Protein AF-A0A7R8CTH3-F1 (afdb_monomer_lite)

Structure (mmCIF, N/CA/C/O backbone):
data_AF-A0A7R8CTH3-F1
#
_entry.id   AF-A0A7R8CTH3-F1
#
loop_
_atom_site.group_PDB
_atom_site.id
_atom_site.type_symbol
_atom_site.label_atom_id
_atom_site.label_alt_id
_atom_site.label_comp_id
_atom_site.label_asym_id
_atom_site.label_entity_id
_atom_site.label_seq_id
_atom_site.pdbx_PDB_ins_code
_atom_site.Cartn_x
_atom_site.Cartn_y
_atom_site.Cartn_z
_atom_site.occupancy
_atom_site.B_iso_or_equiv
_atom_site.auth_seq_id
_atom_site.auth_comp_id
_atom_site.auth_asym_id
_atom_site.auth_atom_id
_atom_site.pdbx_PDB_model_num
ATOM 1 N N . MET A 1 1 ? -8.780 11.797 7.979 1.00 33.44 1 MET A N 1
ATOM 2 C CA . MET A 1 1 ? -7.566 11.585 7.160 1.00 33.44 1 MET A CA 1
ATOM 3 C C . MET A 1 1 ? -6.900 10.292 7.606 1.00 33.44 1 MET A C 1
ATOM 5 O O . MET A 1 1 ? -6.561 10.191 8.782 1.00 33.44 1 MET A O 1
ATOM 9 N N . ILE A 1 2 ? -6.772 9.295 6.721 1.00 40.47 2 ILE A N 1
ATOM 10 C CA . ILE A 1 2 ? -5.983 8.095 7.027 1.00 40.47 2 ILE A CA 1
ATOM 11 C C . ILE A 1 2 ? -4.504 8.417 6.754 1.00 40.47 2 ILE A C 1
ATOM 13 O O . ILE A 1 2 ? -4.088 8.536 5.611 1.00 40.47 2 ILE A O 1
ATOM 17 N N . ILE A 1 3 ? -3.710 8.584 7.806 1.00 38.56 3 ILE A N 1
ATOM 18 C CA . ILE A 1 3 ? -2.249 8.656 7.771 1.00 38.56 3 ILE A CA 1
ATOM 19 C C . ILE A 1 3 ? -1.689 7.230 7.812 1.00 38.56 3 ILE A C 1
ATOM 21 O O . ILE A 1 3 ? -1.872 6.485 8.787 1.00 38.56 3 ILE A O 1
ATOM 25 N N . PHE A 1 4 ? -0.986 6.868 6.747 1.00 39.41 4 PHE A N 1
ATOM 26 C CA . PHE A 1 4 ? -0.066 5.739 6.696 1.00 39.41 4 PHE A CA 1
ATOM 27 C C . PHE A 1 4 ? 1.316 6.254 7.077 1.00 39.41 4 PHE A C 1
ATOM 29 O O . PHE A 1 4 ? 1.796 7.208 6.470 1.00 39.41 4 PHE A O 1
ATOM 36 N N . LYS A 1 5 ? 1.973 5.640 8.063 1.00 37.25 5 LYS A N 1
ATOM 37 C CA . LYS A 1 5 ? 3.403 5.862 8.244 1.00 37.25 5 LYS A CA 1
ATOM 38 C C . LYS A 1 5 ? 4.164 4.811 7.474 1.00 37.25 5 LYS A C 1
ATOM 40 O O . LYS A 1 5 ? 4.100 3.623 7.769 1.00 37.25 5 LYS A O 1
ATOM 45 N N . VAL A 1 6 ? 4.933 5.314 6.534 1.00 35.25 6 VAL A N 1
ATOM 46 C CA . VAL A 1 6 ? 6.002 4.596 5.872 1.00 35.25 6 VAL A CA 1
ATOM 47 C C . VAL A 1 6 ? 7.206 4.564 6.816 1.00 35.25 6 VAL A C 1
ATOM 49 O O . VAL A 1 6 ? 7.726 5.619 7.186 1.00 35.25 6 VAL A O 1
ATOM 52 N N . THR A 1 7 ? 7.643 3.382 7.240 1.00 33.91 7 THR A N 1
ATOM 53 C CA . THR A 1 7 ? 8.934 3.192 7.908 1.00 33.91 7 THR A CA 1
ATOM 54 C C . THR A 1 7 ? 9.922 2.602 6.907 1.00 33.91 7 THR A C 1
ATOM 56 O O . THR A 1 7 ? 9.741 1.507 6.399 1.00 33.91 7 THR A O 1
ATOM 59 N N . TRP A 1 8 ? 10.982 3.345 6.592 1.00 32.84 8 TRP A N 1
ATOM 60 C CA . TRP A 1 8 ? 12.069 2.854 5.746 1.00 32.84 8 TRP A CA 1
ATOM 61 C C . TRP A 1 8 ? 12.957 1.930 6.581 1.00 32.84 8 TRP A C 1
ATOM 63 O O . TRP A 1 8 ? 13.533 2.378 7.571 1.00 32.84 8 TRP A O 1
ATOM 73 N N . GLY A 1 9 ? 13.062 0.656 6.210 1.00 32.94 9 GLY A N 1
ATOM 74 C CA . GLY A 1 9 ? 13.934 -0.296 6.893 1.00 32.94 9 GLY A CA 1
ATOM 75 C C . GLY A 1 9 ? 14.683 -1.166 5.894 1.00 32.94 9 GLY A C 1
ATOM 76 O O . GLY A 1 9 ? 14.063 -1.974 5.214 1.00 32.94 9 GLY A O 1
ATOM 77 N N . GLN A 1 10 ? 16.014 -1.048 5.856 1.00 32.31 10 GLN A N 1
ATOM 78 C CA . GLN A 1 10 ? 16.904 -1.968 5.124 1.00 32.31 10 GLN A CA 1
ATOM 79 C C . GLN A 1 10 ? 16.834 -3.419 5.657 1.00 32.31 10 GLN A C 1
ATOM 81 O O . GLN A 1 10 ? 17.336 -4.345 5.030 1.00 32.31 10 GLN A O 1
ATOM 86 N N . GLU A 1 11 ? 16.215 -3.642 6.822 1.00 34.06 11 GLU A N 1
ATOM 87 C CA . GLU A 1 11 ? 16.033 -4.971 7.423 1.00 34.06 11 GLU A CA 1
ATOM 88 C C . GLU A 1 11 ? 14.872 -5.779 6.818 1.00 34.06 11 GLU A C 1
ATOM 90 O O . GLU A 1 11 ? 14.868 -7.006 6.945 1.00 34.06 11 GLU A O 1
ATOM 95 N N . ALA A 1 12 ? 13.922 -5.140 6.120 1.00 37.22 12 ALA A N 1
ATOM 96 C CA . ALA A 1 12 ? 12.812 -5.840 5.462 1.00 37.22 12 ALA A CA 1
ATOM 97 C C . ALA A 1 12 ? 13.301 -6.793 4.351 1.00 37.22 12 ALA A C 1
ATOM 99 O O . ALA A 1 12 ? 12.744 -7.883 4.176 1.00 37.22 12 ALA A O 1
ATOM 100 N N . ASP A 1 13 ? 14.399 -6.426 3.684 1.00 38.66 13 ASP A N 1
ATOM 101 C CA . ASP A 1 13 ? 15.044 -7.233 2.646 1.00 38.66 13 ASP A CA 1
ATOM 102 C C . ASP A 1 13 ? 15.649 -8.531 3.217 1.00 38.66 13 ASP A C 1
ATOM 104 O O . ASP A 1 13 ? 15.603 -9.575 2.579 1.00 38.66 13 ASP A O 1
ATOM 108 N N . LYS A 1 14 ? 16.153 -8.531 4.462 1.00 36.22 14 LYS A N 1
ATOM 109 C CA . LYS A 1 14 ? 16.841 -9.702 5.055 1.00 36.22 14 LYS A CA 1
ATOM 110 C C . LYS A 1 14 ? 15.937 -10.666 5.828 1.00 36.22 14 LYS A C 1
ATOM 112 O O . LYS A 1 14 ? 16.345 -11.805 6.082 1.00 36.22 14 LYS A O 1
ATOM 117 N N . ILE A 1 15 ? 14.764 -10.210 6.271 1.00 39.03 15 ILE A N 1
ATOM 118 C CA . ILE A 1 15 ? 13.810 -11.021 7.050 1.00 39.03 15 ILE A CA 1
ATOM 119 C C . ILE A 1 15 ? 12.785 -11.701 6.127 1.00 39.03 15 ILE A C 1
ATOM 121 O O . ILE A 1 15 ? 12.439 -12.856 6.370 1.00 39.03 15 ILE A O 1
ATOM 125 N N . SER A 1 16 ? 12.354 -11.047 5.039 1.00 45.66 16 SER A N 1
ATOM 126 C CA . SER A 1 16 ? 11.432 -11.658 4.064 1.00 45.66 16 SER A CA 1
ATOM 127 C C . SER A 1 16 ? 12.089 -12.786 3.255 1.00 45.66 16 SER A C 1
ATOM 129 O O . SER A 1 16 ? 11.473 -13.825 3.035 1.00 45.66 16 SER A O 1
ATOM 131 N N . GLU A 1 17 ? 13.371 -12.656 2.899 1.00 42.88 17 GLU A N 1
ATOM 132 C CA . GLU A 1 17 ? 14.075 -13.661 2.092 1.00 42.88 17 GLU A CA 1
ATOM 133 C C . GLU A 1 17 ? 14.388 -14.976 2.825 1.00 42.88 17 GLU A C 1
ATOM 135 O O . GLU A 1 17 ? 14.575 -16.001 2.169 1.00 42.88 17 GLU A O 1
ATOM 140 N N . ARG A 1 18 ? 14.474 -14.977 4.165 1.00 42.72 18 ARG A N 1
ATOM 141 C CA . ARG A 1 18 ? 14.851 -16.179 4.935 1.00 42.72 18 ARG A CA 1
ATOM 142 C C . ARG A 1 18 ? 13.693 -17.143 5.189 1.00 42.72 18 ARG A C 1
ATOM 144 O O . ARG A 1 18 ? 13.921 -18.342 5.138 1.00 42.72 18 ARG A O 1
ATOM 151 N N . ASN A 1 19 ? 12.473 -16.646 5.397 1.00 45.53 19 ASN A N 1
ATOM 152 C CA . ASN A 1 19 ? 11.320 -17.500 5.720 1.00 45.53 19 ASN A CA 1
ATOM 153 C C . ASN A 1 19 ? 10.515 -17.953 4.490 1.00 45.53 19 ASN A C 1
ATOM 155 O O . ASN A 1 19 ? 9.742 -18.898 4.592 1.00 45.53 19 ASN A O 1
ATOM 159 N N . VAL A 1 20 ? 10.676 -17.302 3.330 1.00 53.34 20 VAL A N 1
ATOM 160 C CA . VAL A 1 20 ? 9.872 -17.612 2.129 1.00 53.34 20 VAL A CA 1
ATOM 161 C C . VAL A 1 20 ? 10.556 -18.615 1.187 1.00 53.34 20 VAL A C 1
ATOM 163 O O . VAL A 1 20 ? 9.908 -19.206 0.327 1.00 53.34 20 VAL A O 1
ATOM 166 N N . LYS A 1 21 ? 11.856 -18.883 1.368 1.00 53.38 21 LYS A N 1
ATOM 167 C CA . LYS A 1 21 ? 12.618 -19.816 0.516 1.00 53.38 21 LYS A CA 1
ATOM 168 C C . LYS A 1 21 ? 12.182 -21.288 0.611 1.00 53.38 21 LYS A C 1
ATOM 170 O O . LYS A 1 21 ? 12.616 -22.069 -0.229 1.00 53.38 21 LYS A O 1
ATOM 175 N N . GLU A 1 22 ? 11.326 -21.661 1.564 1.00 62.22 22 GLU A N 1
ATOM 176 C CA . GLU A 1 22 ? 10.936 -23.062 1.809 1.00 62.22 22 GLU A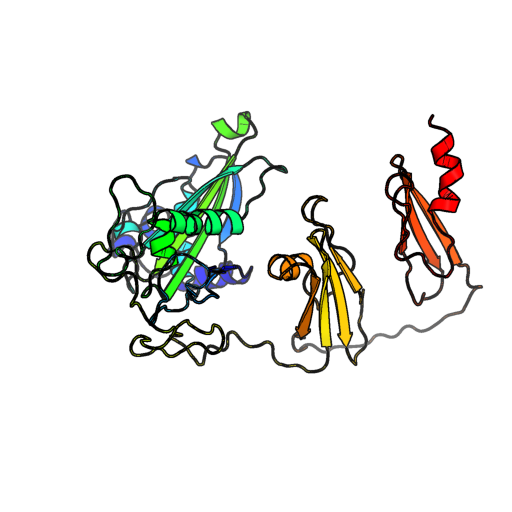 CA 1
ATOM 177 C C . GLU A 1 22 ? 9.469 -23.400 1.480 1.00 62.22 22 GLU A C 1
ATOM 179 O O . GLU A 1 22 ? 9.114 -24.577 1.458 1.00 62.22 22 GLU A O 1
ATOM 184 N N . PHE A 1 23 ? 8.602 -22.420 1.192 1.00 77.25 23 PHE A N 1
ATOM 185 C CA . PHE A 1 23 ? 7.182 -22.694 0.931 1.00 77.25 23 PHE A CA 1
ATOM 186 C C . PHE A 1 23 ? 6.892 -22.897 -0.565 1.00 77.25 23 PHE A C 1
ATOM 188 O O . PHE A 1 23 ? 7.174 -22.027 -1.392 1.00 77.25 23 PHE A O 1
ATOM 195 N N . ASP A 1 24 ? 6.272 -24.026 -0.925 1.00 87.75 24 ASP A N 1
ATOM 196 C CA . ASP A 1 24 ? 5.850 -24.293 -2.304 1.00 87.75 24 ASP A CA 1
ATOM 197 C C . ASP A 1 24 ? 4.531 -23.576 -2.637 1.00 87.75 24 ASP A C 1
ATOM 199 O O . ASP A 1 24 ? 3.438 -24.094 -2.407 1.00 87.75 24 ASP A O 1
ATOM 203 N N . TYR A 1 25 ? 4.613 -22.377 -3.215 1.00 87.81 25 TYR A N 1
ATOM 204 C CA . TYR A 1 25 ? 3.432 -21.629 -3.666 1.00 87.81 25 TYR A CA 1
ATOM 205 C C . TYR A 1 25 ? 2.753 -22.228 -4.905 1.00 87.81 25 TYR A C 1
ATOM 207 O O . TYR A 1 25 ? 1.614 -21.863 -5.214 1.00 87.81 25 TYR A O 1
ATOM 215 N N . CYS A 1 26 ? 3.401 -23.159 -5.613 1.00 92.06 26 CYS A N 1
ATOM 216 C CA . CYS A 1 26 ? 2.800 -23.814 -6.772 1.00 92.06 26 CYS A CA 1
ATOM 217 C C . CYS A 1 26 ? 1.600 -24.688 -6.380 1.00 92.06 26 CYS A C 1
ATOM 219 O O . CYS A 1 26 ? 0.735 -24.942 -7.223 1.00 92.06 26 CYS A O 1
ATOM 221 N N . GLN A 1 27 ? 1.496 -25.077 -5.102 1.00 90.81 27 GLN A N 1
ATOM 222 C CA . GLN A 1 27 ? 0.360 -25.827 -4.565 1.00 90.81 27 GLN A CA 1
ATOM 223 C C . GLN A 1 27 ? -0.971 -25.054 -4.627 1.00 90.81 27 GLN A C 1
ATOM 225 O O . GLN A 1 27 ? -2.031 -25.669 -4.716 1.00 90.81 27 GLN A O 1
ATOM 230 N N . PHE A 1 28 ? -0.945 -23.714 -4.590 1.00 88.50 28 PHE A N 1
ATOM 231 C CA . PHE A 1 28 ? -2.164 -22.905 -4.729 1.00 88.50 28 PHE A CA 1
ATOM 232 C C . PHE A 1 28 ? -2.584 -22.762 -6.187 1.00 88.50 28 PHE A C 1
ATOM 234 O O . PHE A 1 28 ? -3.770 -22.813 -6.511 1.00 88.50 28 PHE A O 1
ATOM 241 N N . SER A 1 29 ? -1.608 -22.529 -7.062 1.00 92.06 29 SER A N 1
ATOM 242 C CA . SER A 1 29 ? -1.791 -22.385 -8.499 1.00 92.06 29 SER A CA 1
ATOM 243 C C . SER A 1 29 ? -0.435 -22.458 -9.190 1.00 92.06 29 SER A C 1
ATOM 245 O O . SER A 1 29 ? 0.523 -21.817 -8.764 1.00 92.06 29 SER A O 1
ATOM 247 N N . LYS A 1 30 ? -0.369 -23.125 -10.346 1.00 94.31 30 LYS A N 1
ATOM 248 C CA . LYS A 1 30 ? 0.817 -23.067 -11.220 1.00 94.31 30 LYS A CA 1
ATOM 249 C C . LYS A 1 30 ? 1.101 -21.653 -11.748 1.00 94.31 30 LYS A C 1
ATOM 251 O O . LYS A 1 30 ? 2.219 -21.371 -12.157 1.00 94.31 30 LYS A O 1
ATOM 256 N N . LYS A 1 31 ? 0.087 -20.779 -11.744 1.00 95.69 31 LYS A N 1
ATOM 257 C CA . LYS A 1 31 ? 0.186 -19.355 -12.106 1.00 95.69 31 LYS A CA 1
ATOM 258 C C . LYS A 1 31 ? 0.409 -18.450 -10.890 1.00 95.69 31 LYS A C 1
ATOM 260 O O . LYS A 1 31 ? 0.261 -17.241 -11.002 1.00 95.69 31 LYS A O 1
ATOM 265 N N . HIS A 1 32 ? 0.674 -19.013 -9.709 1.00 95.88 32 HIS A N 1
ATOM 266 C CA . HIS A 1 32 ? 0.946 -18.205 -8.526 1.00 95.88 32 HIS A CA 1
ATOM 267 C C . HIS A 1 32 ? 2.183 -17.336 -8.746 1.00 95.88 32 HIS A C 1
ATOM 269 O O . HIS A 1 32 ? 3.199 -17.839 -9.216 1.00 95.88 32 HIS A O 1
ATOM 275 N N . THR A 1 33 ? 2.129 -16.061 -8.367 1.00 95.81 33 THR A N 1
ATOM 276 C CA . THR A 1 33 ? 3.175 -15.064 -8.633 1.00 95.81 33 THR A CA 1
ATOM 277 C C . THR A 1 33 ? 4.543 -15.534 -8.125 1.00 95.81 33 THR A C 1
ATOM 279 O O . THR A 1 33 ? 5.513 -15.608 -8.883 1.00 95.81 33 THR A O 1
ATOM 282 N N . LEU A 1 34 ? 4.609 -15.981 -6.866 1.00 91.81 34 LEU A N 1
ATOM 283 C CA . LEU A 1 34 ? 5.831 -16.553 -6.283 1.00 91.81 34 LEU A CA 1
ATOM 284 C C . LEU A 1 34 ? 6.263 -17.904 -6.894 1.00 91.81 34 LEU A C 1
ATOM 286 O O . LEU A 1 34 ? 7.457 -18.194 -6.919 1.00 91.81 34 LEU A O 1
ATOM 290 N N . CYS A 1 35 ? 5.336 -18.706 -7.432 1.00 93.50 35 CYS A N 1
ATOM 291 C CA . CYS A 1 35 ? 5.656 -19.966 -8.120 1.00 93.50 35 CYS A CA 1
ATOM 292 C C . CYS A 1 35 ? 6.257 -19.710 -9.510 1.00 93.50 35 CYS A C 1
ATOM 294 O O . CYS A 1 35 ? 7.297 -20.268 -9.868 1.00 93.50 35 CYS A O 1
ATOM 296 N N . GLN A 1 36 ? 5.589 -18.855 -10.286 1.00 95.00 36 GLN A N 1
ATOM 297 C CA . GLN A 1 36 ? 5.886 -18.601 -11.688 1.00 95.00 36 GLN A CA 1
ATOM 298 C C . GLN A 1 36 ? 7.169 -17.786 -11.850 1.00 95.00 36 GLN A C 1
ATOM 300 O O . GLN A 1 36 ? 8.030 -18.150 -12.649 1.00 95.00 36 GLN A O 1
ATOM 305 N N . PHE A 1 37 ? 7.316 -16.704 -11.082 1.00 93.12 37 PHE A N 1
ATOM 306 C CA . PHE A 1 37 ? 8.386 -15.729 -11.307 1.00 93.12 37 PHE A CA 1
ATOM 307 C C . PHE A 1 37 ? 9.543 -15.853 -10.320 1.00 93.12 37 PHE A C 1
ATOM 309 O O . PHE A 1 37 ? 10.646 -15.404 -10.624 1.00 93.12 37 PHE A O 1
ATOM 316 N N . LYS A 1 38 ? 9.333 -16.490 -9.159 1.00 87.88 38 LYS A N 1
ATOM 317 C CA . LYS A 1 38 ? 10.385 -16.776 -8.165 1.00 87.88 38 LYS A CA 1
ATOM 318 C C . LYS A 1 38 ? 11.235 -15.541 -7.818 1.00 87.88 38 LYS A C 1
ATOM 320 O O . LYS A 1 38 ? 12.460 -15.635 -7.747 1.00 87.88 38 LYS A O 1
ATOM 325 N N . ASN A 1 39 ? 10.579 -14.389 -7.635 1.00 85.31 39 ASN A N 1
ATOM 326 C CA . ASN A 1 39 ? 11.208 -13.101 -7.310 1.00 85.31 39 ASN A CA 1
ATOM 327 C C . ASN A 1 39 ? 12.233 -12.608 -8.356 1.00 85.31 39 ASN A C 1
ATOM 329 O O . ASN A 1 39 ? 13.206 -11.936 -8.011 1.00 85.31 39 ASN A O 1
ATOM 333 N N . LYS A 1 40 ? 12.056 -12.982 -9.631 1.00 88.81 40 LYS A N 1
ATOM 334 C CA . LYS A 1 40 ? 12.890 -12.517 -10.746 1.00 88.81 40 LYS A CA 1
ATOM 335 C C . LYS A 1 40 ? 12.232 -11.348 -11.470 1.00 88.81 40 LYS A C 1
ATOM 337 O O . LYS A 1 40 ? 11.029 -11.365 -11.723 1.00 88.81 40 LYS A O 1
ATOM 342 N N . ILE A 1 41 ? 13.062 -10.386 -11.860 1.00 92.50 41 ILE A N 1
ATOM 343 C CA . ILE A 1 41 ? 12.676 -9.272 -12.726 1.00 92.50 41 ILE A CA 1
ATOM 344 C C . ILE A 1 41 ? 12.471 -9.793 -14.149 1.00 92.50 41 ILE A C 1
ATOM 346 O O . ILE A 1 41 ? 13.326 -10.510 -14.674 1.00 92.50 41 ILE A O 1
ATOM 350 N N . SER A 1 42 ? 11.347 -9.432 -14.764 1.00 94.44 42 SER A N 1
ATOM 351 C CA . SER A 1 42 ? 11.064 -9.762 -16.158 1.00 94.44 42 SER A CA 1
ATOM 352 C C . SER A 1 42 ? 12.013 -9.023 -17.099 1.00 94.44 42 SER A C 1
ATOM 354 O O . SER A 1 42 ? 12.264 -7.828 -16.945 1.00 94.44 42 SER A O 1
ATOM 356 N N . SER A 1 43 ? 12.476 -9.700 -18.149 1.00 91.31 43 SER A N 1
ATOM 357 C CA . SER A 1 43 ? 13.245 -9.062 -19.223 1.00 91.31 43 SER A CA 1
ATOM 358 C C . SER A 1 43 ? 12.441 -7.996 -19.977 1.00 91.31 43 SER A C 1
ATOM 360 O O . SER A 1 43 ? 13.030 -7.098 -20.570 1.00 91.31 43 SER A O 1
ATOM 362 N N . SER A 1 44 ? 11.103 -8.053 -19.932 1.00 89.25 44 SER A N 1
ATOM 363 C CA . SER A 1 44 ? 10.225 -7.039 -20.539 1.00 89.25 44 SER A CA 1
ATOM 364 C C . SER A 1 44 ? 10.293 -5.676 -19.846 1.00 89.25 44 SER A C 1
ATOM 366 O O . SER A 1 44 ? 9.855 -4.680 -20.414 1.00 89.25 44 SER A O 1
ATOM 368 N N . CYS A 1 45 ? 10.851 -5.609 -18.636 1.00 89.88 45 CYS A N 1
ATOM 369 C CA . CYS A 1 45 ? 11.013 -4.365 -17.896 1.00 89.88 45 CYS A CA 1
ATOM 370 C C . CYS A 1 45 ? 12.050 -3.409 -18.502 1.00 89.88 45 CYS A C 1
ATOM 372 O O . CYS A 1 45 ? 12.090 -2.243 -18.112 1.00 89.88 45 CYS A O 1
ATOM 374 N N . GLY A 1 46 ? 12.902 -3.875 -19.423 1.00 91.19 46 GLY A N 1
ATOM 375 C CA . GLY A 1 46 ? 14.012 -3.078 -19.945 1.00 91.19 46 GLY A CA 1
ATOM 376 C C . GLY A 1 46 ? 14.987 -2.695 -18.828 1.00 91.19 46 GLY A C 1
ATOM 377 O O . GLY A 1 46 ? 15.514 -3.554 -18.117 1.00 91.19 46 GLY A O 1
ATOM 378 N N . ASN A 1 47 ? 15.228 -1.398 -18.643 1.00 90.81 47 ASN A N 1
ATOM 379 C CA . ASN A 1 47 ? 16.148 -0.896 -17.628 1.00 90.81 47 ASN A CA 1
ATOM 380 C C . ASN A 1 47 ? 15.435 -0.563 -16.309 1.00 90.81 47 ASN A C 1
ATOM 382 O O . ASN A 1 47 ? 14.687 0.405 -16.224 1.00 90.81 47 ASN A O 1
ATOM 386 N N . VAL A 1 48 ? 15.720 -1.322 -15.251 1.00 89.81 48 VAL A N 1
ATOM 387 C CA . VAL A 1 48 ? 15.231 -1.035 -13.894 1.00 89.81 48 VAL A CA 1
ATOM 388 C C . VAL A 1 48 ? 16.189 -0.084 -13.178 1.00 89.81 48 VAL A C 1
ATOM 390 O O . VAL A 1 48 ? 17.364 -0.400 -13.006 1.00 89.81 48 VAL A O 1
ATOM 393 N N . THR A 1 49 ? 15.680 1.056 -12.707 1.00 86.06 49 THR A N 1
ATOM 394 C CA . THR A 1 49 ? 16.461 2.054 -11.950 1.00 86.06 49 THR A CA 1
ATOM 395 C C . THR A 1 49 ? 16.138 2.069 -10.461 1.00 86.06 49 THR A C 1
ATOM 397 O O . THR A 1 49 ? 16.918 2.587 -9.663 1.00 86.06 49 THR A O 1
ATOM 400 N N . TYR A 1 50 ? 15.005 1.487 -10.061 1.00 84.62 50 TYR A N 1
ATOM 401 C CA . TYR A 1 50 ? 14.656 1.302 -8.658 1.00 84.62 50 TYR A CA 1
ATOM 402 C C . TYR A 1 50 ? 13.853 0.021 -8.464 1.00 84.62 50 TYR A C 1
ATOM 404 O O . TYR A 1 50 ? 12.917 -0.250 -9.211 1.00 84.62 50 TYR A O 1
ATOM 412 N N . ARG A 1 51 ? 14.170 -0.709 -7.399 1.00 82.62 51 ARG A N 1
ATOM 413 C CA . ARG A 1 51 ? 13.435 -1.875 -6.913 1.00 82.62 51 ARG A CA 1
ATOM 414 C C . ARG A 1 51 ? 13.479 -1.849 -5.392 1.00 82.62 51 ARG A C 1
ATOM 416 O O . ARG A 1 51 ? 14.560 -1.652 -4.840 1.00 82.62 51 ARG A O 1
ATOM 423 N N . GLY A 1 52 ? 12.351 -2.026 -4.711 1.00 75.81 52 GLY A N 1
ATOM 424 C CA . GLY A 1 52 ? 12.387 -2.024 -3.252 1.00 75.81 52 GLY A CA 1
ATOM 425 C C . GLY A 1 52 ? 11.056 -2.255 -2.558 1.00 75.81 52 GLY A C 1
ATOM 426 O O . GLY A 1 52 ? 10.017 -1.717 -2.946 1.00 75.81 52 GLY A O 1
ATOM 427 N N . ILE A 1 53 ? 11.146 -3.003 -1.462 1.00 64.81 53 ILE A N 1
ATOM 428 C CA . ILE A 1 53 ? 10.070 -3.257 -0.514 1.00 64.81 53 ILE A CA 1
ATOM 429 C C . ILE A 1 53 ? 10.013 -2.114 0.508 1.00 64.81 53 ILE A C 1
ATOM 431 O O . ILE A 1 53 ? 11.042 -1.614 0.964 1.00 64.81 53 ILE A O 1
ATOM 435 N N . LEU A 1 54 ? 8.807 -1.688 0.887 1.00 60.22 54 LEU A N 1
ATOM 436 C CA . LEU A 1 54 ? 8.624 -0.572 1.815 1.00 60.22 54 LEU A CA 1
ATOM 437 C C . LEU A 1 54 ? 7.705 -0.927 2.980 1.00 60.22 54 LEU A C 1
ATOM 439 O O . LEU A 1 54 ? 6.503 -0.984 2.755 1.00 60.22 54 LEU A O 1
ATOM 443 N N . ASP A 1 55 ? 8.222 -1.009 4.214 1.00 52.00 55 ASP A N 1
ATOM 444 C CA . ASP A 1 55 ? 7.384 -1.184 5.414 1.00 52.00 55 ASP A CA 1
ATOM 445 C C . ASP A 1 55 ? 6.377 -0.022 5.562 1.00 52.00 55 ASP A C 1
ATOM 447 O O . ASP A 1 55 ? 6.727 1.135 5.817 1.00 52.00 55 ASP A O 1
ATOM 451 N N . GLN A 1 56 ? 5.098 -0.339 5.356 1.00 49.50 56 GLN A N 1
ATOM 452 C CA . GLN A 1 56 ? 3.966 0.561 5.546 1.00 49.50 56 GLN A CA 1
ATOM 453 C C . GLN A 1 56 ? 3.130 0.123 6.742 1.00 49.50 56 GLN A C 1
ATOM 455 O O . GLN A 1 56 ? 2.624 -0.996 6.793 1.00 49.50 56 GLN A O 1
ATOM 460 N N . ARG A 1 57 ? 2.890 1.050 7.673 1.00 48.34 57 ARG A N 1
ATOM 461 C CA . ARG A 1 57 ? 1.995 0.851 8.819 1.00 48.34 57 ARG A CA 1
ATOM 462 C C . ARG A 1 57 ? 0.861 1.865 8.782 1.00 48.34 57 ARG A C 1
ATOM 464 O O . ARG A 1 57 ? 1.095 3.065 8.630 1.00 48.34 57 ARG A O 1
ATOM 471 N N . ARG A 1 58 ? -0.383 1.422 8.970 1.00 44.09 58 ARG A N 1
ATOM 472 C CA . ARG A 1 58 ? -1.540 2.330 9.086 1.00 44.09 58 ARG A CA 1
ATOM 473 C C . ARG A 1 58 ? -1.589 2.901 10.502 1.00 44.09 58 ARG A C 1
ATOM 475 O O . ARG A 1 58 ? -1.594 2.138 11.457 1.00 44.09 58 ARG A O 1
ATOM 482 N N . ARG A 1 59 ? -1.627 4.230 10.647 1.00 49.34 59 ARG A N 1
ATOM 483 C CA . ARG A 1 59 ? -1.528 4.914 11.955 1.00 49.34 59 ARG A CA 1
ATOM 484 C C . ARG A 1 59 ? -2.775 5.674 12.386 1.00 49.34 59 ARG A C 1
ATOM 486 O O . ARG A 1 59 ? -2.726 6.467 13.320 1.00 49.34 59 ARG A O 1
ATOM 493 N N . THR A 1 60 ? -3.887 5.505 11.687 1.00 41.69 60 THR A N 1
ATOM 494 C CA . THR A 1 60 ? -5.024 6.417 11.843 1.00 41.69 60 THR A CA 1
ATOM 495 C C . THR A 1 60 ? -6.360 5.734 11.873 1.00 41.69 60 THR A C 1
ATOM 497 O O . THR A 1 60 ? -6.724 4.939 11.003 1.00 41.69 60 THR A O 1
ATOM 500 N N . SER A 1 61 ? -7.110 6.162 12.879 1.00 44.16 61 SER A N 1
ATOM 501 C CA . SER A 1 61 ? -8.533 5.950 12.991 1.00 44.16 61 SER A CA 1
ATOM 502 C C . SER A 1 61 ? -9.268 6.668 11.867 1.00 44.16 61 SER A C 1
ATOM 504 O O . SER A 1 61 ? -8.930 7.794 11.486 1.00 44.16 61 SER A O 1
ATOM 506 N N . PHE A 1 62 ? -10.301 6.002 11.357 1.00 46.91 62 PHE A N 1
ATOM 507 C CA . PHE A 1 62 ? -11.305 6.590 10.485 1.00 46.91 62 PHE A CA 1
ATOM 508 C C . PHE A 1 62 ? -12.141 7.577 11.320 1.00 46.91 62 PHE A C 1
ATOM 510 O O . PHE A 1 62 ? -13.273 7.296 11.708 1.00 46.91 62 PHE A O 1
ATOM 517 N N . ARG A 1 63 ? -11.545 8.716 11.693 1.00 42.31 63 ARG A N 1
ATOM 518 C CA . ARG A 1 63 ? -12.265 9.809 12.344 1.00 42.31 63 ARG A CA 1
ATOM 519 C C . ARG A 1 63 ? -13.087 10.483 11.255 1.00 42.31 63 ARG A C 1
ATOM 521 O O . ARG A 1 63 ? -12.563 11.305 10.507 1.00 42.31 63 ARG A O 1
ATOM 528 N N . GLY A 1 64 ? -14.352 10.081 11.153 1.00 41.66 64 GLY A N 1
ATOM 529 C CA . GLY A 1 64 ? -15.366 10.647 10.261 1.00 41.66 64 GLY A CA 1
ATOM 530 C C . GLY A 1 64 ? -15.770 12.081 10.615 1.00 41.66 64 GLY A C 1
ATOM 531 O O . GLY A 1 64 ? -16.906 12.473 10.376 1.00 41.66 64 GLY A O 1
ATOM 532 N N . SER A 1 65 ? -14.886 12.864 11.245 1.00 38.72 65 SER A N 1
ATOM 533 C CA . SER A 1 65 ? -15.153 14.271 11.519 1.00 38.72 65 SER A CA 1
ATOM 534 C C . SER A 1 65 ? -13.873 15.121 11.565 1.00 38.72 65 SER A C 1
ATOM 536 O O . SER A 1 65 ? -12.970 14.792 12.344 1.00 38.72 65 SER A O 1
ATOM 538 N N . PRO A 1 66 ? -13.788 16.202 10.761 1.00 46.44 66 PRO A N 1
ATOM 539 C CA . PRO A 1 66 ? -14.701 16.545 9.667 1.00 46.44 66 PRO A CA 1
ATOM 540 C C . PRO A 1 66 ? -14.243 15.840 8.371 1.00 46.44 66 PRO A C 1
ATOM 542 O O . PRO A 1 66 ? -13.172 16.136 7.848 1.00 46.44 66 PRO A O 1
ATOM 545 N N . GLY A 1 67 ? -15.001 14.864 7.855 1.00 52.59 67 GLY A N 1
ATOM 546 C CA . GLY A 1 67 ? -14.710 14.215 6.559 1.00 52.59 67 GLY A CA 1
ATOM 547 C C . GLY A 1 67 ? -15.579 12.978 6.288 1.00 52.59 67 GLY A C 1
ATOM 548 O O . GLY A 1 67 ? -15.923 12.278 7.233 1.00 52.59 67 GLY A O 1
ATOM 549 N N . PRO A 1 68 ? -15.953 12.683 5.027 1.00 65.75 68 PRO A N 1
ATOM 550 C CA . PRO A 1 68 ? -17.355 12.482 4.632 1.00 65.75 68 PRO A CA 1
ATOM 551 C C . PRO A 1 68 ? -18.026 11.188 5.109 1.00 65.75 68 PRO A C 1
ATOM 553 O O . PRO A 1 68 ? -19.254 11.135 5.124 1.00 65.75 68 PRO A O 1
ATOM 556 N N . GLN A 1 69 ? -17.265 10.158 5.487 1.00 76.81 69 GLN A N 1
ATOM 557 C CA . GLN A 1 69 ? -17.823 8.843 5.819 1.00 76.81 69 GLN A CA 1
ATOM 558 C C . GLN A 1 69 ? -18.107 8.694 7.323 1.00 76.81 69 GLN A C 1
ATOM 560 O O . GLN A 1 69 ? -17.392 9.283 8.137 1.00 76.81 69 GLN A O 1
ATOM 565 N N . PRO A 1 70 ? -19.091 7.863 7.716 1.00 83.25 70 PRO A N 1
ATOM 566 C CA . PRO A 1 70 ? -19.355 7.557 9.117 1.00 83.25 70 PRO A CA 1
ATOM 567 C C . PRO A 1 70 ? -18.126 7.006 9.857 1.00 83.25 70 PRO A C 1
ATOM 569 O O . PRO A 1 70 ? -17.262 6.345 9.286 1.00 83.25 70 PRO A O 1
ATOM 572 N N . SER A 1 71 ? -18.064 7.232 11.168 1.00 82.50 71 SER A N 1
ATOM 573 C CA . SER A 1 71 ? -17.008 6.658 12.009 1.00 82.50 71 SER A CA 1
ATOM 574 C C . SER A 1 71 ? -17.101 5.129 12.077 1.00 82.50 71 SER A C 1
ATOM 576 O O . SER A 1 71 ? -18.194 4.555 12.117 1.00 82.50 71 SER A O 1
ATOM 578 N N . ALA A 1 72 ? -15.941 4.469 12.133 1.00 86.69 72 ALA A N 1
ATOM 579 C CA . ALA A 1 72 ? -15.829 3.015 12.199 1.00 86.69 72 ALA A CA 1
ATOM 580 C C . ALA A 1 72 ? -15.557 2.521 13.627 1.00 86.69 72 ALA A C 1
ATOM 582 O O . ALA A 1 72 ? -14.570 2.905 14.247 1.00 86.69 72 ALA A O 1
ATOM 583 N N . ALA A 1 73 ? -16.378 1.595 14.119 1.00 88.62 73 ALA A N 1
ATOM 584 C CA . ALA A 1 73 ? -16.301 1.051 15.473 1.00 88.62 73 ALA A CA 1
ATOM 585 C C . ALA A 1 73 ? -15.333 -0.134 15.642 1.00 88.62 73 ALA A C 1
ATOM 587 O O . ALA A 1 73 ? -15.018 -0.499 16.773 1.00 88.62 73 ALA A O 1
ATOM 588 N N . ASN A 1 74 ? -14.898 -0.766 14.547 1.00 93.12 74 ASN A N 1
ATOM 589 C CA . ASN A 1 74 ? -14.184 -2.051 14.563 1.00 93.12 74 ASN A CA 1
ATOM 590 C C . ASN A 1 74 ? -12.957 -2.106 13.633 1.00 93.12 74 ASN A C 1
ATOM 592 O O . ASN A 1 74 ? -12.590 -3.184 13.172 1.00 93.12 74 ASN A O 1
ATOM 596 N N . MET A 1 75 ? -12.382 -0.954 13.291 1.00 89.44 75 MET A N 1
ATOM 597 C CA . MET A 1 75 ? -11.297 -0.849 12.313 1.00 89.44 75 MET A CA 1
ATOM 598 C C . MET A 1 75 ? -9.986 -1.405 12.877 1.00 89.44 75 MET A C 1
ATOM 600 O O . MET A 1 75 ? -9.455 -0.815 13.811 1.00 89.44 75 MET A O 1
ATOM 604 N N . ILE A 1 76 ? -9.447 -2.489 12.316 1.00 86.75 76 ILE A N 1
ATOM 605 C CA . ILE A 1 76 ? -8.170 -3.065 12.762 1.00 86.75 76 ILE A CA 1
ATOM 606 C C . ILE A 1 76 ? -6.981 -2.232 12.243 1.00 86.75 76 ILE A C 1
ATOM 608 O O . ILE A 1 76 ? -7.012 -1.676 11.143 1.00 86.75 76 ILE A O 1
ATOM 612 N N . GLU A 1 77 ? -5.924 -2.121 13.047 1.00 82.44 77 GLU A N 1
ATOM 613 C CA . GLU A 1 77 ? -4.643 -1.555 12.627 1.00 82.44 77 GLU A CA 1
ATOM 614 C C . GLU A 1 77 ? -3.915 -2.470 11.626 1.00 82.44 77 GLU A C 1
ATOM 616 O O . GLU A 1 77 ? -3.887 -3.692 11.772 1.00 82.44 77 GLU A O 1
ATOM 621 N N . LEU A 1 78 ? -3.297 -1.886 10.595 1.00 80.69 78 LEU A N 1
ATOM 622 C CA . LEU A 1 78 ? -2.499 -2.671 9.652 1.00 80.69 78 LEU A CA 1
ATOM 623 C C . LEU A 1 78 ? -1.088 -2.863 10.193 1.00 80.69 78 LEU A C 1
ATOM 625 O O . LEU A 1 78 ? -0.363 -1.889 10.417 1.00 80.69 78 LEU A O 1
ATOM 629 N N . ALA A 1 79 ? -0.694 -4.123 10.315 1.00 79.12 79 ALA A N 1
ATOM 630 C CA . ALA A 1 79 ? 0.675 -4.531 10.561 1.00 79.12 79 ALA A CA 1
ATOM 631 C C . ALA A 1 79 ? 1.355 -4.944 9.252 1.00 79.12 79 ALA A C 1
ATOM 633 O O . ALA A 1 79 ? 0.738 -5.525 8.360 1.00 79.12 79 ALA A O 1
ATOM 634 N N . TRP A 1 80 ? 2.648 -4.672 9.155 1.00 76.31 80 TRP A N 1
ATOM 635 C CA . TRP A 1 80 ? 3.443 -5.103 8.017 1.00 76.31 80 TRP A CA 1
ATOM 636 C C . TRP A 1 80 ? 3.571 -6.626 7.947 1.00 76.31 80 TRP A C 1
ATOM 638 O O . TRP A 1 80 ? 3.658 -7.299 8.979 1.00 76.31 80 TRP A O 1
ATOM 648 N N . ASP A 1 81 ? 3.602 -7.161 6.731 1.00 80.12 81 ASP A N 1
ATOM 649 C CA . ASP A 1 81 ? 3.758 -8.581 6.455 1.00 80.12 81 ASP A CA 1
ATOM 650 C C . ASP A 1 81 ? 4.760 -8.799 5.314 1.00 80.12 81 ASP A C 1
ATOM 652 O O . ASP A 1 81 ? 4.553 -8.368 4.178 1.00 80.12 81 ASP A O 1
ATOM 656 N N . GLY A 1 82 ? 5.878 -9.456 5.634 1.00 78.62 82 GLY A N 1
ATOM 657 C CA . GLY A 1 82 ? 6.968 -9.674 4.682 1.00 78.62 82 GLY A CA 1
ATOM 658 C C . GLY A 1 82 ? 6.622 -10.640 3.547 1.00 78.62 82 GLY A C 1
ATOM 659 O O . GLY A 1 82 ? 7.173 -10.495 2.461 1.00 78.62 82 GLY A O 1
ATOM 660 N N . GLU A 1 83 ? 5.700 -11.582 3.769 1.00 83.69 83 GLU A N 1
ATOM 661 C CA . GLU A 1 83 ? 5.250 -12.527 2.739 1.00 83.69 83 GLU A CA 1
ATOM 662 C C . GLU A 1 83 ? 4.424 -11.791 1.675 1.00 83.69 83 GLU A C 1
ATOM 664 O O . GLU A 1 83 ? 4.720 -11.886 0.484 1.00 83.69 83 GLU A O 1
ATOM 669 N N . LEU A 1 84 ? 3.472 -10.952 2.113 1.00 90.44 84 LEU A N 1
ATOM 670 C CA . LEU A 1 84 ? 2.706 -10.074 1.219 1.00 90.44 84 LEU A CA 1
ATOM 671 C C . LEU A 1 84 ? 3.608 -9.111 0.441 1.00 90.44 84 LEU A C 1
ATOM 673 O O . LEU A 1 84 ? 3.346 -8.814 -0.721 1.00 90.44 84 LEU A O 1
ATOM 677 N N . ALA A 1 85 ? 4.663 -8.604 1.078 1.00 85.81 85 ALA A N 1
ATOM 678 C CA . ALA A 1 85 ? 5.562 -7.642 0.459 1.00 85.81 85 ALA A CA 1
ATOM 679 C C . ALA A 1 85 ? 6.445 -8.268 -0.619 1.00 85.81 85 ALA A C 1
ATOM 681 O O . ALA A 1 85 ? 6.622 -7.679 -1.684 1.00 85.81 85 ALA A O 1
ATOM 682 N N . LEU A 1 86 ? 6.962 -9.469 -0.358 1.00 85.31 86 LEU A N 1
ATOM 683 C CA . LEU A 1 86 ? 7.732 -10.227 -1.335 1.00 85.31 86 LEU A CA 1
ATOM 684 C C . LEU A 1 86 ? 6.883 -10.579 -2.559 1.00 85.31 86 LEU A C 1
ATOM 686 O O . LEU A 1 86 ? 7.340 -10.438 -3.691 1.00 85.31 86 LEU A O 1
ATOM 690 N N . GLU A 1 87 ? 5.641 -11.003 -2.343 1.00 91.75 87 GLU A N 1
ATOM 691 C CA . GLU A 1 87 ? 4.694 -11.273 -3.421 1.00 91.75 87 GLU A CA 1
ATOM 692 C C . GLU A 1 87 ? 4.368 -10.012 -4.231 1.00 91.75 87 GLU A C 1
ATOM 694 O O . GLU A 1 87 ? 4.479 -10.031 -5.457 1.00 91.75 87 GLU A O 1
ATOM 699 N N . ALA A 1 88 ? 4.053 -8.899 -3.560 1.00 95.25 88 ALA A N 1
ATOM 700 C CA . ALA A 1 88 ? 3.785 -7.619 -4.213 1.00 95.25 88 ALA A CA 1
ATOM 701 C C . ALA A 1 88 ? 4.991 -7.120 -5.026 1.00 95.25 88 ALA A C 1
ATOM 703 O O . ALA A 1 88 ? 4.821 -6.642 -6.147 1.00 95.25 88 ALA A O 1
ATOM 704 N N . GLN A 1 89 ? 6.212 -7.261 -4.498 1.00 93.31 89 GLN A N 1
ATOM 705 C CA . GLN A 1 89 ? 7.432 -6.924 -5.232 1.00 93.31 89 GLN A CA 1
ATOM 706 C C . GLN A 1 89 ? 7.660 -7.866 -6.414 1.00 93.31 89 GLN A C 1
ATOM 708 O O . GLN A 1 89 ? 7.989 -7.393 -7.495 1.00 93.31 89 GLN A O 1
ATOM 713 N N . THR A 1 90 ? 7.427 -9.170 -6.245 1.00 93.81 90 THR A N 1
ATOM 714 C CA . THR A 1 90 ? 7.552 -10.146 -7.337 1.00 93.81 90 THR A CA 1
ATOM 715 C C . THR A 1 90 ? 6.576 -9.837 -8.470 1.00 93.81 90 THR A C 1
ATOM 717 O O . THR A 1 90 ? 6.933 -10.004 -9.632 1.00 93.81 90 THR A O 1
ATOM 720 N N . TRP A 1 91 ? 5.367 -9.358 -8.168 1.00 97.19 91 TRP A N 1
ATOM 721 C CA . TRP A 1 91 ? 4.434 -8.905 -9.201 1.00 97.19 91 TRP A CA 1
ATOM 722 C C . TRP A 1 91 ? 4.884 -7.588 -9.850 1.00 97.19 91 TRP A C 1
ATOM 724 O O . TRP A 1 91 ? 4.879 -7.472 -11.075 1.00 97.19 91 TRP A O 1
ATOM 734 N N . ALA A 1 92 ? 5.364 -6.622 -9.056 1.00 95.44 92 ALA A N 1
ATOM 735 C CA . ALA A 1 92 ? 5.888 -5.355 -9.574 1.00 95.44 92 ALA A CA 1
ATOM 736 C C . ALA A 1 92 ? 7.070 -5.569 -10.531 1.00 95.44 92 ALA A C 1
ATOM 738 O O . ALA A 1 92 ? 7.160 -4.900 -11.558 1.00 95.44 92 ALA A O 1
ATOM 739 N N . ASP A 1 93 ? 7.914 -6.556 -10.230 1.00 95.62 93 ASP A N 1
ATOM 740 C CA . ASP A 1 93 ? 9.057 -7.008 -11.024 1.00 95.62 93 ASP A CA 1
ATOM 741 C C . ASP A 1 93 ? 8.677 -7.538 -12.423 1.00 95.62 93 ASP A C 1
ATOM 743 O O . ASP A 1 93 ? 9.567 -7.787 -13.236 1.00 95.62 93 ASP A O 1
ATOM 747 N N . GLN A 1 94 ? 7.382 -7.699 -12.726 1.00 96.00 94 GLN A N 1
ATOM 748 C CA . GLN A 1 94 ? 6.900 -8.115 -14.049 1.00 96.00 94 GLN A CA 1
ATOM 749 C C . GLN A 1 94 ? 6.527 -6.939 -14.957 1.00 96.00 94 GLN A C 1
ATOM 751 O O . GLN A 1 94 ? 6.242 -7.153 -16.134 1.00 96.00 94 GLN A O 1
ATOM 756 N N . CYS A 1 95 ? 6.549 -5.703 -14.442 1.00 93.81 95 CYS A N 1
ATOM 757 C CA . CYS A 1 95 ? 6.223 -4.493 -15.204 1.00 93.81 95 CYS A CA 1
ATOM 758 C C . CYS A 1 95 ? 4.814 -4.502 -15.819 1.00 93.81 95 CYS A C 1
ATOM 760 O O . CYS A 1 95 ? 4.578 -3.909 -16.871 1.00 93.81 95 CYS A O 1
ATOM 762 N N . ILE A 1 96 ? 3.878 -5.175 -15.146 1.00 92.50 96 ILE A N 1
ATOM 763 C CA . ILE A 1 96 ? 2.467 -5.266 -15.523 1.00 92.50 96 ILE A CA 1
ATOM 764 C C . ILE A 1 96 ? 1.672 -4.311 -14.627 1.00 92.50 96 ILE A C 1
ATOM 766 O O . ILE A 1 96 ? 1.754 -4.383 -13.403 1.00 92.50 96 ILE A O 1
ATOM 770 N N . THR A 1 97 ? 0.900 -3.409 -15.232 1.00 92.00 97 THR A N 1
ATOM 771 C CA . THR A 1 97 ? 0.077 -2.410 -14.520 1.00 92.00 97 THR A CA 1
ATOM 772 C C . THR A 1 97 ? -1.327 -2.913 -14.172 1.00 92.00 97 THR A C 1
ATOM 774 O O . THR A 1 97 ? -2.182 -2.121 -13.788 1.00 92.00 97 THR A O 1
ATOM 777 N N . ASP A 1 98 ? -1.553 -4.219 -14.291 1.00 95.00 98 ASP A N 1
ATOM 778 C CA . ASP A 1 98 ? -2.801 -4.906 -13.968 1.00 95.00 98 ASP A CA 1
ATOM 779 C C . ASP A 1 98 ? -2.650 -5.795 -12.731 1.00 95.00 98 ASP A C 1
ATOM 781 O O . ASP A 1 98 ? -1.547 -6.168 -12.329 1.00 95.00 98 ASP A O 1
ATOM 785 N N . HIS A 1 99 ? -3.779 -6.164 -12.130 1.00 96.50 99 HIS A N 1
ATOM 786 C CA . HIS A 1 99 ? -3.805 -7.128 -11.035 1.00 96.50 99 HIS A CA 1
ATOM 787 C C . HIS A 1 99 ? -3.382 -8.527 -11.498 1.00 96.50 99 HIS A C 1
ATOM 789 O O . HIS A 1 99 ? -3.843 -9.015 -12.532 1.00 96.50 99 HIS A O 1
ATOM 795 N N . ASP A 1 100 ? -2.613 -9.235 -10.672 1.00 96.00 100 ASP A N 1
ATOM 796 C CA . ASP A 1 100 ? -2.538 -10.688 -10.766 1.00 96.00 100 ASP A CA 1
ATOM 797 C C . ASP A 1 100 ? -3.831 -11.340 -10.252 1.00 96.00 100 ASP A C 1
ATOM 799 O O . ASP A 1 100 ? -4.654 -10.759 -9.527 1.00 96.00 100 ASP A O 1
ATOM 803 N N . CYS A 1 101 ? -4.052 -12.588 -10.672 1.00 94.75 101 CYS A N 1
ATOM 804 C CA . CYS A 1 101 ? -5.309 -13.264 -10.391 1.00 94.75 101 CYS A CA 1
ATOM 805 C C . CYS A 1 101 ? -5.493 -13.519 -8.877 1.00 94.75 101 CYS A C 1
ATOM 807 O O . CYS A 1 101 ? -4.514 -13.753 -8.168 1.00 94.75 101 CYS A O 1
ATOM 809 N N . PRO A 1 102 ? -6.728 -13.555 -8.338 1.00 93.00 102 PRO A N 1
ATOM 810 C CA . PRO A 1 102 ? -6.941 -13.746 -6.898 1.00 93.00 102 PRO A CA 1
ATOM 811 C C . PRO A 1 102 ? -6.326 -15.032 -6.320 1.00 93.00 102 PRO A C 1
ATOM 813 O O . PRO A 1 102 ? -5.830 -15.027 -5.197 1.00 93.00 102 PRO A O 1
ATOM 816 N N . SER A 1 103 ? -6.323 -16.134 -7.080 1.00 92.19 103 SER A N 1
ATOM 817 C CA . SER A 1 103 ? -5.648 -17.382 -6.688 1.00 92.19 103 SER A CA 1
ATOM 818 C C . SER A 1 103 ? -4.134 -17.352 -6.912 1.00 92.19 103 SER A C 1
ATOM 820 O O . SER A 1 103 ? -3.429 -18.218 -6.403 1.00 92.19 103 SER A O 1
ATOM 822 N N . CYS A 1 104 ? -3.640 -16.393 -7.697 1.00 95.38 104 CYS A N 1
ATOM 823 C CA . CYS A 1 104 ? -2.227 -16.221 -8.010 1.00 95.38 104 CYS A CA 1
ATOM 824 C C . CYS A 1 104 ? -1.466 -15.498 -6.892 1.00 95.38 104 CYS A C 1
ATOM 826 O O . CYS A 1 104 ? -0.243 -15.574 -6.869 1.00 95.38 104 CYS A O 1
ATOM 828 N N . ARG A 1 105 ? -2.197 -14.832 -5.988 1.00 95.31 105 ARG A N 1
ATOM 829 C CA . ARG A 1 105 ? -1.657 -14.086 -4.846 1.00 95.31 105 ARG A CA 1
ATOM 830 C C . ARG A 1 105 ? -2.137 -14.582 -3.485 1.00 95.31 105 ARG A C 1
ATOM 832 O O . ARG A 1 105 ? -2.320 -13.815 -2.549 1.00 95.31 105 ARG A O 1
ATOM 839 N N . LYS A 1 106 ? -2.563 -15.842 -3.414 1.00 90.56 106 LYS A N 1
ATOM 840 C CA . LYS A 1 106 ? -3.214 -16.388 -2.219 1.00 90.56 106 LYS A CA 1
ATOM 841 C C . LYS A 1 106 ? -2.150 -16.913 -1.263 1.00 90.56 106 LYS A C 1
ATOM 843 O O . LYS A 1 106 ? -1.352 -17.757 -1.642 1.00 90.56 106 LYS A O 1
ATOM 848 N N . LEU A 1 107 ? -2.245 -16.537 0.010 1.00 89.00 107 LEU A N 1
ATOM 849 C CA . LEU A 1 107 ? -1.411 -17.113 1.063 1.00 89.00 107 LEU A CA 1
ATOM 850 C C . LEU A 1 107 ? -2.157 -18.229 1.805 1.00 89.00 107 LEU A C 1
ATOM 852 O O . LEU A 1 107 ? -3.391 -18.244 1.868 1.00 89.00 107 LEU A O 1
ATOM 856 N N . SER A 1 108 ? -1.415 -19.142 2.437 1.00 87.25 108 SER A N 1
ATOM 857 C CA . SER A 1 108 ? -1.987 -20.222 3.268 1.00 87.25 108 SER A CA 1
ATOM 858 C C . SER A 1 108 ? -2.892 -19.678 4.376 1.00 87.25 108 SER A C 1
ATOM 860 O O . SER A 1 108 ? -3.914 -20.272 4.716 1.00 87.25 108 SER A O 1
ATOM 862 N N . ARG A 1 109 ? -2.534 -18.503 4.903 1.00 89.38 109 ARG A N 1
ATOM 863 C CA . ARG A 1 109 ? -3.200 -17.843 6.025 1.00 89.38 109 ARG A CA 1
ATOM 864 C C . ARG A 1 109 ? -4.523 -17.173 5.641 1.00 89.38 109 ARG A C 1
ATOM 866 O O . ARG A 1 109 ? -5.397 -17.047 6.501 1.00 89.38 109 ARG A O 1
ATOM 873 N N . PHE A 1 110 ? -4.675 -16.691 4.401 1.00 91.62 110 PHE A N 1
ATOM 874 C CA . PHE A 1 110 ? -5.851 -15.923 3.967 1.00 91.62 110 PHE A CA 1
ATOM 875 C C . PHE A 1 110 ? -5.857 -15.579 2.466 1.00 91.62 110 PHE A C 1
ATOM 877 O O . PHE A 1 110 ? -4.831 -15.593 1.791 1.00 91.62 110 PHE A O 1
ATOM 884 N N . SER A 1 111 ? -7.033 -15.189 1.957 1.00 93.94 111 SER A N 1
ATOM 885 C CA . SER A 1 111 ? -7.147 -14.476 0.681 1.00 93.94 111 SER A CA 1
ATOM 886 C C . SER A 1 111 ? -6.517 -13.086 0.765 1.00 93.94 111 SER A C 1
ATOM 888 O O . SER A 1 111 ? -6.532 -12.451 1.823 1.00 93.94 111 SER A O 1
ATOM 890 N N . VAL A 1 112 ? -6.006 -12.602 -0.365 1.00 97.12 112 VAL A N 1
ATOM 891 C CA . VAL A 1 112 ? -5.239 -11.357 -0.450 1.00 97.12 112 VAL A CA 1
ATOM 892 C C . VAL A 1 112 ? -5.954 -10.354 -1.349 1.00 97.12 112 VAL A C 1
ATOM 894 O O . VAL A 1 112 ? -6.422 -10.695 -2.433 1.00 97.12 112 VAL A O 1
ATOM 897 N N . GLY A 1 113 ? -6.071 -9.108 -0.898 1.00 97.81 113 GLY A N 1
ATOM 898 C CA . GLY A 1 113 ? -6.509 -7.948 -1.683 1.00 97.81 113 GLY A CA 1
ATOM 899 C C . GLY A 1 113 ? -5.307 -7.212 -2.274 1.00 97.81 113 GLY A C 1
ATOM 900 O O . GLY A 1 113 ? -4.186 -7.489 -1.863 1.00 97.81 113 GLY A O 1
ATOM 901 N N . GLN A 1 114 ? -5.500 -6.326 -3.250 1.00 97.88 114 GLN A N 1
ATOM 902 C CA . GLN A 1 114 ? -4.378 -5.634 -3.887 1.00 97.88 114 GLN A CA 1
ATOM 903 C C . GLN A 1 114 ? -4.794 -4.261 -4.389 1.00 97.88 114 GLN A C 1
ATOM 905 O O . GLN A 1 114 ? -5.876 -4.123 -4.952 1.00 97.88 114 GLN A O 1
ATOM 910 N N . ASN A 1 115 ? -3.901 -3.292 -4.221 1.00 97.19 115 ASN A N 1
ATOM 911 C CA . ASN A 1 115 ? -3.972 -1.991 -4.866 1.00 97.19 115 ASN A CA 1
ATOM 912 C C . ASN A 1 115 ? -2.738 -1.790 -5.745 1.00 97.19 115 ASN A C 1
ATOM 914 O O . ASN A 1 115 ? -1.633 -2.168 -5.343 1.00 97.19 115 ASN A O 1
ATOM 918 N N . LEU A 1 116 ? -2.929 -1.154 -6.904 1.00 95.81 116 LEU A N 1
ATOM 919 C CA . LEU A 1 116 ? -1.845 -0.712 -7.776 1.00 95.81 116 LEU A CA 1
ATOM 920 C C . LEU A 1 116 ? -1.892 0.803 -7.937 1.00 95.81 116 LEU A C 1
ATOM 922 O O . LEU A 1 116 ? -2.955 1.421 -7.926 1.00 95.81 116 LEU A O 1
ATOM 926 N N . TYR A 1 117 ? -0.727 1.414 -8.094 1.00 93.31 117 TYR A N 1
ATOM 927 C CA . TYR A 1 117 ? -0.605 2.785 -8.563 1.00 93.31 117 TYR A CA 1
ATOM 928 C C . TYR A 1 117 ? 0.541 2.855 -9.560 1.00 93.31 117 TYR A C 1
ATOM 930 O O . TYR A 1 117 ? 1.638 2.366 -9.284 1.00 93.31 117 TYR A O 1
ATOM 938 N N . SER A 1 118 ? 0.298 3.475 -10.709 1.00 91.00 118 SER A N 1
ATOM 939 C CA . SER A 1 118 ? 1.300 3.627 -11.756 1.00 91.00 118 SER A CA 1
ATOM 940 C C . SER A 1 118 ? 1.305 5.050 -12.291 1.00 91.00 118 SER A C 1
ATOM 942 O O . SER A 1 118 ? 0.249 5.611 -12.576 1.00 91.00 118 SER A O 1
ATOM 944 N N . PHE A 1 119 ? 2.487 5.637 -12.454 1.00 85.94 119 PHE A N 1
ATOM 945 C CA . PHE A 1 119 ? 2.635 6.938 -13.101 1.00 85.94 119 PHE A CA 1
ATOM 946 C C . PHE A 1 119 ? 4.001 7.105 -13.766 1.00 85.94 119 PHE A C 1
ATOM 948 O O . PHE A 1 119 ? 4.960 6.402 -13.445 1.00 85.94 119 PHE A O 1
ATOM 955 N N . GLY A 1 120 ? 4.070 8.069 -14.679 1.00 84.62 120 GLY A N 1
ATOM 956 C CA . GLY A 1 120 ? 5.281 8.397 -15.411 1.00 84.62 120 GLY A CA 1
ATOM 957 C C . GLY A 1 120 ? 6.446 8.843 -14.548 1.00 84.62 120 GLY A C 1
ATOM 958 O O . GLY A 1 120 ? 6.293 9.629 -13.615 1.00 84.62 120 GLY A O 1
ATOM 959 N N . HIS A 1 121 ? 7.632 8.385 -14.910 1.00 83.75 121 HIS A N 1
ATOM 960 C CA . HIS A 1 121 ? 8.888 8.793 -14.315 1.00 83.75 121 HIS A CA 1
ATOM 961 C C . HIS A 1 121 ? 9.677 9.640 -15.304 1.00 83.75 121 HIS A C 1
ATOM 963 O O . HIS A 1 121 ? 9.906 9.227 -16.434 1.00 83.75 121 HIS A O 1
ATOM 969 N N . ILE A 1 122 ? 10.160 10.793 -14.859 1.00 79.56 122 ILE A N 1
ATOM 970 C CA . ILE A 1 122 ? 11.213 11.525 -15.560 1.00 79.56 122 ILE A CA 1
ATOM 971 C C . ILE A 1 122 ? 12.303 11.791 -14.521 1.00 79.56 122 ILE A C 1
ATOM 973 O O . ILE A 1 122 ? 11.992 12.438 -13.511 1.00 79.56 122 ILE A O 1
ATOM 977 N N . PRO A 1 123 ? 13.535 11.285 -14.716 1.00 76.56 123 PRO A N 1
ATOM 978 C CA . PRO A 1 123 ? 14.631 11.483 -13.772 1.00 76.56 123 PRO A CA 1
ATOM 979 C C . PRO A 1 123 ? 14.814 12.956 -13.399 1.00 76.56 123 PRO A C 1
ATOM 981 O O . PRO A 1 123 ? 14.866 13.821 -14.271 1.00 76.56 123 PRO A O 1
ATOM 984 N N . GLY A 1 124 ? 14.888 13.256 -12.101 1.00 67.75 124 GLY A N 1
ATOM 985 C CA . GLY A 1 124 ? 15.094 14.616 -11.599 1.00 67.75 124 GLY A CA 1
ATOM 986 C C . GLY A 1 124 ? 13.872 15.544 -11.657 1.00 67.75 124 GLY A C 1
ATOM 987 O O . GLY A 1 124 ? 13.944 16.639 -11.103 1.00 67.75 124 GLY A O 1
ATOM 988 N N . ILE A 1 125 ? 12.755 15.123 -12.266 1.00 68.44 125 ILE A N 1
ATOM 989 C CA . ILE A 1 125 ? 11.499 15.896 -12.320 1.00 68.44 125 ILE A CA 1
ATOM 990 C C . ILE A 1 125 ? 10.406 15.195 -11.510 1.00 68.44 125 ILE A C 1
ATOM 992 O O . ILE A 1 125 ? 9.846 15.769 -10.576 1.00 68.44 125 ILE A O 1
ATOM 996 N N . PHE A 1 126 ? 10.118 13.935 -11.840 1.00 65.06 126 PHE A N 1
ATOM 997 C CA . PHE A 1 126 ? 9.080 13.136 -11.192 1.00 65.06 126 PHE A CA 1
ATOM 998 C C . PHE A 1 126 ? 9.706 11.957 -10.459 1.00 65.06 126 PHE A C 1
ATOM 1000 O O . PHE A 1 126 ? 9.727 10.823 -10.942 1.00 65.06 126 PHE A O 1
ATOM 1007 N N . GLU A 1 127 ? 10.222 12.245 -9.267 1.00 63.22 127 GLU A N 1
ATOM 1008 C CA . GLU A 1 127 ? 10.748 11.235 -8.355 1.00 63.22 127 GLU A CA 1
ATOM 1009 C C . GLU A 1 127 ? 9.630 10.472 -7.650 1.00 63.22 127 GLU A C 1
ATOM 1011 O O . GLU A 1 127 ? 8.518 10.970 -7.446 1.00 63.22 127 GLU A O 1
ATOM 1016 N N . GLY A 1 128 ? 9.918 9.225 -7.283 1.00 64.25 128 GLY A N 1
ATOM 1017 C CA . GLY A 1 128 ? 8.864 8.373 -6.758 1.00 64.25 128 GLY A CA 1
ATOM 1018 C C . GLY A 1 128 ? 8.424 8.690 -5.344 1.00 64.25 128 GLY A C 1
ATOM 1019 O O . GLY A 1 128 ? 9.228 8.887 -4.437 1.00 64.25 128 GLY A O 1
ATOM 1020 N N . SER A 1 129 ? 7.105 8.675 -5.165 1.00 72.38 129 SER A N 1
ATOM 1021 C CA . SER A 1 129 ? 6.422 9.106 -3.956 1.00 72.38 129 SER A CA 1
ATOM 1022 C C . SER A 1 129 ? 5.340 8.110 -3.555 1.00 72.38 129 SER A C 1
ATOM 1024 O O . SER A 1 129 ? 4.246 8.084 -4.116 1.00 72.38 129 SER A O 1
ATOM 1026 N N . TRP A 1 130 ? 5.619 7.329 -2.511 1.00 75.75 130 TRP A N 1
ATOM 1027 C CA . TRP A 1 130 ? 4.602 6.505 -1.852 1.00 75.75 130 TRP A CA 1
ATOM 1028 C C . TRP A 1 130 ? 3.438 7.341 -1.318 1.00 75.75 130 TRP A C 1
ATOM 1030 O O . TRP A 1 130 ? 2.297 6.892 -1.358 1.00 75.75 130 TRP A O 1
ATOM 1040 N N . LYS A 1 131 ? 3.700 8.587 -0.896 1.00 72.31 131 LYS A N 1
ATOM 1041 C CA . LYS A 1 131 ? 2.646 9.529 -0.502 1.00 72.31 131 LYS A CA 1
ATOM 1042 C C . LYS A 1 131 ? 1.658 9.754 -1.646 1.00 72.31 131 LYS A C 1
ATOM 1044 O O . LYS A 1 131 ? 0.460 9.773 -1.394 1.00 72.31 131 LYS A O 1
ATOM 1049 N N . ARG A 1 132 ? 2.139 9.883 -2.886 1.00 76.88 132 ARG A N 1
ATOM 1050 C CA . ARG A 1 132 ? 1.282 10.063 -4.066 1.00 76.88 132 ARG A CA 1
ATOM 1051 C C . ARG A 1 132 ? 0.429 8.825 -4.341 1.00 76.88 132 ARG A C 1
ATOM 1053 O O . ARG A 1 132 ? -0.768 8.980 -4.537 1.00 76.88 132 ARG A O 1
ATOM 1060 N N . ALA A 1 133 ? 1.016 7.628 -4.285 1.00 82.62 133 ALA A N 1
ATOM 1061 C CA . ALA A 1 133 ? 0.275 6.376 -4.464 1.00 82.62 133 ALA A CA 1
ATOM 1062 C C . ALA A 1 133 ? -0.829 6.202 -3.408 1.00 82.62 133 ALA A C 1
ATOM 1064 O O . ALA A 1 133 ? -1.989 5.984 -3.741 1.00 82.62 133 ALA A O 1
ATOM 1065 N N . ILE A 1 134 ? -0.482 6.393 -2.133 1.00 78.25 134 ILE A N 1
ATOM 1066 C CA . ILE A 1 134 ? -1.417 6.265 -1.009 1.00 78.25 134 ILE A CA 1
ATOM 1067 C C . ILE A 1 134 ? -2.514 7.333 -1.066 1.00 78.25 134 ILE A C 1
ATOM 1069 O O . ILE A 1 134 ? -3.673 7.017 -0.809 1.00 78.25 134 ILE A O 1
ATOM 1073 N N . SER A 1 135 ? -2.162 8.579 -1.405 1.00 77.50 135 SER A N 1
ATOM 1074 C CA . SER A 1 135 ? -3.154 9.653 -1.563 1.00 77.50 135 SER A CA 1
ATOM 1075 C C . SER A 1 135 ? -4.086 9.336 -2.726 1.00 77.50 135 SER A C 1
ATOM 1077 O O . SER A 1 135 ? -5.288 9.335 -2.528 1.00 77.50 135 SER A O 1
ATOM 1079 N N . GLY A 1 136 ? -3.551 8.913 -3.877 1.00 78.88 136 GLY A N 1
ATOM 1080 C CA . GLY A 1 136 ? -4.361 8.504 -5.026 1.00 78.88 136 GLY A CA 1
ATOM 1081 C C . GLY A 1 136 ? -5.360 7.392 -4.697 1.00 78.88 136 GLY A C 1
ATOM 1082 O O . GLY A 1 136 ? -6.507 7.468 -5.116 1.00 78.88 136 GLY A O 1
ATOM 1083 N N . TRP A 1 137 ? -4.965 6.400 -3.891 1.00 86.00 137 TRP A N 1
ATOM 1084 C CA . TRP A 1 137 ? -5.896 5.377 -3.405 1.00 86.00 137 TRP A CA 1
ATOM 1085 C C . TRP A 1 137 ? -6.937 5.925 -2.434 1.00 86.00 137 TRP A C 1
ATOM 1087 O O . TRP A 1 137 ? -8.084 5.500 -2.470 1.00 86.00 137 TRP A O 1
ATOM 1097 N N . TYR A 1 138 ? -6.545 6.816 -1.524 1.00 80.19 138 TYR A N 1
ATOM 1098 C CA . TYR A 1 138 ? -7.448 7.350 -0.509 1.00 80.19 138 TYR A CA 1
ATOM 1099 C C . TYR A 1 138 ? -8.437 8.372 -1.077 1.00 80.19 138 TYR A C 1
ATOM 1101 O O . TYR A 1 138 ? -9.580 8.412 -0.628 1.00 80.19 138 TYR A O 1
ATOM 1109 N N . ASP A 1 139 ? -8.016 9.173 -2.053 1.00 81.25 139 ASP A N 1
ATOM 1110 C CA . ASP A 1 139 ? -8.781 10.291 -2.606 1.00 81.25 139 ASP A CA 1
ATOM 1111 C C . ASP A 1 139 ? -10.067 9.829 -3.306 1.00 81.25 139 ASP A C 1
ATOM 1113 O O . ASP A 1 139 ? -11.026 10.593 -3.357 1.00 81.25 139 ASP A O 1
ATOM 1117 N N . GLU A 1 140 ? -10.172 8.553 -3.699 1.00 84.50 140 GLU A N 1
ATOM 1118 C CA . GLU A 1 140 ? -11.429 7.932 -4.156 1.00 84.50 140 GLU A CA 1
ATOM 1119 C C . GLU A 1 140 ? -12.572 8.027 -3.117 1.00 84.50 140 GLU A C 1
ATOM 1121 O O . GLU A 1 140 ? -13.749 7.871 -3.448 1.00 84.50 140 GLU A O 1
ATOM 1126 N N . VAL A 1 141 ? -12.262 8.321 -1.846 1.00 83.19 141 VAL A N 1
ATOM 1127 C CA . VAL A 1 141 ? -13.249 8.556 -0.777 1.00 83.19 141 VAL A CA 1
ATOM 1128 C C . VAL A 1 141 ? -14.303 9.605 -1.141 1.00 83.19 141 VAL A C 1
ATOM 1130 O O . VAL A 1 141 ? -15.418 9.541 -0.617 1.00 83.19 141 VAL A O 1
ATOM 1133 N N . VAL A 1 142 ? -13.971 10.557 -2.020 1.00 82.25 142 VAL A N 1
ATOM 1134 C CA . VAL A 1 142 ? -14.889 11.617 -2.470 1.00 82.25 142 VAL A CA 1
ATOM 1135 C C . VAL A 1 142 ? -16.086 11.062 -3.246 1.00 82.25 142 VAL A C 1
ATOM 1137 O O . VAL A 1 142 ? -17.183 11.618 -3.168 1.00 82.25 142 VAL A O 1
ATOM 1140 N N . ASP A 1 143 ? -15.907 9.925 -3.921 1.00 85.62 143 ASP A N 1
ATOM 1141 C CA . ASP A 1 143 ? -16.939 9.280 -4.735 1.00 85.62 143 ASP A CA 1
ATOM 1142 C C . ASP A 1 143 ? -17.696 8.174 -3.981 1.00 85.62 143 ASP A C 1
ATOM 1144 O O . ASP A 1 143 ? -18.769 7.725 -4.410 1.00 85.62 143 ASP A O 1
ATOM 1148 N N . PHE A 1 144 ? -17.180 7.749 -2.824 1.00 85.62 144 PHE A N 1
ATOM 1149 C CA . PHE A 1 144 ? -17.792 6.707 -2.008 1.00 85.62 144 PHE A CA 1
ATOM 1150 C C . PHE A 1 144 ? -19.008 7.227 -1.220 1.00 85.62 144 PHE A C 1
ATOM 1152 O O . PHE A 1 144 ? -18.996 8.317 -0.646 1.00 85.62 144 PHE A O 1
ATOM 1159 N N . LYS A 1 145 ? -20.096 6.448 -1.169 1.00 89.69 145 LYS A N 1
ATOM 1160 C CA . LYS A 1 145 ? -21.351 6.855 -0.512 1.00 89.69 145 LYS A CA 1
ATOM 1161 C C . LYS A 1 145 ? -21.490 6.236 0.877 1.00 89.69 145 LYS A C 1
ATOM 1163 O O . LYS A 1 145 ? -21.337 5.032 1.044 1.00 89.69 145 LYS A O 1
ATOM 1168 N N . ASN A 1 146 ? -21.896 7.043 1.855 1.00 88.06 146 ASN A N 1
ATOM 1169 C CA . ASN A 1 146 ? -22.036 6.622 3.256 1.00 88.06 146 ASN A CA 1
ATOM 1170 C C . ASN A 1 146 ? -22.988 5.427 3.440 1.00 88.06 146 ASN A C 1
ATOM 1172 O O . ASN A 1 146 ? -22.734 4.538 4.247 1.00 88.06 146 ASN A O 1
ATOM 1176 N N . ASN A 1 14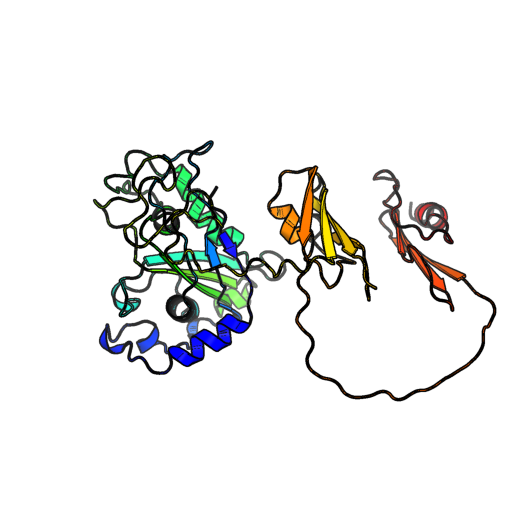7 ? -24.077 5.374 2.669 1.00 91.00 147 ASN A N 1
ATOM 1177 C CA . ASN A 1 147 ? -25.045 4.271 2.697 1.00 91.00 147 ASN A CA 1
ATOM 1178 C C . ASN A 1 147 ? -24.553 2.997 1.980 1.00 91.00 147 ASN A C 1
ATOM 1180 O O . ASN A 1 147 ? -25.294 2.022 1.895 1.00 91.00 147 ASN A O 1
ATOM 1184 N N . HIS A 1 148 ? -23.327 2.995 1.451 1.00 93.25 148 HIS A N 1
ATOM 1185 C CA . HIS A 1 148 ? -22.669 1.830 0.859 1.00 93.25 148 HIS A CA 1
ATOM 1186 C C . HIS A 1 148 ? -21.659 1.186 1.816 1.00 93.25 148 HIS A C 1
ATOM 1188 O O . HIS A 1 148 ? -20.859 0.364 1.389 1.00 93.25 148 HIS A O 1
ATOM 1194 N N . VAL A 1 149 ? -21.640 1.567 3.094 1.00 90.31 149 VAL A N 1
ATOM 1195 C CA . VAL A 1 149 ? -20.779 0.941 4.110 1.00 90.31 149 VAL A CA 1
ATOM 1196 C C . VAL A 1 149 ? -21.324 -0.429 4.530 1.00 90.31 149 VAL A C 1
ATOM 1198 O O . VAL A 1 149 ? -20.562 -1.382 4.707 1.00 90.31 149 VAL A O 1
ATOM 1201 N N . ASP A 1 150 ? -22.642 -0.528 4.696 1.00 92.31 150 ASP A N 1
ATOM 1202 C CA . ASP A 1 150 ? -23.335 -1.721 5.181 1.00 92.31 150 ASP A CA 1
ATOM 1203 C C . ASP A 1 150 ? -24.743 -1.798 4.550 1.00 92.31 150 ASP A C 1
ATOM 1205 O O . ASP A 1 150 ? -25.627 -1.040 4.954 1.00 92.31 150 ASP A O 1
ATOM 1209 N N . PRO A 1 151 ? -24.963 -2.660 3.539 1.00 95.19 151 PRO A N 1
ATOM 1210 C CA . PRO A 1 151 ? -23.973 -3.532 2.910 1.00 95.19 151 PRO A CA 1
ATOM 1211 C C . PRO A 1 151 ? -23.036 -2.770 1.960 1.00 95.19 151 PRO A C 1
ATOM 1213 O O . PRO A 1 151 ? -23.397 -1.740 1.384 1.00 95.19 151 PRO A O 1
ATOM 1216 N N . PHE A 1 152 ? -21.843 -3.327 1.751 1.00 95.75 152 PHE A N 1
ATOM 1217 C CA . PHE A 1 152 ? -20.837 -2.809 0.837 1.00 95.75 152 PHE A CA 1
ATOM 1218 C C . PHE A 1 152 ? -21.325 -2.840 -0.609 1.00 95.75 152 PHE A C 1
ATOM 1220 O O . PHE A 1 152 ? -21.672 -3.904 -1.134 1.00 95.75 152 PHE A O 1
ATOM 1227 N N . LYS A 1 153 ? -21.330 -1.672 -1.259 1.00 94.44 153 LYS A N 1
ATOM 1228 C CA . LYS A 1 153 ? -21.736 -1.511 -2.660 1.00 94.44 153 LYS A CA 1
ATOM 1229 C C . LYS A 1 153 ? -20.787 -0.581 -3.402 1.00 94.44 153 LYS A C 1
ATOM 1231 O O . LYS A 1 153 ? -20.417 0.483 -2.911 1.00 94.44 153 LYS A O 1
ATOM 1236 N N . ILE A 1 154 ? -20.494 -0.931 -4.648 1.00 90.62 154 ILE A N 1
ATOM 1237 C CA . ILE A 1 154 ? -19.775 -0.066 -5.582 1.00 90.62 154 ILE A CA 1
ATOM 1238 C C . ILE A 1 154 ? -20.761 0.378 -6.661 1.00 90.62 154 ILE A C 1
ATOM 1240 O O . ILE A 1 154 ? -21.515 -0.434 -7.200 1.00 90.62 154 ILE A O 1
ATOM 1244 N N . ARG A 1 155 ? -20.794 1.680 -6.956 1.00 90.62 155 ARG A N 1
ATOM 1245 C CA . ARG A 1 155 ? -21.585 2.196 -8.078 1.00 90.62 155 ARG A CA 1
ATOM 1246 C C . ARG A 1 155 ? -20.934 1.764 -9.387 1.00 90.62 155 ARG A C 1
ATOM 1248 O O . ARG A 1 155 ? -19.717 1.840 -9.527 1.00 90.62 155 ARG A O 1
ATOM 1255 N N . LYS A 1 156 ? -21.746 1.375 -10.370 1.00 89.06 156 LYS A N 1
ATOM 1256 C CA . LYS A 1 156 ? -21.250 1.084 -11.719 1.00 89.06 156 LYS A CA 1
ATOM 1257 C C . LYS A 1 156 ? -20.481 2.297 -12.263 1.00 89.06 156 LYS A C 1
ATOM 1259 O O . LYS A 1 156 ? -20.982 3.416 -12.183 1.00 89.06 156 LYS A O 1
ATOM 1264 N N . GLY A 1 157 ? -19.283 2.055 -12.796 1.00 87.12 157 GLY A N 1
ATOM 1265 C CA . GLY A 1 157 ? -18.427 3.089 -13.388 1.00 87.12 157 GLY A CA 1
ATOM 1266 C C . GLY A 1 157 ? -17.698 3.995 -12.390 1.00 87.12 157 GLY A C 1
ATOM 1267 O O . GLY A 1 157 ? -17.116 4.983 -12.817 1.00 87.12 157 GLY A O 1
ATOM 1268 N N . VAL A 1 158 ? -17.727 3.691 -11.087 1.00 88.69 158 VAL A N 1
ATOM 1269 C CA . VAL A 1 158 ? -17.020 4.466 -10.057 1.00 88.69 158 VAL A CA 1
ATOM 1270 C C . VAL A 1 158 ? -15.841 3.661 -9.510 1.00 88.69 158 VAL A C 1
ATOM 1272 O O . VAL A 1 158 ? -16.006 2.509 -9.106 1.00 88.69 158 VAL A O 1
ATOM 1275 N N . LEU A 1 159 ? -14.664 4.286 -9.468 1.00 87.69 159 LEU A N 1
ATOM 1276 C CA . LEU A 1 159 ? -13.438 3.710 -8.920 1.00 87.69 159 LEU A CA 1
ATOM 1277 C C . LEU A 1 159 ? -13.311 4.097 -7.444 1.00 87.69 159 LEU A C 1
ATOM 1279 O O . LEU A 1 159 ? -12.966 5.223 -7.119 1.00 87.69 159 LEU A O 1
ATOM 1283 N N . VAL A 1 160 ? -13.657 3.164 -6.560 1.00 91.31 160 VAL A N 1
ATOM 1284 C CA . VAL A 1 160 ? -13.531 3.305 -5.090 1.00 91.31 160 VAL A CA 1
ATOM 1285 C C . VAL A 1 160 ? -12.830 2.113 -4.445 1.00 91.31 160 VAL A C 1
ATOM 1287 O O . VAL A 1 160 ? -12.706 2.043 -3.223 1.00 91.31 160 VAL A O 1
ATOM 1290 N N . GLY A 1 161 ? -12.421 1.140 -5.264 1.00 91.00 161 GLY A N 1
ATOM 1291 C CA . GLY A 1 161 ? -11.887 -0.136 -4.803 1.00 91.00 161 GLY A CA 1
ATOM 1292 C C . GLY A 1 161 ? -10.581 0.015 -4.030 1.00 91.00 161 GLY A C 1
ATOM 1293 O O . GLY A 1 161 ? -10.351 -0.739 -3.079 1.00 91.00 161 GLY A O 1
ATOM 1294 N N . HIS A 1 162 ? -9.751 0.998 -4.385 1.00 92.69 162 HIS A N 1
ATOM 1295 C CA . HIS A 1 162 ? -8.495 1.223 -3.690 1.00 92.69 162 HIS A CA 1
ATOM 1296 C C . HIS A 1 162 ? -8.747 1.814 -2.307 1.00 92.69 162 HIS A C 1
ATOM 1298 O O . HIS A 1 162 ? -8.226 1.288 -1.316 1.00 92.69 162 HIS A O 1
ATOM 1304 N N . PHE A 1 163 ? -9.595 2.844 -2.219 1.00 88.94 163 PHE A N 1
ATOM 1305 C CA . PHE A 1 163 ? -9.988 3.449 -0.946 1.00 88.94 163 PHE A CA 1
ATOM 1306 C C . PHE A 1 163 ? -10.641 2.417 -0.022 1.00 88.94 163 PHE A C 1
ATOM 1308 O O . PHE A 1 163 ? -10.300 2.318 1.163 1.00 88.94 163 PHE A O 1
ATOM 1315 N N . THR A 1 164 ? -11.557 1.607 -0.553 1.00 92.00 164 THR A N 1
ATOM 1316 C CA . THR A 1 164 ? -12.288 0.638 0.264 1.00 92.00 164 THR A CA 1
ATOM 1317 C C . THR A 1 164 ? -11.387 -0.495 0.739 1.00 92.00 164 THR A C 1
ATOM 1319 O O . THR A 1 164 ? -11.542 -0.947 1.866 1.00 92.00 164 THR A O 1
ATOM 1322 N N . GLN A 1 165 ? -10.369 -0.903 -0.020 1.00 93.69 165 GLN A N 1
ATOM 1323 C CA . GLN A 1 165 ? -9.385 -1.872 0.473 1.00 93.69 165 GLN A CA 1
ATOM 1324 C C . GLN A 1 165 ? -8.505 -1.278 1.586 1.00 93.69 165 GLN A C 1
ATOM 1326 O O . GLN A 1 165 ? -8.279 -1.922 2.617 1.00 93.69 165 GLN A O 1
ATOM 1331 N N . VAL A 1 166 ? -8.040 -0.040 1.399 1.00 88.31 166 VAL A N 1
ATOM 1332 C CA . VAL A 1 166 ? -7.229 0.732 2.360 1.00 88.31 166 VAL A CA 1
ATOM 1333 C C . VAL A 1 166 ? -7.942 0.870 3.706 1.00 88.31 166 VAL A C 1
ATOM 1335 O O . VAL A 1 166 ? -7.315 0.772 4.764 1.00 88.31 166 VAL A O 1
ATOM 1338 N N . ALA A 1 167 ? -9.256 1.079 3.671 1.00 89.06 167 ALA A N 1
ATOM 1339 C CA . ALA A 1 167 ? -10.087 1.313 4.841 1.00 89.06 167 ALA A CA 1
ATOM 1340 C C . ALA A 1 167 ? -10.930 0.098 5.265 1.00 89.06 167 ALA A C 1
ATOM 1342 O O . ALA A 1 167 ? -11.872 0.260 6.036 1.00 89.06 167 ALA A O 1
ATOM 1343 N N . TRP A 1 168 ? -10.625 -1.113 4.795 1.00 92.75 168 TRP A N 1
ATOM 1344 C CA . TRP A 1 168 ? -11.440 -2.292 5.099 1.00 92.75 168 TRP A CA 1
ATOM 1345 C C . TRP A 1 168 ? -11.229 -2.773 6.542 1.00 92.75 168 TRP A C 1
ATOM 1347 O O . TRP A 1 168 ? -10.099 -3.058 6.937 1.00 92.75 168 TRP A O 1
ATOM 1357 N N . ALA A 1 169 ? -12.301 -2.896 7.338 1.00 92.38 169 ALA A N 1
ATOM 1358 C CA . ALA A 1 169 ? -12.176 -3.085 8.791 1.00 92.38 169 ALA A CA 1
ATOM 1359 C C . ALA A 1 169 ? -11.448 -4.359 9.222 1.00 92.38 169 ALA A C 1
ATOM 1361 O O . ALA A 1 169 ? -10.776 -4.350 10.249 1.00 92.38 169 ALA A O 1
ATOM 1362 N N . THR A 1 170 ? -11.612 -5.454 8.479 1.00 91.62 170 THR A N 1
ATOM 1363 C CA . THR A 1 170 ? -11.041 -6.763 8.835 1.00 91.62 170 THR A CA 1
ATOM 1364 C C . THR A 1 170 ? -9.663 -7.011 8.232 1.00 91.62 170 THR A C 1
ATOM 1366 O O . THR A 1 170 ? -9.055 -8.042 8.517 1.00 91.62 170 THR A O 1
ATOM 1369 N N . THR A 1 171 ? -9.179 -6.110 7.378 1.00 92.94 171 THR A N 1
ATOM 1370 C CA . THR A 1 171 ? -7.808 -6.176 6.872 1.00 92.94 171 THR A CA 1
ATOM 1371 C C . THR A 1 171 ? -6.870 -5.801 8.012 1.00 92.94 171 THR A C 1
ATOM 1373 O O . THR A 1 171 ? -7.061 -4.773 8.653 1.00 92.94 171 THR A O 1
ATOM 1376 N N . SER A 1 172 ? -5.867 -6.634 8.276 1.00 88.62 172 SER A N 1
ATOM 1377 C CA . SER A 1 172 ? -4.936 -6.479 9.401 1.00 88.62 172 SER A CA 1
ATOM 1378 C C . SER A 1 172 ? -3.465 -6.531 8.990 1.00 88.62 172 SER A C 1
ATOM 1380 O O . SER A 1 172 ? -2.588 -6.221 9.795 1.00 88.62 172 SER A O 1
ATOM 1382 N N . LYS A 1 173 ? -3.178 -6.917 7.746 1.00 87.44 173 LYS A N 1
ATOM 1383 C CA . LYS A 1 173 ? -1.840 -7.089 7.190 1.00 87.44 173 LYS A CA 1
ATOM 1384 C C . LYS A 1 173 ? -1.699 -6.353 5.866 1.00 87.44 173 LYS A C 1
ATOM 1386 O O . LYS A 1 173 ? -2.643 -6.313 5.077 1.00 87.44 173 LYS A O 1
ATOM 1391 N N . ILE A 1 174 ? -0.522 -5.792 5.624 1.00 90.69 174 ILE A N 1
ATOM 1392 C CA . ILE A 1 174 ? -0.158 -5.163 4.355 1.00 90.69 174 ILE A CA 1
ATOM 1393 C C . ILE A 1 174 ? 1.301 -5.470 4.023 1.00 90.69 174 ILE A C 1
ATOM 1395 O O . ILE A 1 174 ? 2.149 -5.490 4.912 1.00 90.69 174 ILE A O 1
ATOM 1399 N N . GLY A 1 175 ? 1.587 -5.691 2.747 1.00 87.75 175 GLY A N 1
ATOM 1400 C CA . GLY A 1 175 ? 2.940 -5.800 2.223 1.00 87.75 175 GLY A CA 1
ATOM 1401 C C . GLY A 1 175 ? 3.005 -5.176 0.839 1.00 87.75 175 GLY A C 1
ATOM 1402 O O . GLY A 1 175 ? 2.086 -5.353 0.046 1.00 87.75 175 GLY A O 1
ATOM 1403 N N . CYS A 1 176 ? 4.053 -4.412 0.553 1.00 88.94 176 CYS A N 1
ATOM 1404 C CA . CYS A 1 176 ? 4.138 -3.603 -0.656 1.00 88.94 176 CYS A CA 1
ATOM 1405 C C . CYS A 1 176 ? 5.501 -3.697 -1.346 1.00 88.94 176 CYS A C 1
ATOM 1407 O O . CYS A 1 176 ? 6.537 -3.742 -0.680 1.00 88.94 176 CYS A O 1
ATOM 1409 N N . GLY A 1 177 ? 5.479 -3.629 -2.675 1.00 87.56 177 GLY A N 1
ATOM 1410 C CA . GLY A 1 177 ? 6.648 -3.534 -3.540 1.00 87.56 177 GLY A CA 1
ATOM 1411 C C . GLY A 1 177 ? 6.564 -2.331 -4.474 1.00 87.56 177 GLY A C 1
ATOM 1412 O O . GLY A 1 177 ? 5.478 -1.839 -4.796 1.00 87.56 177 GLY A O 1
ATOM 1413 N N . ARG A 1 178 ? 7.726 -1.840 -4.901 1.00 88.12 178 ARG A N 1
ATOM 1414 C CA . ARG A 1 178 ? 7.853 -0.757 -5.874 1.00 88.12 178 ARG A CA 1
ATOM 1415 C C . ARG A 1 178 ? 8.908 -1.095 -6.915 1.00 88.12 178 ARG A C 1
ATOM 1417 O O . ARG A 1 178 ? 9.992 -1.579 -6.588 1.00 88.12 178 ARG A O 1
ATOM 1424 N N . LEU A 1 179 ? 8.613 -0.732 -8.156 1.00 90.75 179 LEU A N 1
ATOM 1425 C CA . LEU A 1 179 ? 9.555 -0.777 -9.263 1.00 90.75 179 LEU A CA 1
ATOM 1426 C C . LEU A 1 179 ? 9.548 0.561 -10.013 1.00 90.75 179 LEU A C 1
ATOM 1428 O O . LEU A 1 179 ? 8.489 1.140 -10.245 1.00 90.75 179 LEU A O 1
ATOM 1432 N N . THR A 1 180 ? 10.725 1.048 -10.397 1.00 90.56 180 THR A N 1
ATOM 1433 C CA . THR A 1 180 ? 10.880 2.070 -11.437 1.00 90.56 180 THR A CA 1
ATOM 1434 C C . THR A 1 180 ? 11.667 1.454 -12.583 1.00 90.56 180 THR A C 1
ATOM 1436 O O . THR A 1 180 ? 12.764 0.936 -12.362 1.00 90.56 180 THR A O 1
ATOM 1439 N N . TYR A 1 181 ? 11.127 1.530 -13.794 1.00 90.88 181 TYR A N 1
ATOM 1440 C CA . TYR A 1 181 ? 11.735 0.935 -14.976 1.00 90.88 181 TYR A CA 1
ATOM 1441 C C . TYR A 1 181 ? 11.548 1.804 -16.219 1.00 90.88 181 TYR A C 1
ATOM 1443 O O . TYR A 1 181 ? 10.652 2.641 -16.285 1.00 90.88 181 TYR A O 1
ATOM 1451 N N . PHE A 1 182 ? 12.402 1.598 -17.209 1.00 91.50 182 PHE A N 1
ATOM 1452 C CA . PHE A 1 182 ? 12.331 2.191 -18.534 1.00 91.50 182 PHE A CA 1
ATOM 1453 C C . PHE A 1 182 ? 12.238 1.037 -19.520 1.00 91.50 182 PHE A C 1
ATOM 1455 O O . PHE A 1 182 ? 13.220 0.315 -19.707 1.00 91.50 182 PHE A O 1
ATOM 1462 N N . SER A 1 183 ? 11.072 0.859 -20.146 1.00 83.69 183 SER A N 1
ATOM 1463 C CA . SER A 1 183 ? 10.979 -0.075 -21.270 1.00 83.69 183 SER A CA 1
ATOM 1464 C C . SER A 1 183 ? 11.912 0.384 -22.396 1.00 83.69 183 SER A C 1
ATOM 1466 O O . SER A 1 183 ? 12.296 1.556 -22.440 1.00 83.69 183 SER A O 1
ATOM 1468 N N . GLU A 1 184 ? 12.277 -0.511 -23.310 1.00 78.62 184 GLU A N 1
ATOM 1469 C CA . GLU A 1 184 ? 13.163 -0.154 -24.427 1.00 78.62 184 GLU A CA 1
ATOM 1470 C C . GLU A 1 184 ? 12.614 1.024 -25.248 1.00 78.62 184 GLU A C 1
ATOM 1472 O O . GLU A 1 184 ? 13.359 1.940 -25.591 1.00 78.62 184 GLU A O 1
ATOM 1477 N N . GLU A 1 185 ? 11.298 1.070 -25.461 1.00 73.25 185 GLU A N 1
ATOM 1478 C CA . GLU A 1 185 ? 10.619 2.191 -26.114 1.00 73.25 185 GLU A CA 1
ATOM 1479 C C . GLU A 1 185 ? 10.730 3.476 -25.278 1.00 73.25 185 GLU A C 1
ATOM 1481 O O . GLU A 1 185 ? 11.213 4.508 -25.747 1.00 73.25 185 GLU A O 1
ATOM 1486 N N . SER A 1 186 ? 10.360 3.408 -23.999 1.00 74.00 186 SER A N 1
ATOM 1487 C CA . SER A 1 186 ? 10.307 4.576 -23.112 1.00 74.00 186 SER A CA 1
ATOM 1488 C C . SER A 1 186 ? 11.697 5.170 -22.828 1.00 74.00 186 SER A C 1
ATOM 1490 O O . SER A 1 186 ? 11.852 6.387 -22.707 1.00 74.00 186 SER A O 1
ATOM 1492 N N . LYS A 1 187 ? 12.734 4.323 -22.802 1.00 72.50 187 LYS A N 1
ATOM 1493 C CA . LYS A 1 187 ? 14.136 4.717 -22.621 1.00 72.50 187 LYS A CA 1
ATOM 1494 C C . LYS A 1 187 ? 14.593 5.704 -23.692 1.00 72.50 187 LYS A C 1
ATOM 1496 O O . LYS A 1 187 ? 15.257 6.683 -23.361 1.00 72.50 187 LYS A O 1
ATOM 1501 N N . THR A 1 188 ? 14.218 5.477 -24.952 1.00 69.25 188 THR A N 1
ATOM 1502 C CA . THR A 1 188 ? 14.579 6.379 -26.063 1.00 69.25 188 THR A CA 1
ATOM 1503 C C . THR A 1 188 ? 13.940 7.761 -25.942 1.00 69.25 188 THR A C 1
ATOM 1505 O O . THR A 1 188 ? 14.523 8.749 -26.377 1.00 69.25 188 THR A O 1
ATOM 1508 N N . LEU A 1 189 ? 12.785 7.839 -25.279 1.00 72.88 189 LEU A N 1
ATOM 1509 C CA . LEU A 1 189 ? 12.029 9.069 -25.052 1.00 72.88 189 LEU A CA 1
ATOM 1510 C C . LEU A 1 189 ? 12.383 9.754 -23.719 1.00 72.88 189 LEU A C 1
ATOM 1512 O O . LEU A 1 189 ? 11.804 10.785 -23.385 1.00 72.88 189 LEU A O 1
ATOM 1516 N N . GLY A 1 190 ? 13.311 9.186 -22.936 1.00 74.88 190 GLY A N 1
ATOM 1517 C CA . GLY A 1 190 ? 13.702 9.714 -21.624 1.00 74.88 190 GLY A CA 1
ATOM 1518 C C . GLY A 1 190 ? 12.601 9.627 -20.558 1.00 74.88 190 GLY A C 1
ATOM 1519 O O . GLY A 1 190 ? 12.673 10.311 -19.537 1.00 74.88 190 GLY A O 1
ATOM 1520 N N . TYR A 1 191 ? 11.588 8.790 -20.784 1.00 81.56 191 TYR A N 1
ATOM 1521 C CA . TYR A 1 191 ? 10.438 8.607 -19.906 1.00 81.56 191 TYR A CA 1
ATOM 1522 C C . TYR A 1 191 ? 10.440 7.182 -19.351 1.00 81.56 191 TYR A C 1
ATOM 1524 O O . TYR A 1 191 ? 10.670 6.222 -20.073 1.00 81.56 191 TYR A O 1
ATOM 1532 N N . GLY A 1 192 ? 10.211 7.026 -18.057 1.00 86.56 192 GLY A N 1
ATOM 1533 C CA . GLY A 1 192 ? 10.100 5.737 -17.387 1.00 86.56 192 GLY A CA 1
ATOM 1534 C C . GLY A 1 192 ? 8.721 5.546 -16.775 1.00 86.56 192 GLY A C 1
ATOM 1535 O O . GLY A 1 192 ? 7.852 6.413 -16.836 1.00 86.56 192 GLY A O 1
ATOM 1536 N N . GLN A 1 193 ? 8.540 4.418 -16.112 1.00 89.81 193 GLN A N 1
ATOM 1537 C CA . GLN A 1 193 ? 7.324 4.054 -15.415 1.00 89.81 193 GLN A CA 1
ATOM 1538 C C . GLN A 1 193 ? 7.657 3.744 -13.960 1.00 89.81 193 GLN A C 1
ATOM 1540 O O . GLN A 1 193 ? 8.644 3.074 -13.658 1.00 89.81 193 GLN A O 1
ATOM 1545 N N . GLN A 1 194 ? 6.820 4.229 -13.048 1.00 88.56 194 GLN A N 1
ATOM 1546 C CA . GLN A 1 194 ? 6.829 3.796 -11.657 1.00 88.56 194 GLN A CA 1
ATOM 1547 C C . GLN A 1 194 ? 5.593 2.964 -11.385 1.00 88.56 194 GLN A C 1
ATOM 1549 O O . GLN A 1 194 ? 4.498 3.323 -11.824 1.00 88.56 194 GLN A O 1
ATOM 1554 N N . LEU A 1 195 ? 5.781 1.879 -10.647 1.00 93.12 195 LEU A N 1
ATOM 1555 C CA . LEU A 1 195 ? 4.748 0.931 -10.279 1.00 93.12 195 LEU A CA 1
ATOM 1556 C C . LEU A 1 195 ? 4.825 0.662 -8.779 1.00 93.12 195 LEU A C 1
ATOM 1558 O O . LEU A 1 195 ? 5.894 0.383 -8.236 1.00 93.12 195 LEU A O 1
ATOM 1562 N N . TYR A 1 196 ? 3.680 0.767 -8.120 1.00 93.00 196 TYR A N 1
ATOM 1563 C CA . TYR A 1 196 ? 3.501 0.573 -6.690 1.00 93.00 196 TYR A CA 1
ATOM 1564 C C . TYR A 1 196 ? 2.422 -0.471 -6.493 1.00 93.00 196 TYR A C 1
ATOM 1566 O O . TYR A 1 196 ? 1.304 -0.286 -6.971 1.00 93.00 196 TYR A O 1
ATOM 1574 N N . ILE A 1 197 ? 2.743 -1.542 -5.779 1.00 95.75 197 ILE A N 1
ATOM 1575 C CA . ILE A 1 197 ? 1.818 -2.645 -5.534 1.00 95.75 197 ILE A CA 1
ATOM 1576 C C . ILE A 1 197 ? 1.761 -2.874 -4.035 1.00 95.75 197 ILE A C 1
ATOM 1578 O O . ILE A 1 197 ? 2.801 -3.011 -3.396 1.00 95.75 197 ILE A O 1
ATOM 1582 N N . CYS A 1 198 ? 0.560 -2.904 -3.470 1.00 95.81 198 CYS A N 1
ATOM 1583 C CA . CYS A 1 198 ? 0.336 -3.289 -2.081 1.00 95.81 198 CYS A CA 1
ATOM 1584 C C . CYS A 1 198 ? -0.662 -4.438 -2.026 1.00 95.81 198 CYS A C 1
ATOM 1586 O O . CYS A 1 198 ? -1.781 -4.302 -2.515 1.00 95.81 198 CYS A O 1
ATOM 1588 N N . ASN A 1 199 ? -0.267 -5.534 -1.387 1.00 97.38 199 ASN A N 1
ATOM 1589 C CA . ASN A 1 199 ? -1.100 -6.685 -1.078 1.00 97.38 199 ASN A CA 1
ATOM 1590 C C . ASN A 1 199 ? -1.632 -6.576 0.362 1.00 97.38 199 ASN A C 1
ATOM 1592 O O . ASN A 1 199 ? -0.922 -6.147 1.273 1.00 97.38 199 ASN A O 1
ATOM 1596 N N . TYR A 1 200 ? -2.888 -6.970 0.575 1.00 95.56 200 TYR A N 1
ATOM 1597 C CA . TYR A 1 200 ? -3.637 -6.778 1.821 1.00 95.56 200 TYR A CA 1
ATOM 1598 C C . TYR A 1 200 ? -4.182 -8.102 2.357 1.00 95.56 200 TYR A C 1
ATOM 1600 O O . TYR A 1 200 ? -4.868 -8.832 1.644 1.00 95.56 200 TYR A O 1
ATOM 1608 N N . GLY A 1 201 ? -3.925 -8.391 3.631 1.00 92.88 201 GLY A N 1
ATOM 1609 C CA . GLY A 1 201 ? -4.371 -9.601 4.317 1.00 92.88 201 GLY A CA 1
ATOM 1610 C C . GLY A 1 201 ? -5.300 -9.287 5.493 1.00 92.88 201 GLY A C 1
ATOM 1611 O O . GLY A 1 201 ? -4.937 -8.537 6.386 1.00 92.88 201 GLY A O 1
ATOM 1612 N N . ARG A 1 202 ? -6.510 -9.828 5.592 1.00 92.69 202 ARG A N 1
ATOM 1613 C CA . ARG A 1 202 ? -7.244 -10.558 4.550 1.00 92.69 202 ARG A CA 1
ATOM 1614 C C . ARG A 1 202 ? -7.726 -9.592 3.460 1.00 92.69 202 ARG A C 1
ATOM 1616 O O . ARG A 1 202 ? -7.789 -8.389 3.695 1.00 92.69 202 ARG A O 1
ATOM 1623 N N . ALA A 1 203 ? -8.109 -10.118 2.301 1.00 95.19 203 ALA A N 1
ATOM 1624 C CA . ALA A 1 203 ? -8.718 -9.316 1.242 1.00 95.19 203 ALA A CA 1
ATOM 1625 C C . ALA A 1 203 ? -9.971 -8.572 1.736 1.00 95.19 203 ALA A C 1
ATOM 1627 O O . ALA A 1 203 ? -10.716 -9.091 2.571 1.00 95.19 203 ALA A O 1
ATOM 1628 N N . GLY A 1 204 ? -10.198 -7.372 1.206 1.00 95.19 204 GLY A N 1
ATOM 1629 C CA . GLY A 1 204 ? -11.426 -6.606 1.388 1.00 95.19 204 GLY A CA 1
ATOM 1630 C C . GLY A 1 204 ? -12.334 -6.658 0.160 1.00 95.19 204 GLY A C 1
ATOM 1631 O O . GLY A 1 204 ? -12.255 -7.575 -0.654 1.00 95.19 204 GLY A O 1
ATOM 1632 N N . ASN A 1 205 ? -13.184 -5.641 0.017 1.00 95.38 205 ASN A N 1
ATOM 1633 C CA . ASN A 1 205 ? -14.007 -5.373 -1.169 1.00 95.38 205 ASN A CA 1
ATOM 1634 C C . ASN A 1 205 ? -15.024 -6.467 -1.542 1.00 95.38 205 ASN A C 1
ATOM 1636 O O . ASN A 1 205 ? -15.455 -6.560 -2.691 1.00 95.38 205 ASN A O 1
ATOM 1640 N N . TYR A 1 206 ? -15.467 -7.268 -0.574 1.00 94.94 206 TYR A N 1
ATOM 1641 C CA . TYR A 1 206 ? -16.535 -8.239 -0.801 1.00 94.94 206 TYR A CA 1
ATOM 1642 C C . TYR A 1 206 ? -17.891 -7.535 -0.904 1.00 94.94 206 TYR A C 1
ATOM 1644 O O . TYR A 1 206 ? -18.439 -7.067 0.098 1.00 94.94 206 TYR A O 1
ATOM 1652 N N . ILE A 1 207 ? -18.443 -7.460 -2.116 1.00 95.06 207 ILE A N 1
ATOM 1653 C CA . ILE A 1 207 ? -19.778 -6.899 -2.371 1.00 95.06 207 ILE A CA 1
ATOM 1654 C C . ILE A 1 207 ? -20.820 -7.606 -1.497 1.00 95.06 207 ILE A C 1
ATOM 1656 O O . ILE A 1 207 ? -20.800 -8.825 -1.345 1.00 95.06 207 ILE A O 1
ATOM 1660 N N . GLY A 1 208 ? -21.712 -6.828 -0.883 1.00 95.25 208 GLY A N 1
ATOM 1661 C CA . GLY A 1 208 ? -22.734 -7.338 0.035 1.00 95.25 208 GLY A CA 1
ATOM 1662 C C . GLY A 1 208 ? -22.252 -7.564 1.474 1.00 95.25 208 GLY A C 1
ATOM 1663 O O . GLY A 1 208 ? -23.083 -7.678 2.369 1.00 95.25 208 GLY A O 1
ATOM 1664 N N . SER A 1 209 ? -20.938 -7.580 1.728 1.00 94.69 209 SER A N 1
ATOM 1665 C CA . SER A 1 209 ? -20.376 -7.684 3.086 1.00 94.69 209 SER A CA 1
ATOM 1666 C C . SER A 1 209 ? -20.351 -6.332 3.799 1.00 94.69 209 SER A C 1
ATOM 1668 O O . SER A 1 209 ? -20.677 -5.308 3.214 1.00 94.69 209 SER A O 1
ATOM 1670 N N . LYS A 1 210 ? -19.935 -6.290 5.069 1.00 92.94 210 LYS A N 1
ATOM 1671 C CA . LYS A 1 210 ? -19.749 -5.020 5.790 1.00 92.94 210 LYS A CA 1
ATOM 1672 C C . LYS A 1 210 ? -18.359 -4.457 5.532 1.00 92.94 210 LYS A C 1
ATOM 1674 O O . LYS A 1 210 ? -17.376 -5.109 5.876 1.00 92.94 210 LYS A O 1
ATOM 1679 N N . PHE A 1 211 ? -18.285 -3.238 5.005 1.00 91.25 211 PHE A N 1
ATOM 1680 C CA . PHE A 1 211 ? -17.023 -2.517 4.827 1.00 91.25 211 PHE A CA 1
ATOM 1681 C C . PHE A 1 211 ? -16.363 -2.221 6.187 1.00 91.25 211 PHE A C 1
ATOM 1683 O O . PHE A 1 211 ? -15.194 -2.535 6.424 1.00 91.25 211 PHE A O 1
ATOM 1690 N N . TYR A 1 212 ? -17.157 -1.685 7.115 1.00 92.44 212 TYR A N 1
ATOM 1691 C CA . TYR A 1 212 ? -16.863 -1.568 8.541 1.00 92.44 212 TYR A CA 1
ATOM 1692 C C . TYR A 1 212 ? -18.174 -1.436 9.330 1.00 92.44 212 TYR A C 1
ATOM 1694 O O . TYR A 1 212 ? -19.241 -1.212 8.762 1.00 92.44 212 TYR A O 1
ATOM 1702 N N . LYS A 1 213 ? -18.122 -1.585 10.657 1.00 92.81 213 LYS A N 1
ATOM 1703 C CA . LYS A 1 213 ? -19.273 -1.339 11.536 1.00 92.81 213 LYS A CA 1
ATOM 1704 C C . LYS A 1 213 ? -19.345 0.148 11.858 1.00 92.81 213 LYS A C 1
ATOM 1706 O O . LYS A 1 213 ? -18.414 0.672 12.464 1.00 92.81 213 LYS A O 1
ATOM 1711 N N . ILE A 1 214 ? -20.444 0.808 11.504 1.00 89.31 214 ILE A N 1
ATOM 1712 C CA . ILE A 1 214 ? -20.681 2.208 11.879 1.00 89.31 214 ILE A CA 1
ATOM 1713 C C . ILE A 1 214 ? -20.828 2.312 13.405 1.00 89.31 214 ILE A C 1
ATOM 1715 O O . ILE A 1 214 ? -21.520 1.499 14.028 1.00 89.31 214 ILE A O 1
ATOM 1719 N N . GLY A 1 215 ? -20.170 3.301 14.009 1.00 86.56 215 GLY A N 1
ATOM 1720 C CA . GLY A 1 215 ? -20.325 3.630 15.425 1.00 86.56 215 GLY A CA 1
ATOM 1721 C C . GLY A 1 215 ? -19.122 4.359 16.014 1.00 86.56 215 GLY A C 1
ATOM 1722 O O . GLY A 1 215 ? -18.198 4.757 15.302 1.00 86.56 215 GLY A O 1
ATOM 1723 N N . THR A 1 216 ? -19.130 4.515 17.338 1.00 86.12 216 THR A N 1
ATOM 1724 C CA . THR A 1 216 ? -18.023 5.128 18.080 1.00 86.12 216 THR A CA 1
ATOM 1725 C C . THR A 1 216 ? -16.733 4.337 17.846 1.00 86.12 216 THR A C 1
ATOM 1727 O O . THR A 1 216 ? -16.762 3.109 17.991 1.00 86.12 216 THR A O 1
ATOM 1730 N N . PRO A 1 217 ? -15.604 4.987 17.504 1.00 84.62 217 PRO A N 1
ATOM 1731 C CA . PRO A 1 217 ? -14.330 4.302 17.318 1.00 84.62 217 PRO A CA 1
ATOM 1732 C C . PRO A 1 217 ? -13.985 3.374 18.485 1.00 84.62 217 PRO A C 1
ATOM 1734 O O . PRO A 1 217 ? -14.253 3.701 19.637 1.00 84.62 217 PRO A O 1
ATOM 1737 N N . CYS A 1 218 ? -13.433 2.200 18.175 1.00 84.31 218 CYS A N 1
ATOM 1738 C CA . CYS A 1 218 ? -13.142 1.108 19.115 1.00 84.31 218 CYS A CA 1
ATOM 1739 C C . CYS A 1 218 ? -14.326 0.463 19.863 1.00 84.31 218 CYS A C 1
ATOM 1741 O O . CYS A 1 218 ? -14.124 -0.555 20.521 1.00 84.31 218 CYS A O 1
ATOM 1743 N N . SER A 1 219 ? -15.559 0.975 19.770 1.00 90.50 219 SER A N 1
ATOM 1744 C CA . SER A 1 219 ? -16.685 0.431 20.557 1.00 90.50 219 SER A CA 1
ATOM 1745 C C . SER A 1 219 ? -17.089 -1.001 20.190 1.00 90.50 219 SER A C 1
ATOM 1747 O O . SER A 1 219 ? -17.852 -1.632 20.917 1.00 90.50 219 SER A O 1
ATOM 1749 N N . LYS A 1 220 ? -16.620 -1.523 19.048 1.00 95.56 220 LYS A N 1
ATOM 1750 C CA . LYS A 1 220 ? -16.960 -2.862 18.547 1.00 95.56 220 LYS A CA 1
ATOM 1751 C C . LYS A 1 220 ? -15.738 -3.606 18.005 1.00 95.56 220 LYS A C 1
ATOM 1753 O O . LYS A 1 220 ? -15.863 -4.291 16.983 1.00 95.56 220 LYS A O 1
ATOM 1758 N N . CYS A 1 221 ? -14.577 -3.463 18.650 1.00 93.25 221 CYS A N 1
ATOM 1759 C CA . CYS A 1 221 ? -13.376 -4.194 18.247 1.00 93.25 221 CYS A CA 1
ATOM 1760 C C . CYS A 1 221 ? -13.638 -5.710 18.127 1.00 93.25 221 CYS A C 1
ATOM 1762 O O . CYS A 1 221 ? -14.371 -6.274 18.945 1.00 93.25 221 CYS A O 1
ATOM 1764 N N . PRO A 1 222 ? -13.132 -6.375 17.070 1.00 92.69 222 PRO A N 1
ATOM 1765 C CA . PRO A 1 222 ? -13.306 -7.815 16.893 1.00 92.69 222 PRO A CA 1
ATOM 1766 C C . PRO A 1 222 ? -12.771 -8.636 18.074 1.00 92.69 222 PRO A C 1
ATOM 1768 O O . PRO A 1 222 ? -11.858 -8.212 18.780 1.00 92.69 222 PRO A O 1
ATOM 1771 N N . LYS A 1 223 ? -13.304 -9.848 18.265 1.00 91.50 223 LYS A N 1
ATOM 1772 C CA . LYS A 1 223 ? -12.819 -10.774 19.300 1.00 91.50 223 LYS A CA 1
ATOM 1773 C C . LYS A 1 223 ? -11.317 -11.031 19.117 1.00 91.50 223 LYS A C 1
ATOM 1775 O O . LYS A 1 223 ? -10.885 -11.322 18.005 1.00 91.50 223 LYS A O 1
ATOM 1780 N N . GLY A 1 224 ? -10.555 -10.947 20.208 1.00 87.38 224 GLY A N 1
ATOM 1781 C CA . GLY A 1 224 ? -9.092 -11.068 20.180 1.00 87.38 224 GLY A CA 1
ATOM 1782 C C . GLY A 1 224 ? -8.365 -9.777 19.791 1.00 87.38 224 GLY A C 1
ATOM 1783 O O . GLY A 1 224 ? -7.174 -9.823 19.517 1.00 87.38 224 GLY A O 1
ATOM 1784 N N . SER A 1 225 ? -9.070 -8.644 19.751 1.00 90.31 225 SER A N 1
ATOM 1785 C CA . SER A 1 225 ? -8.480 -7.312 19.618 1.00 90.31 225 SER A CA 1
ATOM 1786 C C . SER A 1 225 ? -9.048 -6.364 20.666 1.00 90.31 225 SER A C 1
ATOM 1788 O O . SER A 1 225 ? -10.162 -6.564 21.153 1.00 90.31 225 SER A O 1
ATOM 1790 N N . GLU A 1 226 ? -8.311 -5.303 20.963 1.00 91.50 226 GLU A N 1
ATOM 1791 C CA . GLU A 1 226 ? -8.728 -4.236 21.872 1.00 91.50 226 GLU A CA 1
ATOM 1792 C C . GLU A 1 226 ? -8.429 -2.860 21.278 1.00 91.50 226 GLU A C 1
ATOM 1794 O O . GLU A 1 226 ? -7.844 -2.758 20.201 1.00 91.50 226 GLU A O 1
ATOM 1799 N N . CYS A 1 227 ? -8.872 -1.782 21.926 1.00 87.00 227 CYS A N 1
ATOM 1800 C CA . CYS A 1 227 ? -8.591 -0.445 21.414 1.00 87.00 227 CYS A CA 1
ATOM 1801 C C . CYS A 1 227 ? -7.097 -0.138 21.531 1.00 87.00 227 CYS A C 1
ATOM 1803 O O . CYS A 1 227 ? -6.518 -0.222 22.609 1.00 87.00 227 CYS A O 1
ATOM 1805 N N . SER A 1 228 ? -6.483 0.256 20.420 1.00 79.81 228 SER A N 1
ATOM 1806 C CA . SER A 1 228 ? -5.065 0.587 20.366 1.00 79.81 228 SER A CA 1
ATOM 1807 C C . SER A 1 228 ? -4.781 1.845 21.187 1.00 79.81 228 SER A C 1
ATOM 1809 O O . SER A 1 228 ? -5.298 2.927 20.890 1.00 79.81 228 SER A O 1
ATOM 1811 N N . SER A 1 229 ? -3.912 1.716 22.190 1.00 76.81 229 SER A N 1
ATOM 1812 C CA . SER A 1 229 ? -3.349 2.847 22.939 1.00 76.81 229 SER A CA 1
ATOM 1813 C C . SER A 1 229 ? -2.452 3.718 22.051 1.00 76.81 229 SER A C 1
ATOM 1815 O O . SER A 1 229 ? -2.419 4.940 22.191 1.00 76.81 229 SER A O 1
ATOM 1817 N N . ASN A 1 230 ? -1.776 3.091 21.084 1.00 69.44 230 ASN A N 1
ATOM 1818 C CA . ASN A 1 230 ? -0.875 3.748 20.140 1.00 69.44 230 ASN A CA 1
ATOM 1819 C C . ASN A 1 230 ? -1.624 4.483 19.020 1.00 69.44 230 ASN A C 1
ATOM 1821 O O . ASN A 1 230 ? -1.148 5.508 18.527 1.00 69.44 230 ASN A O 1
ATOM 1825 N N . TYR A 1 231 ? -2.791 3.972 18.614 1.00 71.69 231 TYR A N 1
ATOM 1826 C CA . TYR A 1 231 ? -3.601 4.539 17.536 1.00 71.69 231 TYR A CA 1
ATOM 1827 C C . TYR A 1 231 ? -5.071 4.674 17.957 1.00 71.69 231 TYR A C 1
ATOM 1829 O O . TYR A 1 231 ? -5.913 3.874 17.538 1.00 71.69 231 TYR A O 1
ATOM 1837 N N . PRO A 1 232 ? -5.415 5.711 18.748 1.00 73.81 232 PRO A N 1
ATOM 1838 C CA . PRO A 1 232 ? -6.758 5.873 19.291 1.00 73.81 232 PRO A CA 1
ATOM 1839 C C . PRO A 1 232 ? -7.839 5.861 18.209 1.00 73.81 232 PRO A C 1
ATOM 1841 O O . PRO A 1 232 ? -7.840 6.697 17.296 1.00 73.81 232 PRO A O 1
ATOM 1844 N N . GLY A 1 233 ? -8.786 4.934 18.354 1.00 76.88 233 GLY A N 1
ATOM 1845 C CA . GLY A 1 233 ? -9.880 4.699 17.415 1.00 76.88 233 GLY A CA 1
ATOM 1846 C C . GLY A 1 233 ? -9.606 3.616 16.361 1.00 76.88 233 GLY A C 1
ATOM 1847 O O . GLY A 1 233 ? -10.387 3.505 15.413 1.00 76.88 233 GLY A O 1
ATOM 1848 N N . LEU A 1 234 ? -8.519 2.853 16.508 1.00 82.50 234 LEU A N 1
ATOM 1849 C CA . LEU A 1 234 ? -8.265 1.576 15.835 1.00 82.50 234 LEU A CA 1
ATOM 1850 C C . LEU A 1 234 ? -8.217 0.427 16.847 1.00 82.50 234 LEU A C 1
ATOM 1852 O O . LEU A 1 234 ? -7.915 0.634 18.018 1.00 82.50 234 LEU A O 1
ATOM 1856 N N . CYS A 1 235 ? -8.468 -0.785 16.371 1.00 86.06 235 CYS A N 1
ATOM 1857 C CA . CYS A 1 235 ? -8.346 -2.022 17.125 1.00 86.06 235 CYS A CA 1
ATOM 1858 C C . CYS A 1 235 ? -6.974 -2.654 16.873 1.00 86.06 235 CYS A C 1
ATOM 1860 O O . CYS A 1 235 ? -6.577 -2.814 15.719 1.00 86.06 235 CYS A O 1
ATOM 1862 N N . THR A 1 236 ? -6.271 -3.042 17.931 1.00 85.75 236 THR A N 1
ATOM 1863 C CA . THR A 1 236 ? -5.006 -3.775 17.861 1.00 85.75 236 THR A CA 1
ATOM 1864 C C . THR A 1 236 ? -5.223 -5.252 18.159 1.00 85.75 236 THR A C 1
ATOM 1866 O O . THR A 1 236 ? -5.944 -5.604 19.089 1.00 85.75 236 THR A O 1
ATOM 1869 N N . LEU A 1 237 ? -4.625 -6.119 17.337 1.00 83.00 237 LEU A N 1
ATOM 1870 C CA . LEU A 1 237 ? -4.573 -7.569 17.573 1.00 83.00 237 LEU A CA 1
ATOM 1871 C C . LEU A 1 237 ? -3.416 -7.963 18.497 1.00 83.00 237 LEU A C 1
ATOM 1873 O O . LEU A 1 237 ? -3.324 -9.121 18.892 1.00 83.00 237 LEU A O 1
ATOM 1877 N N . ASP A 1 238 ? -2.524 -7.026 18.800 1.00 76.06 238 ASP A N 1
ATOM 1878 C CA . ASP A 1 238 ? -1.398 -7.254 19.684 1.00 76.06 238 ASP A CA 1
ATOM 1879 C C . ASP A 1 238 ? -1.197 -6.017 20.570 1.00 76.06 238 ASP A C 1
ATOM 1881 O O . ASP A 1 238 ? -0.398 -5.132 20.257 1.00 76.06 238 ASP A O 1
ATOM 1885 N N . PRO A 1 239 ? -1.947 -5.932 21.679 1.00 59.81 239 PRO A N 1
ATOM 1886 C CA . PRO A 1 239 ? -1.869 -4.788 22.578 1.00 59.81 239 PRO A CA 1
ATOM 1887 C C . PRO A 1 239 ? -0.527 -4.670 23.299 1.00 59.81 239 PRO A C 1
ATOM 1889 O O . PRO A 1 239 ? -0.158 -3.585 23.751 1.00 59.81 239 PRO A O 1
ATOM 1892 N N . ASN A 1 240 ? 0.215 -5.779 23.360 1.00 49.56 240 ASN A N 1
ATOM 1893 C CA . ASN A 1 240 ? 1.556 -5.861 23.923 1.00 49.56 240 ASN A CA 1
ATOM 1894 C C . ASN A 1 240 ? 2.648 -5.672 22.867 1.00 49.56 240 ASN A C 1
ATOM 1896 O O . ASN A 1 240 ? 3.814 -5.487 23.238 1.00 49.56 240 ASN A O 1
ATOM 1900 N N . LEU A 1 241 ? 2.292 -5.604 21.574 1.00 49.03 241 LEU A N 1
ATOM 1901 C CA . LEU A 1 241 ? 3.075 -4.896 20.571 1.00 49.03 241 LEU A CA 1
ATOM 1902 C C . LEU A 1 241 ? 3.022 -3.413 20.941 1.00 49.03 241 LEU A C 1
ATOM 1904 O O . LEU A 1 241 ? 2.431 -2.552 20.285 1.00 49.03 241 LEU A O 1
ATOM 1908 N N . SER A 1 242 ? 3.785 -3.083 21.976 1.00 37.06 242 SER A N 1
ATOM 1909 C CA . SER A 1 242 ? 4.621 -1.917 21.881 1.00 37.06 242 SER A CA 1
ATOM 1910 C C . SER A 1 242 ? 5.300 -2.032 20.512 1.00 37.06 242 SER A C 1
ATOM 1912 O O . SER A 1 242 ? 6.263 -2.766 20.300 1.00 37.06 242 SER A O 1
ATOM 1914 N N . VAL A 1 243 ? 4.795 -1.290 19.518 1.00 40.81 243 VAL A N 1
ATOM 1915 C CA . VAL A 1 243 ? 5.721 -0.619 18.611 1.00 40.81 243 VAL A CA 1
ATOM 1916 C C . VAL A 1 243 ? 6.633 0.047 19.597 1.00 40.81 243 VAL A C 1
ATOM 1918 O O . VAL A 1 243 ? 6.142 1.008 20.180 1.00 40.81 243 VAL A O 1
ATOM 1921 N N . THR A 1 244 ? 7.791 -0.562 19.910 1.00 31.38 244 THR A N 1
ATOM 1922 C CA . THR A 1 244 ? 8.610 -0.163 21.053 1.00 31.38 244 THR A CA 1
ATOM 1923 C C . THR A 1 244 ? 8.498 1.335 21.116 1.00 31.38 244 THR A C 1
ATOM 1925 O O . THR A 1 244 ? 8.982 2.024 20.201 1.00 31.38 244 THR A O 1
ATOM 1928 N N . LYS A 1 245 ? 7.755 1.853 22.119 1.00 36.06 245 LYS A N 1
ATOM 1929 C CA . LYS A 1 245 ? 7.936 3.252 22.448 1.00 36.06 245 LYS A CA 1
ATOM 1930 C C . LYS A 1 245 ? 9.451 3.283 22.583 1.00 36.06 245 LYS A C 1
ATOM 1932 O O . LYS A 1 245 ? 10.006 2.372 23.216 1.00 36.06 245 LYS A O 1
ATOM 1937 N N . PRO A 1 246 ? 10.146 4.133 21.810 1.00 30.39 246 PRO A N 1
ATOM 1938 C CA . PRO A 1 246 ? 11.523 4.438 22.119 1.00 30.39 246 PRO A CA 1
ATOM 1939 C C . PRO A 1 246 ? 11.756 4.276 23.609 1.00 30.39 246 PRO A C 1
ATOM 1941 O O . PRO A 1 246 ? 10.934 4.858 24.322 1.00 30.39 246 PRO A O 1
ATOM 1944 N N . PRO A 1 247 ? 12.715 3.429 24.066 1.00 29.75 247 PRO A N 1
ATOM 1945 C CA . PRO A 1 247 ? 13.063 3.426 25.473 1.00 29.75 247 PRO A CA 1
ATOM 1946 C C . PRO A 1 247 ? 13.119 4.892 25.853 1.00 29.75 247 PRO A C 1
ATOM 1948 O O . PRO A 1 247 ? 13.738 5.688 25.137 1.00 29.75 247 PRO A O 1
ATOM 1951 N N . GLU A 1 248 ? 12.299 5.261 26.824 1.00 35.88 248 GLU A N 1
ATOM 1952 C CA . GLU A 1 248 ? 12.257 6.617 27.326 1.00 35.88 248 GLU A CA 1
ATOM 1953 C C . GLU A 1 248 ? 13.566 6.760 28.100 1.00 35.88 248 GLU A C 1
ATOM 1955 O O . GLU A 1 248 ? 13.635 6.492 29.290 1.00 35.88 248 GLU A O 1
ATOM 1960 N N . ASP A 1 249 ? 14.642 7.004 27.352 1.00 38.22 249 ASP A N 1
ATOM 1961 C CA . ASP A 1 249 ? 15.974 7.274 27.858 1.00 38.22 249 ASP A CA 1
ATOM 1962 C C . ASP A 1 249 ? 16.055 8.791 28.014 1.00 38.22 249 ASP A C 1
ATOM 1964 O O . ASP A 1 249 ? 16.048 9.561 27.047 1.00 38.22 249 ASP A O 1
ATOM 1968 N N . GLU A 1 250 ? 15.973 9.229 29.263 1.00 49.78 250 GLU A N 1
ATOM 1969 C CA . GLU A 1 250 ? 15.536 10.563 29.665 1.00 49.78 250 GLU A CA 1
ATOM 1970 C C . GLU A 1 250 ? 16.610 11.653 29.522 1.00 49.78 250 GLU A C 1
ATOM 1972 O O . GLU A 1 250 ? 16.553 12.670 30.202 1.00 49.78 250 GLU A O 1
ATOM 1977 N N . ASN A 1 251 ? 17.582 11.499 28.618 1.00 56.62 251 ASN A N 1
ATOM 1978 C CA . ASN A 1 251 ? 18.703 12.439 28.533 1.00 56.62 251 ASN A CA 1
ATOM 1979 C C . ASN A 1 251 ? 18.829 13.225 27.224 1.00 56.62 251 ASN A C 1
ATOM 1981 O O . ASN A 1 251 ? 19.734 14.054 27.143 1.00 56.62 251 ASN A O 1
ATOM 1985 N N . ALA A 1 252 ? 17.952 13.067 26.220 1.00 63.53 252 ALA A N 1
ATOM 1986 C CA . ALA A 1 252 ? 17.948 13.948 25.041 1.00 63.53 252 ALA A CA 1
ATOM 1987 C C . ALA A 1 252 ? 16.579 14.077 24.331 1.00 63.53 252 ALA A C 1
ATOM 1989 O O . ALA A 1 252 ? 15.896 13.089 24.062 1.00 63.53 252 ALA A O 1
ATOM 1990 N N . ARG A 1 253 ? 16.192 15.305 23.959 1.00 74.62 253 ARG A N 1
ATOM 1991 C CA . ARG A 1 253 ? 14.968 15.652 23.214 1.00 74.62 253 ARG A CA 1
ATOM 1992 C C . ARG A 1 253 ? 15.269 16.515 21.995 1.00 74.62 253 ARG A C 1
ATOM 1994 O O . ARG A 1 253 ? 15.949 17.521 22.107 1.00 74.62 253 ARG A O 1
ATOM 2001 N N . CYS A 1 254 ? 14.698 16.177 20.850 1.00 73.94 254 CYS A N 1
ATOM 2002 C CA . CYS A 1 254 ? 14.699 16.995 19.645 1.00 73.94 254 CYS A CA 1
ATOM 2003 C C . CYS A 1 254 ? 13.450 17.884 19.599 1.00 73.94 254 CYS A C 1
ATOM 2005 O O . CYS A 1 254 ? 12.335 17.368 19.560 1.00 73.94 254 CYS A O 1
ATOM 2007 N N . ASN A 1 255 ? 13.623 19.200 19.570 1.00 77.94 255 ASN A N 1
ATOM 2008 C CA . ASN A 1 255 ? 12.568 20.192 19.416 1.00 77.94 255 ASN A CA 1
ATOM 2009 C C . ASN A 1 255 ? 12.542 20.686 17.968 1.00 77.94 255 ASN A C 1
ATOM 2011 O O . ASN A 1 255 ? 13.532 21.198 17.462 1.00 77.94 255 ASN A O 1
ATOM 2015 N N . TYR A 1 256 ? 11.408 20.550 17.306 1.00 76.50 256 TYR A N 1
ATOM 2016 C CA . TYR A 1 256 ? 11.165 20.926 15.924 1.00 76.50 256 TYR A CA 1
ATOM 2017 C C . TYR A 1 256 ? 10.275 22.163 15.877 1.00 76.50 256 TYR A C 1
ATOM 2019 O O . TYR A 1 256 ? 9.320 22.270 16.645 1.00 76.50 256 TYR A O 1
ATOM 2027 N N . GLU A 1 257 ? 10.547 23.070 14.947 1.00 75.12 257 GLU A N 1
ATOM 2028 C CA . GLU A 1 257 ? 9.713 24.242 14.690 1.00 75.12 257 GLU A CA 1
ATOM 2029 C C . GLU A 1 257 ? 9.343 24.283 13.210 1.00 75.12 257 GLU A C 1
ATOM 2031 O O . GLU A 1 257 ? 10.206 24.365 12.331 1.00 75.12 257 GLU A O 1
ATOM 2036 N N . CYS A 1 258 ? 8.045 24.198 12.937 1.00 70.06 258 CYS A N 1
ATOM 2037 C CA . CYS A 1 258 ? 7.507 24.139 11.588 1.00 70.06 258 CYS A CA 1
ATOM 2038 C C . CYS A 1 258 ? 7.075 25.537 11.148 1.00 70.06 258 CYS A C 1
ATOM 2040 O O . CYS A 1 258 ? 6.184 26.140 11.746 1.00 70.06 258 CYS A O 1
ATOM 2042 N N . LYS A 1 259 ? 7.712 26.064 10.101 1.00 68.38 259 LYS A N 1
ATOM 2043 C CA . LYS A 1 259 ? 7.477 27.426 9.615 1.00 68.38 259 LYS A CA 1
ATOM 2044 C C . LYS A 1 259 ? 6.345 27.465 8.594 1.00 68.38 259 LYS A C 1
ATOM 2046 O O . LYS A 1 259 ? 6.103 26.509 7.859 1.00 68.38 259 LYS A O 1
ATOM 2051 N N . ASN A 1 260 ? 5.710 28.629 8.484 1.00 56.50 260 ASN A N 1
ATOM 2052 C CA . ASN A 1 260 ? 4.563 28.841 7.595 1.00 56.50 260 ASN A CA 1
ATOM 2053 C C . ASN A 1 260 ? 4.886 28.732 6.110 1.00 56.50 260 ASN A C 1
ATOM 2055 O O . ASN A 1 260 ? 4.015 28.428 5.304 1.00 56.50 260 ASN A O 1
ATOM 2059 N N . ASN A 1 261 ? 6.152 28.905 5.754 1.00 58.53 261 ASN A N 1
ATOM 2060 C CA . ASN A 1 261 ? 6.634 28.705 4.401 1.00 58.53 261 ASN A CA 1
ATOM 2061 C C . ASN A 1 261 ? 7.008 27.243 4.109 1.00 58.53 261 ASN A C 1
ATOM 2063 O O . ASN A 1 261 ? 7.758 27.018 3.177 1.00 58.53 261 ASN A O 1
ATOM 2067 N N . LEU A 1 262 ? 6.554 26.254 4.891 1.00 57.41 262 LEU A N 1
ATOM 2068 C CA . LEU A 1 262 ? 6.911 24.829 4.756 1.00 57.41 262 LEU A CA 1
ATOM 2069 C C . LEU A 1 262 ? 8.400 24.504 4.994 1.00 57.41 262 LEU A C 1
ATOM 2071 O O . LEU A 1 262 ? 8.829 23.372 4.769 1.00 57.41 262 LEU A O 1
ATOM 2075 N N . GLY A 1 263 ? 9.194 25.473 5.455 1.00 68.62 263 GLY A N 1
ATOM 2076 C CA . GLY A 1 263 ? 10.522 25.237 6.014 1.00 68.62 263 GLY A CA 1
ATOM 2077 C C . GLY A 1 263 ? 10.431 24.826 7.482 1.00 68.62 263 GLY A C 1
ATOM 2078 O O . GLY A 1 263 ? 9.372 24.904 8.104 1.00 68.62 263 GLY A O 1
ATOM 2079 N N . CYS A 1 264 ? 11.543 24.403 8.072 1.00 72.69 264 CYS A N 1
ATOM 2080 C CA . CYS A 1 264 ? 11.543 24.003 9.479 1.00 72.69 264 CYS A CA 1
ATOM 2081 C C . CYS A 1 264 ? 12.923 24.087 10.125 1.00 72.69 264 CYS A C 1
ATOM 2083 O O . CYS A 1 264 ? 13.941 24.171 9.430 1.00 72.69 264 CYS A O 1
ATOM 2085 N N . SER A 1 265 ? 12.954 24.026 11.454 1.00 78.19 265 SER A N 1
ATOM 2086 C CA . SER A 1 265 ? 14.168 23.834 12.248 1.00 78.19 265 SER A CA 1
ATOM 2087 C C . SER A 1 265 ? 14.030 22.648 13.207 1.00 78.19 265 SER A C 1
ATOM 2089 O O . SER A 1 265 ? 12.925 22.186 13.492 1.00 78.19 265 SER A O 1
ATOM 2091 N N . VAL A 1 266 ? 15.167 22.126 13.666 1.00 79.69 266 VAL A N 1
ATOM 2092 C CA . VAL A 1 266 ? 15.273 21.104 14.713 1.00 79.69 266 VAL A CA 1
ATOM 2093 C C . VAL A 1 266 ? 16.443 21.427 15.630 1.00 79.69 266 VAL A C 1
ATOM 2095 O O . VAL A 1 266 ? 17.540 21.670 15.140 1.00 79.69 266 VAL A O 1
ATOM 2098 N N . SER A 1 267 ? 16.245 21.396 16.942 1.00 76.75 267 SER A N 1
ATOM 2099 C CA . SER A 1 267 ? 17.294 21.515 17.957 1.00 76.75 267 SER A CA 1
ATOM 2100 C C . SER A 1 267 ? 17.297 20.303 18.876 1.00 76.75 267 SER A C 1
ATOM 2102 O O . SER A 1 267 ? 16.249 19.716 19.109 1.00 76.75 267 SER A O 1
ATOM 2104 N N . ILE A 1 268 ? 18.456 19.913 19.405 1.00 74.81 268 ILE A N 1
ATOM 2105 C CA . ILE A 1 268 ? 18.561 18.857 20.421 1.00 74.81 268 ILE A CA 1
ATOM 2106 C C . ILE A 1 268 ? 18.846 19.468 21.797 1.00 74.81 268 ILE A C 1
ATOM 2108 O O . ILE A 1 268 ? 19.745 20.289 21.954 1.00 74.81 268 ILE A 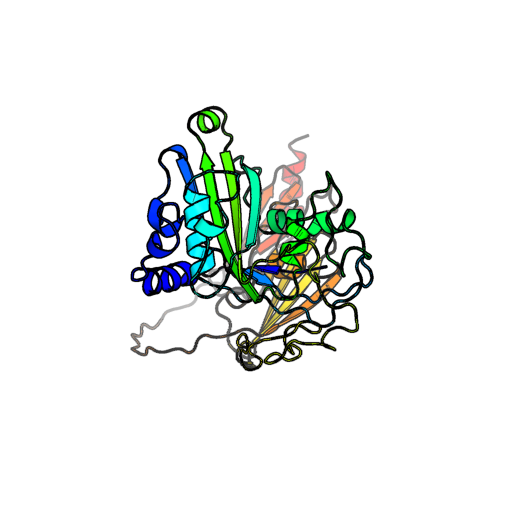O 1
ATOM 2112 N N . GLN A 1 269 ? 18.076 19.060 22.797 1.00 73.94 269 GLN A N 1
ATOM 2113 C CA . GLN A 1 269 ? 18.207 19.418 24.200 1.00 73.94 269 GLN A CA 1
ATOM 2114 C C . GLN A 1 269 ? 18.625 18.170 24.972 1.00 73.94 269 GLN A C 1
ATOM 2116 O O . GLN A 1 269 ? 17.863 17.213 25.045 1.00 73.94 269 GLN A O 1
ATOM 2121 N N . THR A 1 270 ? 19.831 18.161 25.530 1.00 66.94 270 THR A N 1
ATOM 2122 C CA . THR A 1 270 ? 20.389 17.016 26.262 1.00 66.94 270 THR A CA 1
ATOM 2123 C C . THR A 1 270 ? 21.233 17.482 27.443 1.00 66.94 270 THR A C 1
ATOM 2125 O O . THR A 1 270 ? 21.758 18.593 27.427 1.00 66.94 270 THR A O 1
ATOM 2128 N N . THR A 1 271 ? 21.353 16.633 28.463 1.00 59.31 271 THR A N 1
ATOM 2129 C CA . THR A 1 271 ? 22.233 16.819 29.628 1.00 59.31 271 THR A CA 1
ATOM 2130 C C . THR A 1 271 ? 23.659 16.295 29.393 1.00 59.31 271 THR A C 1
ATOM 2132 O O . THR A 1 271 ? 24.530 16.509 30.232 1.00 59.31 271 THR A O 1
ATOM 2135 N N . GLY A 1 272 ? 23.927 15.631 28.257 1.00 58.22 272 GLY A N 1
ATOM 2136 C CA . GLY A 1 272 ? 25.241 15.088 27.886 1.00 58.22 272 GLY A CA 1
ATOM 2137 C C . GLY A 1 272 ? 25.959 15.862 26.771 1.00 58.22 272 GLY A C 1
ATOM 2138 O O . GLY A 1 272 ? 25.386 16.722 26.106 1.00 58.22 272 GLY A O 1
ATOM 2139 N N . ILE A 1 273 ? 27.233 15.532 26.529 1.00 52.44 273 ILE A N 1
ATOM 2140 C CA . ILE A 1 273 ? 28.039 16.134 25.451 1.00 52.44 273 ILE A CA 1
ATOM 2141 C C . ILE A 1 273 ? 27.536 15.636 24.083 1.00 52.44 273 ILE A C 1
ATOM 2143 O O . ILE A 1 273 ? 27.471 14.428 23.845 1.00 52.44 273 ILE A O 1
ATOM 2147 N N . VAL A 1 274 ? 27.201 16.562 23.174 1.00 55.56 274 VAL A N 1
ATOM 2148 C CA . VAL A 1 274 ? 26.780 16.260 21.791 1.00 55.56 274 VAL A CA 1
ATOM 2149 C C . VAL A 1 274 ? 27.963 16.386 20.839 1.00 55.56 274 VAL A C 1
ATOM 2151 O O . VAL A 1 274 ? 28.530 17.464 20.676 1.00 55.56 274 VAL A O 1
ATOM 2154 N N . ASN A 1 275 ? 28.293 15.298 20.142 1.00 51.22 275 ASN A N 1
ATOM 2155 C CA . ASN A 1 275 ? 29.321 15.294 19.102 1.00 51.22 275 ASN A CA 1
ATOM 2156 C C . ASN A 1 275 ? 28.711 15.610 17.725 1.00 51.22 275 ASN A C 1
ATOM 2158 O O . ASN A 1 275 ? 28.357 14.706 16.960 1.00 51.22 275 ASN A O 1
ATOM 2162 N N . GLY A 1 276 ? 28.605 16.897 17.389 1.00 58.16 276 GLY A N 1
ATOM 2163 C CA . GLY A 1 276 ? 28.114 17.359 16.087 1.00 58.16 276 GLY A CA 1
ATOM 2164 C C . GLY A 1 276 ? 27.193 18.579 16.179 1.00 58.16 276 GLY A C 1
ATOM 2165 O O . GLY A 1 276 ? 27.151 19.235 17.218 1.00 58.16 276 GLY A O 1
ATOM 2166 N N . PRO A 1 277 ? 26.468 18.915 15.094 1.00 61.03 277 PRO A N 1
ATOM 2167 C CA . PRO A 1 277 ? 25.557 20.052 15.098 1.00 61.03 277 PRO A CA 1
ATOM 2168 C C . PRO A 1 277 ? 24.394 19.812 16.069 1.00 61.03 277 PRO A C 1
ATOM 2170 O O . PRO A 1 277 ? 23.814 18.730 16.102 1.00 61.03 277 PRO A O 1
ATOM 2173 N N . THR A 1 278 ? 24.051 20.831 16.853 1.00 72.25 278 THR A N 1
ATOM 2174 C CA . THR A 1 278 ? 22.938 20.807 17.818 1.00 72.25 278 THR A CA 1
ATOM 2175 C C . THR A 1 278 ? 21.664 21.460 17.278 1.00 72.25 278 THR A C 1
ATOM 2177 O O . THR A 1 278 ? 20.611 21.366 17.907 1.00 72.25 278 THR A O 1
ATOM 2180 N N . LEU A 1 279 ? 21.748 22.087 16.099 1.00 74.38 279 LEU A N 1
ATOM 2181 C CA . LEU A 1 279 ? 20.658 22.773 15.417 1.00 74.38 279 LEU A CA 1
ATOM 2182 C C . LEU A 1 279 ? 20.729 22.518 13.909 1.00 74.38 279 LEU A C 1
ATOM 2184 O O . LEU A 1 279 ? 21.764 22.760 13.286 1.00 74.38 279 LEU A O 1
ATOM 2188 N N . GLY A 1 280 ? 19.602 22.119 13.327 1.00 78.69 280 GLY A N 1
ATOM 2189 C CA . GLY A 1 280 ? 19.422 21.926 11.898 1.00 78.69 280 GLY A CA 1
ATOM 2190 C C . GLY A 1 280 ? 18.191 22.628 11.352 1.00 78.69 280 GLY A C 1
ATOM 2191 O O . GLY A 1 280 ? 17.324 23.092 12.089 1.00 78.69 280 GLY A O 1
ATOM 2192 N N . SER A 1 281 ? 18.114 22.702 10.029 1.00 77.62 281 SER A N 1
ATOM 2193 C CA . SER A 1 281 ? 16.959 23.243 9.318 1.00 77.62 281 SER A CA 1
ATOM 2194 C C . SER A 1 281 ? 16.785 22.585 7.961 1.00 77.62 281 SER A C 1
ATOM 2196 O O . SER A 1 281 ? 17.745 22.064 7.390 1.00 77.62 281 SER A O 1
ATOM 2198 N N . CYS A 1 282 ? 15.562 22.620 7.445 1.00 69.19 282 CYS A N 1
ATOM 2199 C CA . CYS A 1 282 ? 15.263 22.203 6.085 1.00 69.19 282 CYS A CA 1
ATOM 2200 C C . CYS A 1 282 ? 14.592 23.333 5.318 1.00 69.19 282 CYS A C 1
ATOM 2202 O O . CYS A 1 282 ? 13.737 24.050 5.852 1.00 69.19 282 CYS A O 1
ATOM 2204 N N . PHE A 1 283 ? 14.978 23.464 4.051 1.00 64.75 283 PHE A N 1
ATOM 2205 C CA . PHE A 1 283 ? 14.297 24.343 3.117 1.00 64.75 283 PHE A CA 1
ATOM 2206 C C . PHE A 1 283 ? 12.882 23.832 2.825 1.00 64.75 283 PHE A C 1
ATOM 2208 O O . PHE A 1 283 ? 12.640 22.622 2.877 1.00 64.75 283 PHE A O 1
ATOM 2215 N N . PRO A 1 284 ? 11.960 24.734 2.462 1.00 55.72 284 PRO A N 1
ATOM 2216 C CA . PRO A 1 284 ? 10.666 24.343 1.933 1.00 55.72 284 PRO A CA 1
ATOM 2217 C C . PRO A 1 284 ? 10.769 23.397 0.724 1.00 55.72 284 PRO A C 1
ATOM 2219 O O . PRO A 1 284 ? 11.723 23.512 -0.056 1.00 55.72 284 PRO A O 1
ATOM 2222 N N . PRO A 1 285 ? 9.777 22.514 0.492 1.00 49.97 285 PRO A N 1
ATOM 2223 C CA . PRO A 1 285 ? 9.772 21.602 -0.655 1.00 49.97 285 PRO A CA 1
ATOM 2224 C C . PRO A 1 285 ? 9.922 22.313 -2.008 1.00 49.97 285 PRO A C 1
ATOM 2226 O O . PRO A 1 285 ? 10.638 21.831 -2.880 1.00 49.97 285 PRO A O 1
ATOM 2229 N N . PHE A 1 286 ? 9.333 23.503 -2.154 1.00 46.31 286 PHE A N 1
ATOM 2230 C CA . PHE A 1 286 ? 9.428 24.325 -3.366 1.00 46.31 286 PHE A CA 1
ATOM 2231 C C . PHE A 1 286 ? 10.820 24.940 -3.612 1.00 46.31 286 PHE A C 1
ATOM 2233 O O . PHE A 1 286 ? 11.085 25.426 -4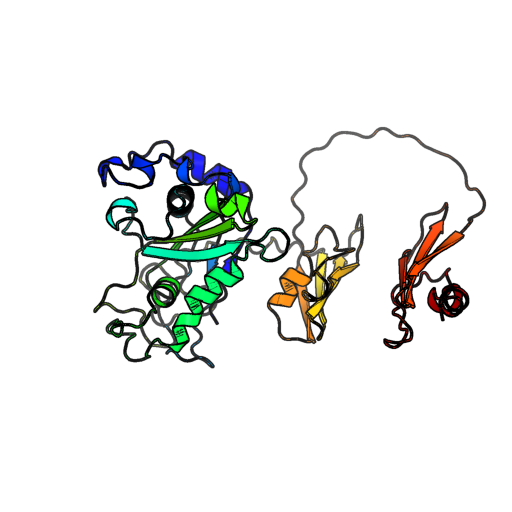.704 1.00 46.31 286 PHE A O 1
ATOM 2240 N N . PHE A 1 287 ? 11.736 24.863 -2.640 1.00 39.69 287 PHE A N 1
ATOM 2241 C CA . PHE A 1 287 ? 13.156 25.216 -2.785 1.00 39.69 287 PHE A CA 1
ATOM 2242 C C . PHE A 1 287 ? 14.076 23.978 -2.774 1.00 39.69 287 PHE A C 1
ATOM 2244 O O . PHE A 1 287 ? 15.258 24.061 -2.435 1.00 39.69 287 PHE A O 1
ATOM 2251 N N . GLY A 1 288 ? 13.541 22.805 -3.126 1.00 48.59 288 GLY A N 1
ATOM 2252 C CA . GLY A 1 288 ? 14.296 21.553 -3.224 1.00 48.59 288 GLY A CA 1
ATOM 2253 C C . GLY A 1 288 ? 14.443 20.786 -1.907 1.00 48.59 288 GLY A C 1
ATOM 2254 O O . GLY A 1 288 ? 15.127 19.765 -1.883 1.00 48.59 288 GLY A O 1
ATOM 2255 N N . GLY A 1 289 ? 13.829 21.252 -0.810 1.00 55.44 289 GLY A N 1
ATOM 2256 C CA . GLY A 1 289 ? 13.620 20.462 0.412 1.00 55.44 289 GLY A CA 1
ATOM 2257 C C . GLY A 1 289 ? 14.874 20.039 1.190 1.00 55.44 289 GLY A C 1
ATOM 2258 O O . GLY A 1 289 ? 14.773 19.239 2.121 1.00 55.44 289 GLY A O 1
ATOM 2259 N N . LYS A 1 290 ? 16.064 20.526 0.811 1.00 66.00 290 LYS A N 1
ATOM 2260 C CA . LYS A 1 290 ? 17.337 20.081 1.396 1.00 66.00 290 LYS A CA 1
ATOM 2261 C C . LYS A 1 290 ? 17.449 20.491 2.864 1.00 66.00 290 LYS A C 1
ATOM 2263 O O . LYS A 1 290 ? 17.099 21.610 3.234 1.00 66.00 290 LYS A O 1
ATOM 2268 N N . CYS A 1 291 ? 17.993 19.593 3.677 1.00 63.41 291 CYS A N 1
ATOM 2269 C CA . CYS A 1 291 ? 18.266 19.826 5.091 1.00 63.41 291 CYS A CA 1
ATOM 2270 C C . CYS A 1 291 ? 19.760 20.046 5.335 1.00 63.41 291 CYS A C 1
ATOM 2272 O O . CYS A 1 291 ? 20.599 19.468 4.646 1.00 63.41 291 CYS A O 1
ATOM 2274 N N . SER A 1 292 ? 20.093 20.865 6.328 1.00 73.38 292 SER A N 1
ATOM 2275 C CA . SER A 1 292 ? 21.465 21.104 6.778 1.00 73.38 292 SER A CA 1
ATOM 2276 C C . SER A 1 292 ? 21.518 21.197 8.301 1.00 73.38 292 SER A C 1
ATOM 2278 O O . SER A 1 292 ? 20.577 21.678 8.931 1.00 73.38 292 SER A O 1
ATOM 2280 N N . GLY A 1 293 ? 22.611 20.718 8.898 1.00 70.75 293 GLY A N 1
ATOM 2281 C CA . GLY A 1 293 ? 22.858 20.819 10.341 1.00 70.75 293 GLY A CA 1
ATOM 2282 C C . GLY A 1 293 ? 21.957 19.954 11.226 1.00 70.75 293 GLY A C 1
ATOM 2283 O O . GLY A 1 293 ? 21.954 20.133 12.433 1.00 70.75 293 GLY A O 1
ATOM 2284 N N . THR A 1 294 ? 21.179 19.018 10.675 1.00 73.50 294 THR A N 1
ATOM 2285 C CA . THR A 1 294 ? 20.326 18.149 11.506 1.00 73.50 294 THR A CA 1
ATOM 2286 C C . THR A 1 294 ? 21.189 17.379 12.513 1.00 73.50 294 THR A C 1
ATOM 2288 O O . THR A 1 294 ? 22.144 16.721 12.083 1.00 73.50 294 THR A O 1
ATOM 2291 N N . PRO A 1 295 ? 20.911 17.481 13.832 1.00 76.62 295 PRO A N 1
ATOM 2292 C CA . PRO A 1 295 ? 21.650 16.723 14.830 1.00 76.62 295 PRO A CA 1
ATOM 2293 C C . PRO A 1 295 ? 21.595 15.238 14.500 1.00 76.62 295 PRO A C 1
ATOM 2295 O O . PRO A 1 295 ? 20.541 14.743 14.115 1.00 76.62 295 PRO A O 1
ATOM 2298 N N . LYS A 1 296 ? 22.718 14.528 14.647 1.00 72.69 296 LYS A N 1
ATOM 2299 C CA . LYS A 1 296 ? 22.833 13.104 14.263 1.00 72.69 296 LYS A CA 1
ATOM 2300 C C . LYS A 1 296 ? 21.768 12.217 14.912 1.00 72.69 296 LYS A C 1
ATOM 2302 O O . LYS A 1 296 ? 21.342 11.228 14.330 1.00 72.69 296 LYS A O 1
ATOM 2307 N N . ASP A 1 297 ? 21.352 12.625 16.099 1.00 69.62 297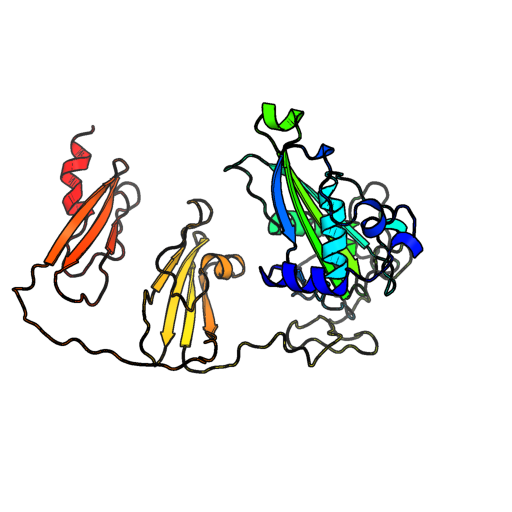 ASP A N 1
ATOM 2308 C CA . ASP A 1 297 ? 20.392 11.951 16.958 1.00 69.62 297 ASP A CA 1
ATOM 2309 C C . ASP A 1 297 ? 18.930 12.376 16.690 1.00 69.62 297 ASP A C 1
ATOM 2311 O O . ASP A 1 297 ? 17.996 11.814 17.261 1.00 69.62 297 ASP A O 1
ATOM 2315 N N . CYS A 1 298 ? 18.716 13.362 15.813 1.00 66.94 298 CYS A N 1
ATOM 2316 C CA . CYS A 1 298 ? 17.407 13.875 15.427 1.00 66.94 298 CYS A CA 1
ATOM 2317 C C . CYS A 1 298 ? 17.060 13.508 13.981 1.00 66.94 298 CYS A C 1
ATOM 2319 O O . CYS A 1 298 ? 17.921 13.324 13.122 1.00 66.94 298 CYS A O 1
ATOM 2321 N N . LEU A 1 299 ? 15.762 13.455 13.686 1.00 75.62 299 LEU A N 1
ATOM 2322 C CA . LEU A 1 299 ? 15.283 13.325 12.315 1.00 75.62 299 LEU A CA 1
ATOM 2323 C C . LEU A 1 299 ? 15.352 14.679 11.602 1.00 75.62 299 LEU A C 1
ATOM 2325 O O . LEU A 1 299 ? 15.355 15.737 12.232 1.00 75.62 299 LEU A O 1
ATOM 2329 N N . ASN A 1 300 ? 15.368 14.656 10.269 1.00 74.00 300 ASN A N 1
ATOM 2330 C CA . ASN A 1 300 ? 15.211 15.877 9.485 1.00 74.00 300 ASN A CA 1
ATOM 2331 C C . ASN A 1 300 ? 13.860 16.515 9.815 1.00 74.00 300 ASN A C 1
ATOM 2333 O O . ASN A 1 300 ? 12.825 15.864 9.712 1.00 74.00 300 ASN A O 1
ATOM 2337 N N . CYS A 1 301 ? 13.844 17.800 10.163 1.00 64.00 301 CYS A N 1
ATOM 2338 C CA . CYS A 1 301 ? 12.595 18.460 10.536 1.00 64.00 301 CYS A CA 1
ATOM 2339 C C . CYS A 1 301 ? 11.557 18.446 9.407 1.00 64.00 301 CYS A C 1
ATOM 2341 O O . CYS A 1 301 ? 10.365 18.496 9.689 1.00 64.00 301 CYS A O 1
ATOM 2343 N N . SER A 1 302 ? 11.981 18.334 8.141 1.00 70.38 302 SER A N 1
ATOM 2344 C CA . SER A 1 302 ? 11.062 18.283 7.005 1.00 70.38 302 SER A CA 1
ATOM 2345 C C . SER A 1 302 ? 10.180 17.044 7.070 1.00 70.38 302 SER A C 1
ATOM 2347 O O . SER A 1 302 ? 8.998 17.147 6.784 1.00 70.38 302 SER A O 1
ATOM 2349 N N . SER A 1 303 ? 10.688 15.900 7.536 1.00 65.81 303 SER A N 1
ATOM 2350 C CA . SER A 1 303 ? 9.865 14.697 7.697 1.00 65.81 303 SER A CA 1
ATOM 2351 C C . SER A 1 303 ? 8.889 14.780 8.873 1.00 65.81 303 SER A C 1
ATOM 2353 O O . SER A 1 303 ? 7.907 14.048 8.880 1.00 65.81 303 SER A O 1
ATOM 2355 N N . ILE A 1 304 ? 9.125 15.675 9.838 1.00 65.62 304 ILE A N 1
ATOM 2356 C CA . ILE A 1 304 ? 8.239 15.912 10.990 1.00 65.62 304 ILE A CA 1
ATOM 2357 C C . ILE A 1 304 ? 7.187 16.982 10.669 1.00 65.62 304 ILE A C 1
ATOM 2359 O O . ILE A 1 304 ? 6.004 16.821 10.960 1.00 65.62 304 ILE A O 1
ATOM 2363 N N . CYS A 1 305 ? 7.611 18.071 10.033 1.00 61.81 305 CYS A N 1
ATOM 2364 C CA . CYS A 1 305 ? 6.782 19.238 9.752 1.00 61.81 305 CYS A CA 1
ATOM 2365 C C . CYS A 1 305 ? 5.862 19.079 8.540 1.00 61.81 305 CYS A C 1
ATOM 2367 O O . CYS A 1 305 ? 4.965 19.896 8.357 1.00 61.81 305 CYS A O 1
ATOM 2369 N N . ILE A 1 306 ? 6.039 18.023 7.740 1.00 56.16 306 ILE A N 1
ATOM 2370 C CA . ILE A 1 306 ? 5.080 17.638 6.693 1.00 56.16 306 ILE A CA 1
ATOM 2371 C C . ILE A 1 306 ? 3.723 17.209 7.291 1.00 56.16 306 ILE A C 1
ATOM 2373 O O . ILE A 1 306 ? 2.711 17.305 6.596 1.00 56.16 306 ILE A O 1
ATOM 2377 N N . ASP A 1 307 ? 3.695 16.790 8.564 1.00 44.19 307 ASP A N 1
ATOM 2378 C CA . ASP A 1 307 ? 2.531 16.181 9.226 1.00 44.19 307 ASP A CA 1
ATOM 2379 C C . ASP A 1 307 ? 1.853 17.082 10.288 1.00 44.19 307 ASP A C 1
ATOM 2381 O O . ASP A 1 307 ? 0.902 16.648 10.938 1.00 44.19 307 ASP A O 1
ATOM 2385 N N . SER A 1 308 ? 2.313 18.324 10.496 1.00 43.47 308 SER A N 1
ATOM 2386 C CA . SER A 1 308 ? 1.792 19.230 11.541 1.00 43.47 308 SER A CA 1
ATOM 2387 C C . SER A 1 308 ? 1.173 20.496 10.948 1.00 43.47 308 SER A C 1
ATOM 2389 O O . SER A 1 308 ? 1.645 20.997 9.928 1.00 43.47 308 SER A O 1
ATOM 2391 N N . ASN A 1 309 ? 0.136 21.044 11.595 1.00 41.62 309 ASN A N 1
ATOM 2392 C CA . ASN A 1 309 ? -0.404 22.351 11.219 1.00 41.62 309 ASN A CA 1
ATOM 2393 C C . ASN A 1 309 ? 0.714 23.404 11.237 1.00 41.62 309 ASN A C 1
ATOM 2395 O O . ASN A 1 309 ? 1.566 23.440 12.128 1.00 41.62 309 ASN A O 1
ATOM 2399 N N . VAL A 1 310 ? 0.688 24.257 10.222 1.00 49.31 310 VAL A N 1
ATOM 2400 C CA . VAL A 1 310 ? 1.579 25.398 10.035 1.00 49.31 310 VAL A CA 1
ATOM 2401 C C . VAL A 1 310 ? 1.689 26.226 11.334 1.00 49.31 310 VAL A C 1
ATOM 2403 O O . VAL A 1 310 ? 0.669 26.645 11.874 1.00 49.31 310 VAL A O 1
ATOM 2406 N N . GLY A 1 311 ? 2.913 26.432 11.850 1.00 49.38 311 GLY A N 1
ATOM 2407 C CA . GLY A 1 311 ? 3.189 27.216 13.069 1.00 49.38 311 GLY A CA 1
ATOM 2408 C C . GLY A 1 311 ? 3.371 26.418 14.373 1.00 49.38 311 GLY A C 1
ATOM 2409 O O . GLY A 1 311 ? 3.497 27.018 15.440 1.00 49.38 311 GLY A O 1
ATOM 2410 N N . MET A 1 312 ? 3.389 25.080 14.327 1.00 52.94 312 MET A N 1
ATOM 2411 C CA . MET A 1 312 ? 3.553 24.236 15.521 1.00 52.94 312 MET A CA 1
ATOM 2412 C C . MET A 1 312 ? 5.018 23.989 15.927 1.00 52.94 312 MET A C 1
ATOM 2414 O O . MET A 1 312 ? 5.905 23.815 15.087 1.00 52.94 312 MET A O 1
ATOM 2418 N N . LYS A 1 313 ? 5.240 23.887 17.247 1.00 63.44 313 LYS A N 1
ATOM 2419 C CA . LYS A 1 313 ? 6.465 23.355 17.867 1.00 63.44 313 LYS A CA 1
ATOM 2420 C C . LYS A 1 313 ? 6.222 21.913 18.322 1.00 63.44 313 LYS A C 1
ATOM 2422 O O . LYS A 1 313 ? 5.221 21.646 18.982 1.00 63.44 313 LYS A O 1
ATOM 2427 N N . VAL A 1 314 ? 7.115 20.990 17.972 1.00 63.06 314 VAL A N 1
ATOM 2428 C CA . VAL A 1 314 ? 6.986 19.546 18.252 1.00 63.06 314 VAL A CA 1
ATOM 2429 C C . VAL A 1 314 ? 8.230 19.061 18.989 1.00 63.06 314 VAL A C 1
ATOM 2431 O O . VAL A 1 314 ? 9.330 19.368 18.561 1.00 63.06 314 VAL A O 1
ATOM 2434 N N . SER A 1 315 ? 8.098 18.273 20.054 1.00 67.12 315 SER A N 1
ATOM 2435 C CA . SER A 1 315 ? 9.249 17.740 20.805 1.00 67.12 315 SER A CA 1
ATOM 2436 C C . SER A 1 315 ? 9.241 16.211 20.807 1.00 67.12 315 SER A C 1
ATOM 2438 O O . SER A 1 315 ? 8.221 15.602 21.120 1.00 67.12 315 SER A O 1
ATOM 2440 N N . ILE A 1 316 ? 10.369 15.578 20.464 1.00 61.72 316 ILE A N 1
ATOM 2441 C CA . ILE A 1 316 ? 10.512 14.116 20.331 1.00 61.72 316 ILE A CA 1
ATOM 2442 C C . ILE A 1 316 ? 11.764 13.639 21.080 1.00 61.72 316 ILE A C 1
ATOM 2444 O O . ILE A 1 316 ? 12.838 14.192 20.880 1.00 61.72 316 ILE A O 1
ATOM 2448 N N . ALA A 1 317 ? 11.656 12.603 21.914 1.00 61.91 317 ALA A N 1
ATOM 2449 C CA . ALA A 1 317 ? 12.804 12.005 22.611 1.00 61.91 317 ALA A CA 1
ATOM 2450 C C . ALA A 1 317 ? 13.725 11.197 21.669 1.00 61.91 317 ALA A C 1
ATOM 2452 O O . ALA A 1 317 ? 13.257 10.578 20.709 1.00 61.91 317 ALA A O 1
ATOM 2453 N N . VAL A 1 318 ? 15.029 11.196 21.955 1.00 56.88 318 VAL A N 1
ATOM 2454 C CA . VAL A 1 318 ? 16.081 10.495 21.193 1.00 56.88 318 VAL A CA 1
ATOM 2455 C C . VAL A 1 318 ? 16.327 9.088 21.761 1.00 56.88 318 VAL A C 1
ATOM 2457 O O . VAL A 1 318 ? 16.331 8.920 22.973 1.00 56.88 318 VAL A O 1
ATOM 2460 N N . LYS A 1 319 ? 16.600 8.082 20.909 1.00 51.34 319 LYS A N 1
ATOM 2461 C CA . LYS A 1 319 ? 17.085 6.742 21.323 1.00 51.34 319 LYS A CA 1
ATOM 2462 C C . LYS A 1 319 ? 18.603 6.664 21.128 1.00 51.34 319 LYS A C 1
ATOM 2464 O O . LYS A 1 319 ? 19.038 6.754 19.981 1.00 51.34 319 LYS A O 1
ATOM 2469 N N . ARG A 1 320 ? 19.404 6.408 22.170 1.00 45.22 320 ARG A N 1
ATOM 2470 C CA . ARG A 1 320 ? 20.761 5.864 21.964 1.00 45.22 320 ARG A CA 1
ATOM 2471 C C . ARG A 1 320 ? 20.688 4.343 21.843 1.00 45.22 320 ARG A C 1
ATOM 2473 O O . ARG A 1 320 ? 19.970 3.685 22.589 1.00 45.22 320 ARG A O 1
ATOM 2480 N N . ALA A 1 321 ? 21.419 3.783 20.885 1.00 36.06 321 ALA A N 1
ATOM 2481 C CA . ALA A 1 321 ? 21.689 2.352 20.859 1.00 36.06 321 ALA A CA 1
ATOM 2482 C C . ALA A 1 321 ? 22.703 2.032 21.969 1.00 36.06 321 ALA A C 1
ATOM 2484 O O . ALA A 1 321 ? 23.722 2.715 22.075 1.00 36.06 321 ALA A O 1
ATOM 2485 N N . ASN A 1 322 ? 22.414 1.021 22.792 1.00 33.09 322 ASN A N 1
ATOM 2486 C CA . ASN A 1 322 ? 23.351 0.524 23.796 1.00 33.09 322 ASN A CA 1
ATOM 2487 C C . ASN A 1 322 ? 24.667 0.085 23.140 1.00 33.09 322 ASN A C 1
ATOM 2489 O O . ASN A 1 322 ? 24.682 -0.656 22.157 1.00 33.09 322 ASN A O 1
ATOM 2493 N N . ASP A 1 323 ? 25.755 0.563 23.729 1.00 31.42 323 ASP A N 1
ATOM 2494 C CA . ASP A 1 323 ? 27.140 0.331 23.352 1.00 31.42 323 ASP A CA 1
ATOM 2495 C C . ASP A 1 323 ? 27.612 -1.048 23.849 1.00 31.42 323 ASP A C 1
ATOM 2497 O O . ASP A 1 323 ? 27.576 -1.325 25.049 1.00 31.42 323 ASP A O 1
ATOM 2501 N N . ILE A 1 324 ? 28.066 -1.919 22.939 1.00 27.77 324 ILE A N 1
ATOM 2502 C CA . ILE A 1 324 ? 28.959 -3.039 23.266 1.00 27.77 324 ILE A CA 1
ATOM 2503 C C . ILE A 1 324 ? 30.008 -3.171 22.154 1.00 27.77 324 ILE A C 1
ATOM 2505 O O . ILE A 1 324 ? 29.821 -3.919 21.192 1.00 27.77 324 ILE A O 1
ATOM 2509 N N . ARG A 1 325 ? 31.160 -2.513 22.332 1.00 26.62 325 ARG A N 1
ATOM 2510 C CA . ARG A 1 325 ? 32.460 -3.206 22.460 1.00 26.62 325 ARG A CA 1
ATOM 2511 C C . ARG A 1 325 ? 33.576 -2.250 22.898 1.00 26.62 325 ARG A C 1
ATOM 2513 O O . ARG A 1 325 ? 33.982 -1.353 22.171 1.00 26.62 325 ARG A O 1
ATOM 2520 N N . LYS A 1 326 ? 34.122 -2.542 24.084 1.00 28.62 326 LYS A N 1
ATOM 2521 C CA . LYS A 1 326 ? 35.418 -2.066 24.590 1.00 28.62 326 LYS A CA 1
ATOM 2522 C C . LYS A 1 326 ? 36.563 -2.528 23.684 1.00 28.62 326 LYS A C 1
ATOM 2524 O O . LYS A 1 326 ? 36.544 -3.684 23.266 1.00 28.62 326 LYS A O 1
ATOM 2529 N N . THR A 1 327 ? 37.585 -1.680 23.519 1.00 23.03 327 THR A N 1
ATOM 2530 C CA . THR A 1 327 ? 39.049 -1.895 23.747 1.00 23.03 327 THR A CA 1
ATOM 2531 C C . THR A 1 327 ? 39.885 -0.890 22.912 1.00 23.03 327 THR A C 1
ATOM 2533 O O . THR A 1 327 ? 39.329 -0.257 22.020 1.00 23.03 327 THR A O 1
ATOM 2536 N N . PRO A 1 328 ? 41.167 -0.618 23.239 1.00 24.73 328 PRO A N 1
ATOM 2537 C CA . PRO A 1 328 ? 41.596 0.331 24.265 1.00 24.73 328 PRO A CA 1
ATOM 2538 C C . PRO A 1 328 ? 42.414 1.516 23.703 1.00 24.73 328 PRO A C 1
ATOM 2540 O O . PRO A 1 328 ? 42.841 1.535 22.553 1.00 24.73 328 PRO A O 1
ATOM 2543 N N . LEU A 1 329 ? 42.640 2.494 24.585 1.00 24.33 329 LEU A N 1
ATOM 2544 C CA . LEU A 1 329 ? 43.458 3.701 24.433 1.00 24.33 329 LEU A CA 1
ATOM 2545 C C . LEU A 1 329 ? 44.838 3.478 23.789 1.00 24.33 329 LEU A C 1
ATOM 2547 O O . LEU A 1 329 ? 45.600 2.616 24.224 1.00 24.33 329 LEU A O 1
ATOM 2551 N N . GLN A 1 330 ? 45.222 4.397 22.898 1.00 23.61 330 GLN A N 1
ATOM 2552 C CA . GLN A 1 330 ? 46.606 4.861 22.799 1.00 23.61 330 GLN A CA 1
ATOM 2553 C C . GLN A 1 330 ? 46.652 6.392 22.817 1.00 23.61 330 GLN A C 1
ATOM 2555 O O . GLN A 1 330 ? 46.012 7.071 22.015 1.00 23.61 330 GLN A O 1
ATOM 2560 N N . ASN A 1 331 ? 47.417 6.899 23.782 1.00 22.88 331 ASN A N 1
ATOM 2561 C CA . ASN A 1 331 ? 47.764 8.298 23.988 1.00 22.88 331 ASN A CA 1
ATOM 2562 C C . ASN A 1 331 ? 48.612 8.842 22.833 1.00 22.88 331 ASN A C 1
ATOM 2564 O O . ASN A 1 331 ? 49.501 8.148 22.342 1.00 22.88 331 ASN A O 1
ATOM 2568 N N . LYS A 1 332 ? 48.451 10.135 22.535 1.00 23.34 332 LYS A N 1
ATOM 2569 C CA . LYS A 1 332 ? 49.585 11.018 22.232 1.00 23.34 332 LYS A CA 1
ATOM 2570 C C . LYS A 1 332 ? 49.255 12.448 22.655 1.00 23.34 332 LYS A C 1
ATOM 2572 O O . LYS A 1 332 ? 48.260 13.024 22.224 1.00 23.34 332 LYS A O 1
ATOM 2577 N N . GLU A 1 333 ? 50.089 12.966 23.547 1.00 20.69 333 GLU A N 1
ATOM 2578 C CA . GLU A 1 333 ? 50.067 14.324 24.078 1.00 20.69 333 GLU A CA 1
ATOM 2579 C C . GLU A 1 333 ? 50.714 15.347 23.129 1.00 20.69 333 GLU A C 1
ATOM 2581 O O . GLU A 1 333 ? 51.615 15.016 22.362 1.00 20.69 333 GLU A O 1
ATOM 2586 N N . SER A 1 334 ? 50.304 16.605 23.351 1.00 24.64 334 SER A N 1
ATOM 2587 C CA . SER A 1 334 ? 51.079 17.857 23.271 1.00 24.64 334 SER A CA 1
ATOM 2588 C C . SER A 1 334 ? 51.480 18.418 21.896 1.00 24.64 334 SER A C 1
ATOM 2590 O O . SER A 1 334 ? 52.316 17.863 21.194 1.00 24.64 334 SER A O 1
ATOM 2592 N N . SER A 1 335 ? 51.027 19.640 21.572 1.00 23.56 335 SER A N 1
ATOM 2593 C CA . SER A 1 335 ? 51.778 20.849 21.966 1.00 23.56 335 SER A CA 1
ATOM 2594 C C . SER A 1 335 ? 51.269 22.149 21.313 1.00 23.56 335 SER A C 1
ATOM 2596 O O . SER A 1 335 ? 51.121 22.238 20.101 1.00 23.56 335 SER A O 1
ATOM 2598 N N . SER A 1 336 ? 51.141 23.159 22.180 1.00 27.25 336 SER A N 1
ATOM 2599 C CA . SER A 1 336 ? 51.364 24.611 22.027 1.00 27.25 336 SER A CA 1
ATOM 2600 C C . SER A 1 336 ? 50.524 25.488 21.077 1.00 27.25 336 SER A C 1
ATOM 2602 O O . SER A 1 336 ? 50.315 25.238 19.896 1.00 27.25 336 SER A O 1
ATOM 2604 N N . LYS A 1 337 ? 50.068 26.593 21.686 1.00 36.81 337 LYS A N 1
ATOM 2605 C CA . LYS A 1 337 ? 49.287 27.714 21.156 1.00 36.81 337 LYS A CA 1
ATOM 2606 C C . LYS A 1 337 ? 50.122 28.600 20.221 1.00 36.81 337 LYS A C 1
ATOM 2608 O O . LYS A 1 337 ? 51.215 29.015 20.594 1.00 36.81 337 LYS A O 1
ATOM 2613 N N . GLY A 1 338 ? 49.532 28.989 19.090 1.00 35.59 338 GLY A N 1
ATOM 2614 C CA . GLY A 1 338 ? 49.874 30.193 18.320 1.00 35.59 338 GLY A CA 1
ATOM 2615 C C . GLY A 1 338 ? 48.718 31.210 18.362 1.00 35.59 338 GLY A C 1
ATOM 2616 O O . GLY A 1 338 ? 47.621 30.845 18.789 1.00 35.59 338 GLY A O 1
ATOM 2617 N N . PRO A 1 339 ? 48.937 32.481 17.974 1.00 38.28 339 PRO A N 1
ATOM 2618 C CA . PRO A 1 339 ? 47.968 33.561 18.153 1.00 38.28 339 PRO A CA 1
ATOM 2619 C C . PRO A 1 339 ? 46.698 33.300 17.337 1.00 38.28 339 PRO A C 1
ATOM 2621 O O . PRO A 1 339 ? 46.754 32.878 16.183 1.00 38.28 339 PRO A O 1
ATOM 2624 N N . ASP A 1 340 ? 45.551 33.537 17.965 1.00 49.81 340 ASP A N 1
ATOM 2625 C CA . ASP A 1 340 ? 44.243 33.087 17.502 1.00 49.81 340 ASP A CA 1
ATOM 2626 C C . ASP A 1 340 ? 43.770 33.888 16.272 1.00 49.81 340 ASP A C 1
ATOM 2628 O O . ASP A 1 340 ? 43.068 34.893 16.383 1.00 49.81 340 ASP A O 1
ATOM 2632 N N . SER A 1 341 ? 44.203 33.488 15.071 1.00 53.22 341 SER A N 1
ATOM 2633 C CA . SER A 1 341 ? 43.812 34.163 13.832 1.00 53.22 341 SER A CA 1
ATOM 2634 C C . SER A 1 341 ? 42.430 33.683 13.394 1.00 53.22 341 SER A C 1
ATOM 2636 O O . SER A 1 341 ? 42.246 32.562 12.914 1.00 53.22 341 SER A O 1
ATOM 2638 N N . LYS A 1 342 ? 41.430 34.543 13.593 1.00 74.31 342 LYS A N 1
ATOM 2639 C CA . LYS A 1 342 ? 40.062 34.358 13.106 1.00 74.31 342 LYS A CA 1
ATOM 2640 C C . LYS A 1 342 ? 39.910 35.039 11.746 1.00 74.31 342 LYS A C 1
ATOM 2642 O O . LYS A 1 342 ? 40.171 36.231 11.615 1.00 74.31 342 LYS A O 1
ATOM 2647 N N . THR A 1 343 ? 39.475 34.304 10.725 1.00 79.00 343 THR A N 1
ATOM 2648 C CA . THR A 1 343 ? 39.306 34.818 9.356 1.00 79.00 343 THR A CA 1
ATOM 2649 C C . THR A 1 343 ? 37.909 34.518 8.815 1.00 79.00 343 THR A C 1
ATOM 2651 O O . THR A 1 343 ? 37.450 33.376 8.837 1.00 79.00 343 THR A O 1
ATOM 2654 N N . CYS A 1 344 ? 37.230 35.535 8.281 1.00 78.56 344 CYS A N 1
ATOM 2655 C CA . CYS A 1 344 ? 35.893 35.410 7.695 1.00 78.56 344 CYS A CA 1
ATOM 2656 C C . CYS A 1 344 ? 35.964 35.346 6.164 1.00 78.56 344 CYS A C 1
ATOM 2658 O O . CYS A 1 344 ? 36.436 36.280 5.518 1.00 78.56 344 CYS A O 1
ATOM 2660 N N . HIS A 1 345 ? 35.448 34.270 5.573 1.00 79.00 345 HIS A N 1
ATOM 2661 C CA . HIS A 1 345 ? 35.348 34.100 4.125 1.00 79.00 345 HIS A CA 1
ATOM 2662 C C . HIS A 1 345 ? 33.927 34.364 3.642 1.00 79.00 345 HIS A C 1
ATOM 2664 O O . HIS A 1 345 ? 32.995 33.684 4.066 1.00 79.00 345 HIS A O 1
ATOM 2670 N N . TYR A 1 346 ? 33.773 35.307 2.716 1.00 76.56 346 TYR A N 1
ATOM 2671 C CA . TYR A 1 346 ? 32.481 35.711 2.167 1.00 76.56 346 TYR A CA 1
ATOM 2672 C C . TYR A 1 346 ? 32.300 35.173 0.745 1.00 76.56 346 TYR A C 1
ATOM 2674 O O . TYR A 1 346 ? 33.234 35.167 -0.056 1.00 76.56 346 TYR A O 1
ATOM 2682 N N . THR A 1 347 ? 31.092 34.731 0.415 1.00 74.69 347 THR A N 1
ATOM 2683 C CA . THR A 1 347 ? 30.695 34.285 -0.925 1.00 74.69 347 THR A CA 1
ATOM 2684 C C . THR A 1 347 ? 29.460 35.066 -1.348 1.00 74.69 347 THR A C 1
ATOM 2686 O O . THR A 1 347 ? 28.422 34.980 -0.695 1.00 74.69 347 THR A O 1
ATOM 2689 N N . CYS A 1 348 ? 29.570 35.827 -2.435 1.00 76.00 348 CYS A N 1
ATOM 2690 C CA . CYS A 1 348 ? 28.485 36.641 -2.977 1.00 76.00 348 CYS A CA 1
ATOM 2691 C C . CYS A 1 348 ? 27.869 35.916 -4.175 1.00 76.00 348 CYS A C 1
ATOM 2693 O O . CYS A 1 348 ? 28.601 35.465 -5.057 1.00 76.00 348 CYS A O 1
ATOM 2695 N N . LYS A 1 349 ? 26.542 35.801 -4.220 1.00 71.94 349 LYS A N 1
ATOM 2696 C CA . LYS A 1 349 ? 25.824 35.222 -5.360 1.00 71.94 349 LYS A CA 1
ATOM 2697 C C . LYS A 1 349 ? 25.384 36.334 -6.318 1.00 71.94 349 LYS A C 1
ATOM 2699 O O . LYS A 1 349 ? 25.020 37.409 -5.840 1.00 71.94 349 LYS A O 1
ATOM 2704 N N . PRO A 1 350 ? 25.348 36.086 -7.639 1.00 53.62 350 PRO A N 1
ATOM 2705 C CA . PRO A 1 350 ? 24.869 37.065 -8.622 1.00 53.62 350 PRO A CA 1
ATOM 2706 C C . PRO A 1 350 ? 23.414 37.501 -8.402 1.00 53.62 350 PRO A C 1
ATOM 2708 O O . PRO A 1 350 ? 23.043 38.611 -8.748 1.00 53.62 350 PRO A O 1
ATOM 2711 N N . THR A 1 351 ? 22.597 36.660 -7.764 1.00 59.75 351 THR A N 1
ATOM 2712 C CA . THR A 1 351 ? 21.184 36.937 -7.454 1.00 59.75 351 THR A CA 1
ATOM 2713 C C . THR A 1 351 ? 20.975 37.850 -6.233 1.00 59.75 351 THR A C 1
ATOM 2715 O O . THR A 1 351 ? 19.860 37.959 -5.725 1.00 59.75 351 THR A O 1
ATOM 2718 N N . GLY A 1 352 ? 22.045 38.460 -5.709 1.00 54.75 352 GLY A N 1
ATOM 2719 C CA . GLY A 1 352 ? 22.024 39.396 -4.578 1.00 54.75 352 GLY A CA 1
ATOM 2720 C C . GLY A 1 352 ? 22.093 38.760 -3.183 1.00 54.75 352 GLY A C 1
ATOM 2721 O O . GLY A 1 352 ? 22.215 39.474 -2.202 1.00 54.75 352 GLY A O 1
ATOM 2722 N N . GLY A 1 353 ? 22.046 37.430 -3.051 1.00 68.06 353 GLY A N 1
ATOM 2723 C CA . GLY A 1 353 ? 22.254 36.747 -1.761 1.00 68.06 353 GLY A CA 1
ATOM 2724 C C . GLY A 1 353 ? 23.731 36.478 -1.452 1.00 68.06 353 GLY A C 1
ATOM 2725 O O . GLY A 1 353 ? 24.573 36.466 -2.351 1.00 68.06 353 GLY A O 1
ATOM 2726 N N . CYS A 1 354 ? 24.074 36.185 -0.197 1.00 70.19 354 CYS A N 1
ATOM 2727 C CA . CYS A 1 354 ? 25.465 35.911 0.189 1.00 70.19 354 CYS A CA 1
ATOM 2728 C C . CYS A 1 354 ? 25.599 34.937 1.368 1.00 70.19 354 CYS A C 1
ATOM 2730 O O . CYS A 1 354 ? 24.633 34.640 2.069 1.00 70.19 354 CYS A O 1
ATOM 2732 N N . SER A 1 355 ? 26.815 34.439 1.599 1.00 73.69 355 SER A N 1
ATOM 2733 C CA . SER A 1 355 ? 27.177 33.649 2.781 1.00 73.69 355 SER A CA 1
ATOM 2734 C C . SER A 1 355 ? 28.534 34.041 3.353 1.00 73.69 355 SER A C 1
ATOM 2736 O O . SER A 1 355 ? 29.405 34.504 2.621 1.00 73.69 355 SER A O 1
ATOM 2738 N N . VAL A 1 356 ? 28.730 33.817 4.650 1.00 70.75 356 VAL A N 1
ATOM 2739 C CA . VAL A 1 356 ? 29.982 34.034 5.380 1.00 70.75 356 VAL A CA 1
ATOM 2740 C C . VAL A 1 356 ? 30.362 32.789 6.174 1.00 70.75 356 VAL A C 1
ATOM 2742 O O . VAL A 1 356 ? 29.506 32.141 6.772 1.00 70.75 356 VAL A O 1
ATOM 2745 N N . ARG A 1 357 ? 31.651 32.451 6.196 1.00 77.69 357 ARG A N 1
ATOM 2746 C CA . ARG A 1 357 ? 32.210 31.350 6.983 1.00 77.69 357 ARG A CA 1
ATOM 2747 C C . ARG A 1 357 ? 33.385 31.830 7.822 1.00 77.69 357 ARG A C 1
ATOM 2749 O O . ARG A 1 357 ? 34.367 32.313 7.266 1.00 77.69 357 ARG A O 1
ATOM 2756 N N . LEU A 1 358 ? 33.302 31.639 9.133 1.00 69.12 358 LEU A N 1
ATOM 2757 C CA . LEU A 1 358 ? 34.391 31.897 10.068 1.00 69.12 358 LEU A CA 1
ATOM 2758 C C . LEU A 1 358 ? 35.323 30.681 10.111 1.00 69.12 358 LEU A C 1
ATOM 2760 O O . LEU A 1 358 ? 34.882 29.552 10.334 1.00 69.12 358 LEU A O 1
ATOM 2764 N N . LYS A 1 359 ? 36.612 30.911 9.880 1.00 76.94 359 LYS A N 1
ATOM 2765 C CA . LYS A 1 359 ? 37.687 29.948 10.115 1.00 76.94 359 LYS A CA 1
ATOM 2766 C C . LYS A 1 359 ? 38.557 30.458 11.256 1.00 76.94 359 LYS A C 1
ATOM 2768 O O . LYS A 1 359 ? 38.833 31.649 11.330 1.00 76.94 359 LYS A O 1
ATOM 2773 N N . SER A 1 360 ? 38.978 29.560 12.134 1.00 70.94 360 SER A N 1
ATOM 2774 C CA . SER A 1 360 ? 39.927 29.849 13.206 1.00 70.94 360 SER A CA 1
ATOM 2775 C C . SER A 1 360 ? 40.817 28.637 13.415 1.00 70.94 360 SER A C 1
ATOM 2777 O O . SER A 1 360 ? 40.403 27.504 13.158 1.00 70.94 360 SER A O 1
ATOM 2779 N N . SER A 1 361 ? 42.041 28.900 13.855 1.00 56.94 361 SER A N 1
ATOM 2780 C CA . SER A 1 361 ? 42.998 27.898 14.311 1.00 56.94 361 SER A CA 1
ATOM 2781 C C . SER A 1 361 ? 42.641 27.298 15.678 1.00 56.94 361 SER A C 1
ATOM 2783 O O . SER A 1 361 ? 43.200 26.262 16.027 1.00 56.94 361 SER A O 1
ATOM 2785 N N . SER A 1 362 ? 41.703 27.900 16.422 1.00 53.84 362 SER A N 1
ATOM 2786 C CA . SER A 1 362 ? 41.213 27.394 17.711 1.00 53.84 362 SER A CA 1
ATOM 2787 C C . SER A 1 362 ? 39.747 26.943 17.643 1.00 53.84 362 SER A C 1
ATOM 2789 O O . SER A 1 362 ? 39.006 27.340 16.736 1.00 53.84 362 SER A O 1
ATOM 2791 N N . PRO A 1 363 ? 39.285 26.115 18.601 1.00 56.19 363 PRO A N 1
ATOM 2792 C CA . PRO A 1 363 ? 37.892 25.686 18.675 1.00 56.19 363 PRO A CA 1
ATOM 2793 C C . PRO A 1 363 ? 36.950 26.886 18.846 1.00 56.19 363 PRO A C 1
ATOM 2795 O O . PRO A 1 363 ? 37.053 27.642 19.811 1.00 56.19 363 PRO A O 1
ATOM 2798 N N . LEU A 1 364 ? 36.019 27.059 17.908 1.00 60.50 364 LEU A N 1
ATOM 2799 C CA . LEU A 1 364 ? 35.052 28.156 17.927 1.00 60.50 364 LEU A CA 1
ATOM 2800 C C . LEU A 1 364 ? 33.776 27.749 18.668 1.00 60.50 364 LEU A C 1
ATOM 2802 O O . LEU A 1 364 ? 33.214 26.685 18.414 1.00 60.50 364 LEU A O 1
ATOM 2806 N N . SER A 1 365 ? 33.291 28.635 19.539 1.00 48.94 365 SER A N 1
ATOM 2807 C CA . SER A 1 365 ? 31.974 28.528 20.172 1.00 48.94 365 SER A CA 1
ATOM 2808 C C . SER A 1 365 ? 30.991 29.480 19.487 1.00 48.94 365 SER A C 1
ATOM 2810 O O . SER A 1 365 ? 31.252 30.679 19.381 1.00 48.94 365 SER A O 1
ATOM 2812 N N . GLY A 1 366 ? 29.863 28.950 19.008 1.00 63.00 366 GLY A N 1
ATOM 2813 C CA . GLY A 1 366 ? 28.829 29.701 18.286 1.00 63.00 366 GLY A CA 1
ATOM 2814 C C . GLY A 1 366 ? 28.786 29.424 16.778 1.00 63.00 366 GLY A C 1
ATOM 2815 O O . GLY A 1 366 ? 29.387 28.473 16.279 1.00 63.00 366 GLY A O 1
ATOM 2816 N N . ASN A 1 367 ? 28.024 30.238 16.041 1.00 53.66 367 ASN A N 1
ATOM 2817 C CA . ASN A 1 367 ? 27.826 30.041 14.604 1.00 53.66 367 ASN A CA 1
ATOM 2818 C C . ASN A 1 367 ? 29.132 30.271 13.835 1.00 53.66 367 ASN A C 1
ATOM 2820 O O . ASN A 1 367 ? 29.733 31.334 13.935 1.00 53.66 367 ASN A O 1
ATOM 2824 N N . VAL A 1 368 ? 29.533 29.293 13.023 1.00 74.44 368 VAL A N 1
ATOM 2825 C CA . VAL A 1 368 ? 30.695 29.387 12.118 1.00 74.44 368 VAL A CA 1
ATOM 2826 C C . VAL A 1 368 ? 30.299 29.679 10.669 1.00 74.44 368 VAL A C 1
ATOM 2828 O O . VAL A 1 368 ? 31.164 29.887 9.820 1.00 74.44 368 VAL A O 1
ATOM 2831 N N . LEU A 1 369 ? 28.997 29.701 10.372 1.00 61.69 369 LEU A N 1
ATOM 2832 C CA . LEU A 1 369 ? 28.452 29.936 9.040 1.00 61.69 369 LEU A CA 1
ATOM 2833 C C . LEU A 1 369 ? 27.193 30.802 9.123 1.00 61.69 369 LEU A C 1
ATOM 2835 O O . LEU A 1 369 ? 26.279 30.460 9.867 1.00 61.69 369 LEU A O 1
ATOM 2839 N N . GLY A 1 370 ? 27.132 31.856 8.312 1.00 72.38 370 GLY A N 1
ATOM 2840 C CA . GLY A 1 370 ? 25.962 32.714 8.154 1.00 72.38 370 GLY A CA 1
ATOM 2841 C C . GLY A 1 370 ? 25.622 32.972 6.692 1.00 72.38 370 GLY A C 1
ATOM 2842 O O . GLY A 1 370 ? 26.433 32.731 5.796 1.00 72.38 370 GLY A O 1
ATOM 2843 N N . SER A 1 371 ? 24.418 33.465 6.437 1.00 70.81 371 SER A N 1
ATOM 2844 C CA . SER A 1 371 ? 23.952 33.812 5.094 1.00 70.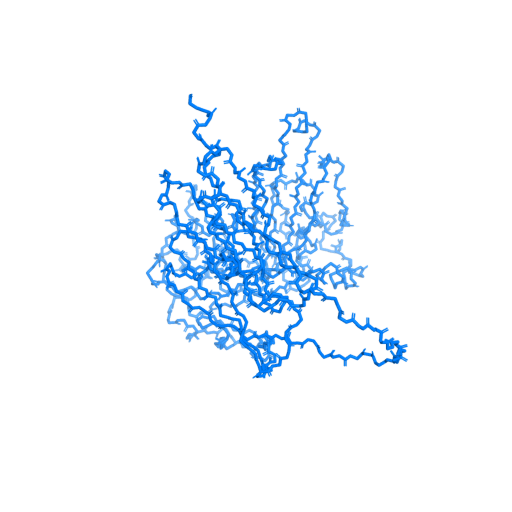81 371 SER A CA 1
ATOM 2845 C C . SER A 1 371 ? 22.904 34.902 5.120 1.00 70.81 371 SER A C 1
ATOM 2847 O O . SER A 1 371 ? 22.137 34.978 6.073 1.00 70.81 371 SER A O 1
ATOM 2849 N N . CYS A 1 372 ? 22.828 35.682 4.048 1.00 60.81 372 CYS A N 1
ATOM 2850 C CA . CYS A 1 372 ? 21.828 36.725 3.900 1.00 60.81 372 CYS A CA 1
ATOM 2851 C C . CYS A 1 372 ? 21.074 36.614 2.577 1.00 60.81 372 CYS A C 1
ATOM 2853 O O . CYS A 1 372 ? 21.636 36.210 1.548 1.00 60.81 372 CYS A O 1
ATOM 2855 N N . PHE A 1 373 ? 19.797 36.984 2.624 1.00 57.44 373 PHE A N 1
ATOM 2856 C CA . PHE A 1 373 ? 18.940 37.120 1.455 1.00 57.44 373 PHE A CA 1
ATOM 2857 C C . PHE A 1 373 ? 19.324 38.338 0.616 1.00 57.44 373 PHE A C 1
ATOM 2859 O O . PHE A 1 373 ? 20.001 39.246 1.088 1.00 57.44 373 PHE A O 1
ATOM 2866 N N . SER A 1 374 ? 18.884 38.345 -0.643 1.00 58.91 374 SER A N 1
ATOM 2867 C CA . SER A 1 374 ? 19.055 39.511 -1.511 1.00 58.91 374 SER A CA 1
ATOM 2868 C C . SER A 1 374 ? 18.277 40.714 -0.980 1.00 58.91 374 SER A C 1
ATOM 2870 O O . SER A 1 374 ? 17.172 40.512 -0.465 1.00 58.91 374 SER A O 1
ATOM 2872 N N . PRO A 1 375 ? 18.786 41.951 -1.138 1.00 52.78 375 PRO A N 1
ATOM 2873 C CA . PRO A 1 375 ? 18.052 43.162 -0.767 1.00 52.78 375 PRO A CA 1
ATOM 2874 C C . PRO A 1 375 ? 16.668 43.254 -1.426 1.00 52.78 375 PRO A C 1
ATOM 2876 O O . PRO A 1 375 ? 15.718 43.714 -0.803 1.00 52.78 375 PRO A O 1
ATOM 2879 N N . VAL A 1 376 ? 16.520 42.715 -2.643 1.00 47.72 376 VAL A N 1
ATOM 2880 C CA . VAL A 1 376 ? 15.238 42.658 -3.377 1.00 47.72 376 VAL A CA 1
ATOM 2881 C C . VAL A 1 376 ? 14.196 41.775 -2.666 1.00 47.72 376 VAL A C 1
ATOM 2883 O O . VAL A 1 376 ? 12.999 41.917 -2.887 1.00 47.72 376 VAL A O 1
ATOM 2886 N N . PHE A 1 377 ? 14.641 40.887 -1.773 1.00 41.38 377 PHE A N 1
ATOM 2887 C CA . PHE A 1 377 ? 13.797 40.015 -0.952 1.00 41.38 377 PHE A CA 1
ATOM 2888 C C . PHE A 1 377 ? 13.908 40.342 0.548 1.00 41.38 377 PHE A C 1
ATOM 2890 O O . PHE A 1 377 ? 13.795 39.451 1.386 1.00 41.38 377 PHE A O 1
ATOM 2897 N N . GLY A 1 378 ? 14.161 41.609 0.892 1.00 51.19 378 GLY A N 1
ATOM 2898 C CA . GLY A 1 378 ? 14.157 42.106 2.274 1.00 51.19 378 GLY A CA 1
ATOM 2899 C C . GLY A 1 378 ? 15.508 42.066 2.996 1.00 51.19 378 GLY A C 1
ATOM 2900 O O . GLY A 1 378 ? 15.626 42.650 4.065 1.00 51.19 378 GLY A O 1
ATOM 2901 N N . GLY A 1 379 ? 16.543 41.437 2.423 1.00 53.72 379 GLY A N 1
ATOM 2902 C CA . GLY A 1 379 ? 17.926 41.583 2.903 1.00 53.72 379 GLY A CA 1
ATOM 2903 C C . GLY A 1 379 ? 18.221 41.016 4.301 1.00 53.72 379 GLY A C 1
ATOM 2904 O O . GLY A 1 379 ? 19.184 41.428 4.939 1.00 53.72 379 GLY A O 1
ATOM 2905 N N . GLU A 1 380 ? 17.428 40.080 4.818 1.00 60.94 380 GLU A N 1
ATOM 2906 C CA . GLU A 1 380 ? 17.664 39.554 6.168 1.00 60.94 380 GLU A CA 1
ATOM 2907 C C . GLU A 1 380 ? 18.822 38.541 6.224 1.00 60.94 380 GLU A C 1
ATOM 2909 O O . GLU A 1 380 ? 18.997 37.702 5.332 1.00 60.94 380 GLU A O 1
ATOM 2914 N N . CYS A 1 381 ? 19.604 38.595 7.307 1.00 55.66 381 CYS A N 1
ATOM 2915 C CA . CYS A 1 381 ? 20.750 37.723 7.567 1.00 55.66 381 CYS A CA 1
ATOM 2916 C C . CYS A 1 381 ? 20.478 36.734 8.705 1.00 55.66 381 CYS A C 1
ATOM 2918 O O . CYS A 1 381 ? 19.977 37.109 9.761 1.00 55.66 381 CYS A O 1
ATOM 2920 N N . PHE A 1 382 ? 20.913 35.485 8.538 1.00 66.25 382 PHE A N 1
ATOM 2921 C CA . PHE A 1 382 ? 20.775 34.421 9.529 1.00 66.25 382 PHE A CA 1
ATOM 2922 C C . PHE A 1 382 ? 22.111 33.724 9.776 1.00 66.25 382 PHE A C 1
ATOM 2924 O O . PHE A 1 382 ? 22.845 33.397 8.844 1.00 66.25 382 PHE A O 1
ATOM 2931 N N . GLY A 1 383 ? 22.416 33.464 11.048 1.00 66.75 383 GLY A N 1
ATOM 2932 C CA . GLY A 1 383 ? 23.586 32.680 11.444 1.00 66.75 383 GLY A CA 1
ATOM 2933 C C . GLY A 1 383 ? 24.933 33.395 11.307 1.00 66.75 383 GLY A C 1
ATOM 2934 O O . GLY A 1 383 ? 25.958 32.742 11.453 1.00 66.75 383 GLY A O 1
ATOM 2935 N N . THR A 1 384 ? 24.971 34.707 11.045 1.00 72.94 384 THR A N 1
ATOM 2936 C CA . THR A 1 384 ? 26.229 35.469 10.949 1.00 72.94 384 THR A CA 1
ATOM 2937 C C . THR A 1 384 ? 27.113 35.195 12.175 1.00 72.94 384 THR A C 1
ATOM 2939 O O . THR A 1 384 ? 26.662 35.422 13.303 1.00 72.94 384 THR A O 1
ATOM 2942 N N . PRO A 1 385 ? 28.337 34.655 11.988 1.00 75.94 385 PRO A N 1
ATOM 2943 C CA . PRO A 1 385 ? 29.267 34.439 13.087 1.00 75.94 385 PRO A CA 1
ATOM 2944 C C . PRO A 1 385 ? 29.494 35.744 13.837 1.00 75.94 385 PRO A C 1
ATOM 2946 O O . PRO A 1 385 ? 29.680 36.772 13.199 1.00 75.94 385 PRO A O 1
ATOM 2949 N N . LYS A 1 386 ? 29.507 35.709 15.174 1.00 75.88 386 LYS A N 1
ATOM 2950 C CA . LYS A 1 386 ? 29.660 36.926 15.994 1.00 75.88 386 LYS A CA 1
ATOM 2951 C C . LYS A 1 386 ? 30.942 37.702 15.672 1.00 75.88 386 LYS A C 1
ATOM 2953 O O . LYS A 1 386 ? 30.948 38.922 15.759 1.00 75.88 386 LYS A O 1
ATOM 2958 N N . ASP A 1 387 ? 31.992 36.988 15.265 1.00 74.69 387 ASP A N 1
ATOM 2959 C CA . ASP A 1 387 ? 33.283 37.562 14.871 1.00 74.69 387 ASP A CA 1
ATOM 2960 C C . ASP A 1 387 ? 33.332 38.008 13.389 1.00 74.69 387 ASP A C 1
ATOM 2962 O O . ASP A 1 387 ? 34.381 38.427 12.903 1.00 74.69 387 ASP A O 1
ATOM 2966 N N . CYS A 1 388 ? 32.226 37.901 12.642 1.00 77.06 388 CYS A N 1
ATOM 2967 C CA . CYS A 1 388 ? 32.120 38.318 11.245 1.00 77.06 388 CYS A CA 1
ATOM 2968 C C . CYS A 1 388 ? 31.037 39.388 11.056 1.00 77.06 388 CYS A C 1
ATOM 2970 O O . CYS A 1 388 ? 29.980 39.349 11.678 1.00 77.06 388 CYS A O 1
ATOM 2972 N N . GLY A 1 389 ? 31.278 40.316 10.128 1.00 74.50 389 GLY A N 1
ATOM 2973 C CA . GLY A 1 389 ? 30.267 41.279 9.692 1.00 74.50 389 GLY A CA 1
ATOM 2974 C C . GLY A 1 389 ? 29.225 40.651 8.763 1.00 74.50 389 GLY A C 1
ATOM 2975 O O . GLY A 1 389 ? 29.389 39.524 8.283 1.00 74.50 389 GLY A O 1
ATOM 2976 N N . SER A 1 390 ? 28.158 41.399 8.476 1.00 77.94 390 SER A N 1
ATOM 2977 C CA . SER A 1 390 ? 27.138 40.983 7.511 1.00 77.94 390 SER A CA 1
ATOM 2978 C C . SER A 1 390 ? 27.762 40.741 6.137 1.00 77.94 390 SER A C 1
ATOM 2980 O O . SER A 1 390 ? 28.560 41.540 5.642 1.00 77.94 390 SER A O 1
ATOM 2982 N N . CYS A 1 391 ? 27.386 39.639 5.482 1.00 73.62 391 CYS A N 1
ATOM 2983 C CA . CYS A 1 391 ? 27.857 39.408 4.123 1.00 73.62 391 CYS A CA 1
ATOM 2984 C C . CYS A 1 391 ? 27.205 40.364 3.113 1.00 73.62 391 CYS A C 1
ATOM 2986 O O . CYS A 1 391 ? 27.798 40.572 2.059 1.00 73.62 391 CYS A O 1
ATOM 2988 N N . LEU A 1 392 ? 26.044 40.969 3.424 1.00 76.31 392 LEU A N 1
ATOM 2989 C CA . LEU A 1 392 ? 25.392 41.940 2.534 1.00 76.31 392 LEU A CA 1
ATOM 2990 C C . LEU A 1 392 ? 26.257 43.181 2.380 1.00 76.31 392 LEU A C 1
ATOM 2992 O O . LEU A 1 392 ? 26.625 43.512 1.261 1.00 76.31 392 LEU A O 1
ATOM 2996 N N . GLU A 1 393 ? 26.700 43.767 3.491 1.00 79.00 393 GLU A N 1
ATOM 2997 C CA . GLU A 1 393 ? 27.594 44.934 3.500 1.00 79.00 393 GLU A CA 1
ATOM 2998 C C . GLU A 1 393 ? 28.914 44.654 2.762 1.00 79.00 393 GLU A C 1
ATOM 3000 O O . GLU A 1 393 ? 29.471 45.509 2.075 1.00 79.00 393 GLU A O 1
ATOM 3005 N N . LYS A 1 394 ? 29.437 43.423 2.867 1.00 79.75 394 LYS A N 1
ATOM 3006 C CA . LYS A 1 394 ? 30.678 43.026 2.179 1.00 79.75 394 LYS A CA 1
ATOM 3007 C C . LYS A 1 394 ? 30.487 42.754 0.685 1.00 79.75 394 LYS A C 1
ATOM 3009 O O . LYS A 1 394 ? 31.454 42.857 -0.071 1.00 79.75 394 LYS A O 1
ATOM 3014 N N . CYS A 1 395 ? 29.278 42.403 0.259 1.00 74.25 395 CYS A N 1
ATOM 3015 C CA . CYS A 1 395 ? 28.951 42.062 -1.124 1.00 74.25 395 CYS A CA 1
ATOM 3016 C C . CYS A 1 395 ? 28.261 43.203 -1.894 1.00 74.25 395 CYS A C 1
ATOM 3018 O O . CYS A 1 395 ? 28.259 43.169 -3.124 1.00 74.25 395 CYS A O 1
ATOM 3020 N N . GLU A 1 396 ? 27.769 44.237 -1.206 1.00 68.12 396 GLU A N 1
ATOM 3021 C CA . GLU A 1 396 ? 27.032 45.382 -1.759 1.00 68.12 396 GLU A CA 1
ATOM 3022 C C . GLU A 1 396 ? 27.774 46.064 -2.921 1.00 68.12 396 GLU A C 1
ATOM 3024 O O . GLU A 1 396 ? 27.222 46.261 -4.002 1.00 68.12 396 GLU A O 1
ATOM 3029 N N . LYS A 1 397 ? 29.088 46.289 -2.772 1.00 57.62 397 LYS A N 1
ATOM 3030 C CA . LYS A 1 397 ? 29.929 46.901 -3.821 1.00 57.62 397 LYS A CA 1
ATOM 3031 C C . LYS A 1 397 ? 30.170 46.009 -5.049 1.00 57.62 397 LYS A C 1
ATOM 3033 O O . LYS A 1 397 ? 30.628 46.508 -6.074 1.00 57.62 397 LYS A O 1
ATOM 3038 N N . LYS A 1 398 ? 29.917 44.696 -4.960 1.00 57.81 398 LYS A N 1
ATOM 3039 C CA . LYS A 1 398 ? 30.084 43.747 -6.080 1.00 57.81 398 LYS A CA 1
ATOM 3040 C C . LYS A 1 398 ? 28.816 43.589 -6.916 1.00 57.81 398 LYS A C 1
ATOM 3042 O O . LYS A 1 398 ? 28.926 43.210 -8.077 1.00 57.81 398 LYS A O 1
ATOM 3047 N N . TRP A 1 399 ? 27.644 43.888 -6.359 1.00 55.88 399 TRP A N 1
ATOM 3048 C CA . TRP A 1 399 ? 26.369 43.769 -7.070 1.00 55.88 399 TRP A CA 1
ATOM 3049 C C . TRP A 1 399 ? 26.045 44.983 -7.949 1.00 55.88 399 TRP A C 1
ATOM 3051 O O . TRP A 1 399 ? 25.358 44.825 -8.949 1.00 55.88 399 TRP A O 1
ATOM 3061 N N . TRP A 1 400 ? 26.624 46.156 -7.663 1.00 43.25 400 TRP A N 1
ATOM 3062 C CA . TRP A 1 400 ? 26.454 47.377 -8.472 1.00 43.25 400 TRP A CA 1
ATOM 3063 C C . TRP A 1 400 ? 27.392 47.481 -9.695 1.00 43.25 400 TRP A C 1
ATOM 3065 O O . TRP A 1 400 ? 27.442 48.506 -10.362 1.00 43.25 400 TRP A O 1
ATOM 3075 N N . ARG A 1 401 ? 28.175 46.439 -10.009 1.00 45.16 401 ARG A N 1
ATOM 3076 C CA . ARG A 1 401 ? 29.007 46.388 -11.233 1.00 45.16 401 ARG A CA 1
ATOM 3077 C C . ARG A 1 401 ? 28.364 45.598 -12.379 1.00 45.16 401 ARG A C 1
ATOM 3079 O O . ARG A 1 401 ? 29.036 45.325 -13.366 1.00 45.16 401 ARG A O 1
ATOM 3086 N N . VAL A 1 402 ? 27.106 45.186 -12.222 1.00 45.12 402 VAL A N 1
ATOM 3087 C CA . VAL A 1 402 ? 26.380 44.335 -13.183 1.00 45.12 402 VAL A CA 1
ATOM 3088 C C . VAL A 1 402 ? 25.041 44.969 -13.588 1.00 45.12 402 VAL A C 1
ATOM 3090 O O . VAL A 1 402 ? 24.089 44.261 -13.905 1.00 45.12 402 VAL A O 1
ATOM 3093 N N . VAL A 1 403 ? 24.968 46.303 -13.560 1.00 38.84 403 VAL A N 1
ATOM 3094 C CA . VAL A 1 403 ? 23.907 47.074 -14.223 1.00 38.84 403 VAL A CA 1
ATOM 3095 C C . VAL A 1 403 ? 24.528 47.819 -15.388 1.00 38.84 403 VAL A C 1
ATOM 3097 O O . VAL A 1 403 ? 25.589 48.443 -15.152 1.00 38.84 403 VAL A O 1
#

Organism: Lepeophtheirus salmonis (NCBI:txid72036)

pLDDT: mean 71.45, std 20.36, range [20.69, 97.88]

InterPro domains:
  IPR001283 Cysteine-rich secretory protein-related [PR00837] (78-96)
  IPR001283 Cysteine-rich secretory protein-related [PR00837] (133-146)
  IPR001283 Cysteine-rich secretory protein-related [PR00837] (160-176)
  IPR001283 Cysteine-rich secretory protein-related [PR00837] (195-208)
  IPR001283 Cysteine-rich secretory protein-related [PTHR10334] (60-218)
  IPR014044 CAP domain [PF00188] (63-200)
  IPR014044 CAP domain [SM00198] (48-208)
  IPR018244 Allergen V5/Tpx-1-related, conserved site [PS01009] (161-171)
  IPR018244 Allergen V5/Tpx-1-related, conserved site [PS01010] (195-206)
  IPR035940 CAP superfamily [G3DSA:3.40.33.10] (22-243)
  IPR035940 CAP superfamily [SSF55797] (27-215)

Radius of gyration: 26.67 Å; chains: 1; bounding box: 77×73×56 Å

Foldseek 3Di:
DWDKDWDDDPCLVVPLVPPPPPDQLCVLPCLALCNVQVLAADVQQPFWPDKDWIFIWTQEFPPVPVHPAFGFQAAATAGEDSPQQSSQRSVQSDVDQDDDDQSNRADPQATKAKDKDKDKDAPPPDDDDPVVRLCVLQVLSVVDDRVCQAVPDDDPPRPNQSNLQVRQRPWHYKIKIKIKGAGPVRVVVSMIMIMIMMMIPHGGDDGNHHSGDGDAQNNCHDPCWGAAPSRGRHTYNCNVPPPPQQPPPPFKKKKKWQAQLLKIKIAMDGPDDADFQRIKIFDHVVVVGDIDRARPQDDHSSVVNVPDPHGDMDMDGGHDDDDDDDDDDDDDDDDDDDDKDKDKDKDADLQQKIKIAIDIPDDDDAQRIKIWDHVVVVTDIDRADPPDDYSNVVCVVVNVVPD

Sequence (403 aa):
MIIFKVTWGQEADKISERNVKEFDYCQFSKKHTLCQFKNKISSSCGNVTYRGILDQRRRTSFRGSPGPQPSAANMIELAWDGELALEAQTWADQCITDHDCPSCRKLSRFSVGQNLYSFGHIPGIFEGSWKRAISGWYDEVVDFKNNHVDPFKIRKGVLVGHFTQVAWATTSKIGCGRLTYFSEESKTLGYGQQLYICNYGRAGNYIGSKFYKIGTPCSKCPKGSECSSNYPGLCTLDPNLSVTKPPEDENARCNYECKNNLGCSVSIQTTGIVNGPTLGSCFPPFFGGKCSGTPKDCLNCSSICIDSNVGMKVSIAVKRANDIRKTPLQNKESSSKGPDSKTCHYTCKPTGGCSVRLKSSSPLSGNVLGSCFSPVFGGECFGTPKDCGSCLEKCEKKWWRVV

Secondary structure (DSSP, 8-state):
--PEEEEP-TTHHHHHHHHSTT--GGGT-TT-HHHHTTTPPPGGG-EEEEEEE-EEEE------TTSSSPPBSS-BPPEE-HHHHHHHHHHHTTT--SPPPTTTT-BTTB-EEEEEEEEEE-TTTS---HHHHHHHHHHGGGT--GGGBTTB---TT---HHHHHHT-TT--EEEEEEEEEE-HHHHHTT-EEEEEEEEEES----TTS-SS-BSSTTTTPPTT-EE-SSSTTSEES-TT---------TTEEEEEEE-TTS-EEEEEEESS---S-SEEEE--GGGT--EES--TTS--HHHHHTTS-TT-EEEEEPPPPPP------------------EEEEEEE-TTS-EEEEEEESSPPPS-SEEEE--GGGT--EES--TTS--HHHHHHHHHTT--